Protein AF-A0A2E5I601-F1 (afdb_monomer_lite)

Structure (mmCIF, N/CA/C/O backbone):
data_AF-A0A2E5I601-F1
#
_entry.id   AF-A0A2E5I601-F1
#
loop_
_atom_site.group_PDB
_atom_site.id
_atom_site.type_symbol
_atom_site.label_atom_id
_atom_site.label_alt_id
_atom_site.label_comp_id
_atom_site.label_asym_id
_atom_site.label_entity_id
_atom_site.label_seq_id
_atom_site.pdbx_PDB_ins_code
_atom_site.Cartn_x
_atom_site.Cartn_y
_atom_site.Cartn_z
_atom_site.occupancy
_atom_site.B_iso_or_equiv
_atom_site.auth_seq_id
_atom_site.auth_comp_id
_atom_site.auth_asym_id
_atom_site.auth_atom_id
_atom_site.pdbx_PDB_model_num
ATOM 1 N N . MET A 1 1 ? -45.206 -26.045 103.275 1.00 36.75 1 MET A N 1
ATOM 2 C CA . MET A 1 1 ? -46.237 -26.823 103.993 1.00 36.75 1 MET A CA 1
ATOM 3 C C . MET A 1 1 ? -45.641 -27.369 105.280 1.00 36.75 1 MET A C 1
ATOM 5 O O . MET A 1 1 ? -44.793 -28.245 105.221 1.00 36.75 1 MET A O 1
ATOM 9 N N . ALA A 1 2 ? -46.082 -26.828 106.411 1.00 27.19 2 ALA A N 1
ATOM 10 C CA . ALA A 1 2 ? -46.079 -27.457 107.726 1.00 27.19 2 ALA A CA 1
ATOM 11 C C . ALA A 1 2 ? -47.386 -27.000 108.396 1.00 27.19 2 ALA A C 1
ATOM 13 O O . ALA A 1 2 ? -47.805 -25.855 108.231 1.00 27.19 2 ALA A O 1
ATOM 14 N N . ILE A 1 3 ? -48.078 -27.953 109.006 1.00 30.27 3 ILE A N 1
ATOM 15 C CA . ILE A 1 3 ? -49.499 -27.947 109.362 1.00 30.27 3 ILE A CA 1
ATOM 16 C C . ILE A 1 3 ? -49.798 -26.885 110.432 1.00 30.27 3 ILE A C 1
ATOM 18 O O . ILE A 1 3 ? -49.255 -26.948 111.531 1.00 30.27 3 ILE A O 1
ATOM 22 N N . ILE A 1 4 ? -50.697 -25.938 110.134 1.00 32.09 4 ILE A N 1
ATOM 23 C CA . ILE A 1 4 ? -51.330 -25.099 111.161 1.00 32.09 4 ILE A CA 1
ATOM 24 C C . ILE A 1 4 ? -52.420 -25.953 111.811 1.00 32.09 4 ILE A C 1
ATOM 26 O O . ILE A 1 4 ? -53.419 -26.296 111.179 1.00 32.09 4 ILE A O 1
ATOM 30 N N . SER A 1 5 ? -52.200 -26.332 113.068 1.00 30.42 5 SER A N 1
ATOM 31 C CA . SER A 1 5 ? -53.170 -27.050 113.887 1.00 30.42 5 SER A CA 1
ATOM 32 C C . SER A 1 5 ? -54.427 -26.200 114.090 1.00 30.42 5 SER A C 1
ATOM 34 O O . SER A 1 5 ? -54.379 -25.163 114.753 1.00 30.42 5 SER A O 1
ATOM 36 N N . THR A 1 6 ? -55.570 -26.655 113.588 1.00 36.75 6 THR A N 1
ATOM 37 C CA . THR A 1 6 ? -56.886 -26.147 113.989 1.00 36.75 6 THR A CA 1
ATOM 38 C C . THR A 1 6 ? -57.271 -26.742 115.345 1.00 36.75 6 THR A C 1
ATOM 40 O O . THR A 1 6 ? -58.102 -27.643 115.429 1.00 36.75 6 THR A O 1
ATOM 43 N N . LEU A 1 7 ? -56.655 -26.253 116.422 1.00 37.31 7 LEU A N 1
ATOM 44 C CA . LEU A 1 7 ? -57.306 -26.262 117.733 1.00 37.31 7 LEU A CA 1
ATOM 45 C C . LEU A 1 7 ? -58.347 -25.130 117.712 1.00 37.31 7 LEU A C 1
ATOM 47 O O . LEU A 1 7 ? -58.003 -24.027 117.278 1.00 37.31 7 LEU A O 1
ATOM 51 N N . PRO A 1 8 ? -59.609 -25.347 118.135 1.00 44.16 8 PRO A N 1
ATOM 52 C CA . PRO A 1 8 ? -60.536 -24.239 118.316 1.00 44.16 8 PRO A CA 1
ATOM 53 C C . PRO A 1 8 ? -59.886 -23.291 119.320 1.00 44.16 8 PRO A C 1
ATOM 55 O O . PRO A 1 8 ? -59.580 -23.705 120.438 1.00 44.16 8 PRO A O 1
ATOM 58 N N . ALA A 1 9 ? -59.602 -22.056 118.903 1.00 50.56 9 ALA A N 1
ATOM 59 C CA . ALA A 1 9 ? -59.000 -21.066 119.779 1.00 50.56 9 ALA A CA 1
ATOM 60 C C . ALA A 1 9 ? -59.872 -20.962 121.041 1.00 50.56 9 ALA A C 1
ATOM 62 O O . ALA A 1 9 ? -61.020 -20.526 120.969 1.00 50.56 9 ALA A O 1
ATOM 63 N N . GLN A 1 10 ? -59.368 -21.439 122.186 1.00 63.66 10 GLN A N 1
ATOM 64 C CA . GLN A 1 10 ? -60.099 -21.320 123.453 1.00 63.66 10 GLN A CA 1
ATOM 65 C C . GLN A 1 10 ? -60.198 -19.849 123.883 1.00 63.66 10 GLN A C 1
ATOM 67 O O . GLN A 1 10 ? -61.083 -19.497 124.665 1.00 63.66 10 GLN A O 1
ATOM 72 N N . THR A 1 11 ? -59.327 -18.994 123.332 1.00 73.12 11 THR A N 1
ATOM 73 C CA . THR A 1 11 ? -59.287 -17.549 123.543 1.00 73.12 11 THR A CA 1
ATOM 74 C C . THR A 1 11 ? -58.883 -16.801 122.261 1.00 73.12 11 THR A C 1
ATOM 76 O O . THR A 1 11 ? -58.092 -17.304 121.463 1.00 73.12 11 THR A O 1
ATOM 79 N N . TYR A 1 12 ? -59.413 -15.591 122.067 1.00 82.69 12 TYR A N 1
ATOM 80 C CA . TYR A 1 12 ? -59.031 -14.644 121.011 1.00 82.69 12 TYR A CA 1
ATOM 81 C C . TYR A 1 12 ? -58.337 -13.424 121.622 1.00 82.69 12 TYR A C 1
ATOM 83 O O . TYR A 1 12 ? -58.754 -12.960 122.686 1.00 82.69 12 TYR A O 1
ATOM 91 N N . LYS A 1 13 ? -57.314 -12.880 120.948 1.00 83.88 13 LYS A N 1
ATOM 92 C CA . LYS A 1 13 ? -56.609 -11.649 121.364 1.00 83.88 13 LYS A CA 1
ATOM 93 C C . LYS A 1 13 ? -56.992 -10.470 120.482 1.00 83.88 13 LYS A C 1
ATOM 95 O O . LYS A 1 13 ? -57.210 -10.638 119.287 1.00 83.88 13 LYS A O 1
ATOM 100 N N . ARG A 1 14 ? -57.026 -9.270 121.065 1.00 78.88 14 ARG A N 1
ATOM 101 C CA . ARG A 1 14 ? -57.424 -8.037 120.367 1.00 78.88 14 ARG A CA 1
ATOM 102 C C . ARG A 1 14 ? -56.578 -7.759 119.118 1.00 78.88 14 ARG A C 1
ATOM 104 O O . ARG A 1 14 ? -57.122 -7.365 118.099 1.00 78.88 14 ARG A O 1
ATOM 111 N N . ASP A 1 15 ? -55.271 -7.970 119.207 1.00 78.81 15 ASP A N 1
ATOM 112 C CA . ASP A 1 15 ? -54.264 -7.676 118.180 1.00 78.81 15 ASP A CA 1
ATOM 113 C C . ASP A 1 15 ? -53.870 -8.900 117.331 1.00 78.81 15 ASP A C 1
ATOM 115 O O . ASP A 1 15 ? -52.927 -8.850 116.541 1.00 78.81 15 ASP A O 1
ATOM 119 N N . GLN A 1 16 ? -54.609 -10.008 117.461 1.00 83.38 16 GLN A N 1
ATOM 120 C CA . GLN A 1 16 ? -54.285 -11.308 116.862 1.00 83.38 16 GLN A CA 1
ATOM 121 C C . GLN A 1 16 ? -54.057 -11.265 115.342 1.00 83.38 16 GLN A C 1
ATOM 123 O O . GLN A 1 16 ? -53.266 -12.050 114.816 1.00 83.38 16 GLN A O 1
ATOM 128 N N . PHE A 1 17 ? -54.738 -10.361 114.635 1.00 84.06 17 PHE A N 1
ATOM 129 C CA . PHE A 1 17 ? -54.652 -10.231 113.179 1.00 84.06 17 PHE A CA 1
ATOM 130 C C . PHE A 1 17 ? -53.903 -8.980 112.715 1.00 84.06 17 PHE A C 1
ATOM 132 O O . PHE A 1 17 ? -53.517 -8.927 111.549 1.00 84.06 17 PHE A O 1
ATOM 139 N N . THR A 1 18 ? -53.648 -8.012 113.602 1.00 81.00 18 THR A N 1
ATOM 140 C CA . THR A 1 18 ? -53.149 -6.671 113.254 1.00 81.00 18 THR A CA 1
ATOM 141 C C . THR A 1 18 ? -51.863 -6.736 112.429 1.00 81.00 18 THR A C 1
ATOM 143 O O . THR A 1 18 ? -51.835 -6.239 111.310 1.00 81.00 18 THR A O 1
ATOM 146 N N . HIS A 1 19 ? -50.843 -7.466 112.893 1.00 81.50 19 HIS A N 1
ATOM 147 C CA . HIS A 1 19 ? -49.565 -7.590 112.177 1.00 81.50 19 HIS A CA 1
ATOM 148 C C . HIS A 1 19 ? -49.701 -8.253 110.792 1.00 81.50 19 HIS A C 1
ATOM 150 O O . HIS A 1 19 ? -49.086 -7.824 109.817 1.00 81.50 19 HIS A O 1
ATOM 156 N N . ARG A 1 20 ? -50.512 -9.315 110.679 1.00 84.75 20 ARG A N 1
ATOM 157 C CA . ARG A 1 20 ? -50.719 -10.039 109.409 1.00 84.75 20 ARG A CA 1
ATOM 158 C C . ARG A 1 20 ? -51.531 -9.215 108.415 1.00 84.75 20 ARG A C 1
ATOM 160 O O . ARG A 1 20 ? -51.264 -9.278 107.219 1.00 84.75 20 ARG A O 1
ATOM 167 N N . ILE A 1 21 ? -52.489 -8.436 108.911 1.00 84.69 21 ILE A N 1
ATOM 168 C CA . ILE A 1 21 ? -53.259 -7.483 108.114 1.00 84.69 21 ILE A CA 1
ATOM 169 C C . ILE A 1 21 ? -52.361 -6.345 107.635 1.00 84.69 21 ILE A C 1
ATOM 171 O O . ILE A 1 21 ? -52.381 -6.050 106.447 1.00 84.69 21 ILE A O 1
ATOM 175 N N . ASP A 1 22 ? -51.542 -5.751 108.503 1.00 83.19 22 ASP A N 1
ATOM 176 C CA . ASP A 1 22 ? -50.624 -4.673 108.118 1.00 83.19 22 ASP A CA 1
ATOM 177 C C . ASP A 1 22 ? -49.618 -5.135 107.053 1.00 83.19 22 ASP A C 1
ATOM 179 O O . ASP A 1 22 ? -49.378 -4.425 106.070 1.00 83.19 22 ASP A O 1
ATOM 183 N N . MET A 1 23 ? -49.097 -6.360 107.184 1.00 84.50 23 MET A N 1
ATOM 184 C CA . MET A 1 23 ? -48.288 -7.002 106.144 1.00 84.50 23 MET A CA 1
ATOM 185 C C . MET A 1 23 ? -49.064 -7.184 104.834 1.00 84.50 23 MET A C 1
ATOM 187 O O . MET A 1 23 ? -48.590 -6.755 103.787 1.00 84.50 23 MET A O 1
ATOM 191 N N . ALA A 1 24 ? -50.264 -7.773 104.878 1.00 83.88 24 ALA A N 1
ATOM 192 C CA . ALA A 1 24 ? -51.076 -8.008 103.683 1.00 83.88 24 ALA A CA 1
ATOM 193 C C . ALA A 1 24 ? -51.468 -6.697 102.983 1.00 83.88 24 ALA A C 1
ATOM 195 O O . ALA A 1 24 ? -51.376 -6.599 101.765 1.00 83.88 24 ALA A O 1
ATOM 196 N N . VAL A 1 25 ? -51.848 -5.662 103.737 1.00 85.31 25 VAL A N 1
ATOM 197 C CA . VAL A 1 25 ? -52.155 -4.321 103.216 1.00 85.31 25 VAL A CA 1
ATOM 198 C C . VAL A 1 25 ? -50.924 -3.681 102.572 1.00 85.31 25 VAL A C 1
ATOM 200 O O . VAL A 1 25 ? -51.050 -3.022 101.539 1.00 85.31 25 VAL A O 1
ATOM 203 N N . SER A 1 26 ? -49.739 -3.876 103.152 1.00 85.81 26 SER A N 1
ATOM 204 C CA . SER A 1 26 ? -48.483 -3.382 102.578 1.00 85.81 26 SER A CA 1
ATOM 205 C C . SER A 1 26 ? -48.151 -4.093 101.263 1.00 85.81 26 SER A C 1
ATOM 207 O O . SER A 1 26 ? -47.885 -3.420 100.270 1.00 85.81 26 SER A O 1
ATOM 209 N N . SER A 1 27 ? -48.277 -5.423 101.209 1.00 86.38 27 SER A N 1
ATOM 210 C CA . SER A 1 27 ? -48.082 -6.205 99.980 1.00 86.38 27 SER A CA 1
ATOM 211 C C . SER A 1 27 ? -49.126 -5.895 98.901 1.00 86.38 27 SER A C 1
ATOM 213 O O . SER A 1 27 ? -48.776 -5.809 97.730 1.00 86.38 27 SER A O 1
ATOM 215 N N . ILE A 1 28 ? -50.388 -5.640 99.276 1.00 87.88 28 ILE A N 1
ATOM 216 C CA . ILE A 1 28 ? -51.425 -5.174 98.338 1.00 87.88 28 ILE A CA 1
ATOM 217 C C . ILE A 1 28 ? -51.004 -3.858 97.682 1.00 87.88 28 ILE A C 1
ATOM 219 O O . ILE A 1 28 ? -51.101 -3.730 96.465 1.00 87.88 28 ILE A O 1
ATOM 223 N N . LYS A 1 29 ? -50.525 -2.886 98.470 1.00 86.94 29 LYS A N 1
ATOM 224 C CA . LYS A 1 29 ? -50.060 -1.595 97.937 1.00 86.94 29 LYS A CA 1
ATOM 225 C C . LYS A 1 29 ? -48.849 -1.750 97.021 1.00 86.94 29 LYS A C 1
ATOM 227 O O . LYS A 1 29 ? -48.757 -1.036 96.027 1.00 86.94 29 LYS A O 1
ATOM 232 N N . GLU A 1 30 ? -47.931 -2.653 97.354 1.00 88.19 30 GLU A N 1
ATOM 233 C CA . GLU A 1 30 ? -46.759 -2.940 96.525 1.00 88.19 30 GLU A CA 1
ATOM 234 C C . GLU A 1 30 ? -47.162 -3.546 95.171 1.00 88.19 30 GLU A C 1
ATOM 236 O O . GLU A 1 30 ? -46.771 -3.016 94.131 1.00 88.19 30 GLU A O 1
ATOM 241 N N . THR A 1 31 ? -48.005 -4.584 95.170 1.00 88.06 31 THR A N 1
ATOM 242 C CA . THR A 1 31 ? -48.539 -5.209 93.946 1.00 88.06 31 THR A CA 1
ATOM 243 C C . THR A 1 31 ? -49.394 -4.237 93.130 1.00 88.06 31 THR A C 1
ATOM 245 O O . THR A 1 31 ? -49.277 -4.182 91.907 1.00 88.06 31 THR A O 1
ATOM 248 N N . GLU A 1 32 ? -50.204 -3.392 93.776 1.00 88.50 32 GLU A N 1
ATOM 249 C CA . GLU A 1 32 ? -50.944 -2.322 93.095 1.00 88.50 32 GLU A CA 1
ATOM 250 C C . GLU A 1 32 ? -49.997 -1.314 92.417 1.00 88.50 32 GLU A C 1
ATOM 252 O O . GLU A 1 32 ? -50.245 -0.896 91.282 1.00 88.50 32 GLU A O 1
ATOM 257 N N . GLY A 1 33 ? -48.912 -0.927 93.095 1.00 89.62 33 GLY A N 1
ATOM 258 C CA . GLY A 1 33 ? -47.875 -0.051 92.550 1.00 89.62 33 GLY A CA 1
ATOM 259 C C . GLY A 1 33 ? -47.199 -0.657 91.320 1.00 89.62 33 GLY A C 1
ATOM 260 O O . GLY A 1 33 ? -47.201 -0.040 90.255 1.00 89.62 33 GLY A O 1
ATOM 261 N N . LYS A 1 34 ? -46.723 -1.902 91.430 1.00 89.56 34 LYS A N 1
ATOM 262 C CA . LYS A 1 34 ? -46.091 -2.633 90.320 1.00 89.56 34 LYS A CA 1
ATOM 263 C C . LYS A 1 34 ? -47.036 -2.823 89.139 1.00 89.56 34 LYS A C 1
ATOM 265 O O . LYS A 1 34 ? -46.647 -2.584 88.000 1.00 89.56 34 LYS A O 1
ATOM 270 N N . TYR A 1 35 ? -48.295 -3.182 89.392 1.00 92.25 35 TYR A N 1
ATOM 271 C CA . TYR A 1 35 ? -49.297 -3.288 88.334 1.00 92.25 35 TYR A CA 1
ATOM 272 C C . TYR A 1 35 ? -49.532 -1.949 87.626 1.00 92.25 35 TYR A C 1
ATOM 274 O O . TYR A 1 35 ? -49.641 -1.928 86.403 1.00 92.25 35 TYR A O 1
ATOM 282 N N . LYS A 1 36 ? -49.583 -0.823 88.354 1.00 91.00 36 LYS A N 1
ATOM 283 C CA . LYS A 1 36 ? -49.700 0.515 87.743 1.00 91.00 36 LYS A CA 1
ATOM 284 C C . LYS A 1 36 ? -48.509 0.842 86.843 1.00 91.00 36 LYS A C 1
ATOM 286 O O . LYS A 1 36 ? -48.716 1.407 85.768 1.00 91.00 36 LYS A O 1
ATOM 291 N N . ASP A 1 37 ? -47.298 0.470 87.246 1.00 91.06 37 ASP A N 1
ATOM 292 C CA . ASP A 1 37 ? -46.092 0.661 86.436 1.00 91.06 37 ASP A CA 1
ATOM 293 C C . ASP A 1 37 ? -46.102 -0.231 85.183 1.00 91.06 37 ASP A C 1
ATOM 295 O O . ASP A 1 37 ? -45.889 0.270 84.075 1.00 91.06 37 ASP A O 1
ATOM 299 N N . ILE A 1 38 ? -46.465 -1.513 85.325 1.00 92.44 38 ILE A N 1
ATOM 300 C CA . ILE A 1 38 ? -46.649 -2.460 84.210 1.00 92.44 38 ILE A CA 1
ATOM 301 C C . ILE A 1 38 ? -47.737 -1.964 83.247 1.00 92.44 38 ILE A C 1
ATOM 303 O O . ILE A 1 38 ? -47.526 -1.928 82.039 1.00 92.44 38 ILE A O 1
ATOM 307 N N . ASP A 1 39 ? -48.894 -1.535 83.755 1.00 90.88 39 ASP A N 1
ATOM 308 C CA . ASP A 1 39 ? -50.005 -1.010 82.954 1.00 90.88 39 ASP A CA 1
ATOM 309 C C . ASP A 1 39 ? -49.604 0.254 82.182 1.00 90.88 39 ASP A C 1
ATOM 311 O O . ASP A 1 39 ? -49.945 0.413 81.005 1.00 90.88 39 ASP A O 1
ATOM 315 N N . LYS A 1 40 ? -48.851 1.151 82.826 1.00 91.75 40 LYS A N 1
ATOM 316 C CA . LYS A 1 40 ? -48.328 2.366 82.201 1.00 91.75 40 LYS A CA 1
ATOM 317 C C . LYS A 1 40 ? -47.337 2.035 81.085 1.00 91.75 40 LYS A C 1
ATOM 319 O O . LYS A 1 40 ? -47.468 2.595 79.995 1.00 91.75 40 LYS A O 1
ATOM 324 N N . GLU A 1 41 ? -46.388 1.134 81.326 1.00 89.69 41 GLU A N 1
ATOM 325 C CA . GLU A 1 41 ? -45.384 0.753 80.327 1.00 89.69 41 GLU A CA 1
ATOM 326 C C . GLU A 1 41 ? -46.006 -0.052 79.175 1.00 89.69 41 GLU A C 1
ATOM 328 O O . GLU A 1 41 ? -45.769 0.269 78.011 1.00 89.69 41 GLU A O 1
ATOM 333 N N . LEU A 1 42 ? -46.921 -0.986 79.464 1.00 91.06 42 LEU A N 1
ATOM 334 C CA . LEU A 1 42 ? -47.694 -1.716 78.453 1.00 91.06 42 LEU A CA 1
ATOM 335 C C . LEU A 1 42 ? -48.492 -0.755 77.560 1.00 91.06 42 LEU A C 1
ATOM 337 O O . LEU A 1 42 ? -48.491 -0.892 76.339 1.00 91.06 42 LEU A O 1
ATOM 341 N N . LYS A 1 43 ? -49.162 0.253 78.138 1.00 89.44 43 LYS A N 1
ATOM 342 C CA . LYS A 1 43 ? -49.897 1.279 77.373 1.00 89.44 43 LYS A CA 1
ATOM 343 C C . LYS A 1 43 ? -48.985 2.166 76.531 1.00 89.44 43 LYS A C 1
ATOM 345 O O . LYS A 1 43 ? -49.415 2.616 75.468 1.00 89.44 43 LYS A O 1
ATOM 350 N N . LYS A 1 44 ? -47.775 2.443 77.019 1.00 89.50 44 LYS A N 1
ATOM 351 C CA . LYS A 1 44 ? -46.766 3.258 76.339 1.00 89.50 44 LYS A CA 1
ATOM 352 C C . LYS A 1 44 ? -46.169 2.521 75.142 1.00 89.50 44 LYS A C 1
ATOM 354 O O . LYS A 1 44 ? -46.113 3.100 74.062 1.00 89.50 44 LYS A O 1
ATOM 359 N N . GLN A 1 45 ? -45.777 1.262 75.319 1.00 87.75 45 GLN A N 1
ATOM 360 C CA . GLN A 1 45 ? -45.218 0.441 74.243 1.00 87.75 45 GLN A CA 1
ATOM 361 C C . GLN A 1 45 ? -46.296 -0.021 73.249 1.00 87.75 45 GLN A C 1
ATOM 363 O O . GLN A 1 45 ? -46.059 -0.026 72.043 1.00 87.75 45 GLN A O 1
ATOM 368 N N . PHE A 1 46 ? -47.512 -0.313 73.731 1.00 91.31 46 PHE A N 1
ATOM 369 C CA . PHE A 1 46 ? -48.634 -0.802 72.922 1.00 91.31 46 PHE A CA 1
ATOM 370 C C . PHE A 1 46 ? -49.870 0.115 73.027 1.00 91.31 46 PHE A C 1
ATOM 372 O O . PHE A 1 46 ? -50.859 -0.189 73.720 1.00 91.31 46 PHE A O 1
ATOM 379 N N . PRO A 1 47 ? -49.870 1.255 72.304 1.00 87.69 47 PRO A N 1
ATOM 380 C CA . PRO A 1 47 ? -51.049 2.109 72.184 1.00 87.69 47 PRO A CA 1
ATOM 381 C C . PRO A 1 47 ? -52.208 1.349 71.524 1.00 87.69 47 PRO A C 1
ATOM 383 O O . PRO A 1 47 ? -52.003 0.334 70.868 1.00 87.69 47 PRO A O 1
ATOM 386 N N . LYS A 1 48 ? -53.450 1.847 71.642 1.00 83.62 48 LYS A N 1
ATOM 387 C CA . LYS A 1 48 ? -54.673 1.119 71.221 1.00 83.62 48 LYS A CA 1
ATOM 388 C C . LYS A 1 48 ? -54.592 0.448 69.839 1.00 83.62 48 LYS A C 1
ATOM 390 O O . LYS A 1 48 ? -55.115 -0.646 69.684 1.00 83.62 48 LYS A O 1
ATOM 395 N N . ARG A 1 49 ? -53.940 1.082 68.859 1.00 82.56 49 ARG A N 1
ATOM 396 C CA . ARG A 1 49 ? -53.784 0.555 67.489 1.00 82.56 49 ARG A CA 1
ATOM 397 C C . ARG A 1 49 ? -52.823 -0.641 67.397 1.00 82.56 49 ARG A C 1
ATOM 399 O O . ARG A 1 49 ? -53.016 -1.489 66.542 1.00 82.56 49 ARG A O 1
ATOM 406 N N . ALA A 1 50 ? -51.849 -0.731 68.299 1.00 85.12 50 ALA A N 1
ATOM 407 C CA . ALA A 1 50 ? -50.853 -1.800 68.373 1.00 85.12 50 ALA A CA 1
ATOM 408 C C . ALA A 1 50 ? -51.296 -2.987 69.250 1.00 85.12 50 ALA A C 1
ATOM 410 O O . ALA A 1 50 ? -50.588 -3.975 69.353 1.00 85.12 50 ALA A O 1
ATOM 411 N N . ARG A 1 51 ? -52.490 -2.944 69.859 1.00 86.88 51 ARG A N 1
ATOM 412 C CA . ARG A 1 51 ? -53.019 -4.025 70.722 1.00 86.88 51 ARG A CA 1
ATOM 413 C C . ARG A 1 51 ? -53.549 -5.249 69.970 1.00 86.88 51 ARG A C 1
ATOM 415 O O . ARG A 1 51 ? -54.245 -6.087 70.539 1.00 86.88 51 ARG A O 1
ATOM 422 N N . SER A 1 52 ? -53.263 -5.315 68.680 1.00 87.81 52 SER A N 1
ATOM 423 C CA . SER A 1 52 ? -53.439 -6.511 67.864 1.00 87.81 52 SER A CA 1
ATOM 424 C C . SER A 1 52 ? -52.098 -7.164 67.534 1.00 87.81 52 SER A C 1
ATOM 426 O O . SER A 1 52 ? -52.093 -8.168 66.831 1.00 87.81 52 SER A O 1
ATOM 428 N N . SER A 1 53 ? -50.983 -6.624 68.043 1.00 91.81 53 SER A N 1
ATOM 429 C CA . SER A 1 53 ? -49.653 -7.113 67.715 1.00 91.81 53 SER A CA 1
ATOM 430 C C . SER A 1 53 ? -49.346 -8.466 68.342 1.00 91.81 53 SER A C 1
ATOM 432 O O . SER A 1 53 ? -49.829 -8.747 69.445 1.00 91.81 53 SER A O 1
ATOM 434 N N . PRO A 1 54 ? -48.532 -9.297 67.667 1.00 91.94 54 PRO A N 1
ATOM 435 C CA . PRO A 1 54 ? -48.111 -10.592 68.188 1.00 91.94 54 PRO A CA 1
ATOM 436 C C . PRO A 1 54 ? -47.544 -10.513 69.609 1.00 91.94 54 PRO A C 1
ATOM 438 O O . PRO A 1 54 ? -47.946 -11.297 70.465 1.00 91.94 54 PRO A O 1
ATOM 441 N N . ILE A 1 55 ? -46.693 -9.517 69.889 1.00 92.81 55 ILE A N 1
ATOM 442 C CA . ILE A 1 55 ? -46.110 -9.327 71.226 1.00 92.81 55 ILE A CA 1
ATOM 443 C C . ILE A 1 55 ? -47.171 -8.880 72.236 1.00 92.81 55 ILE A C 1
ATOM 445 O O . ILE A 1 55 ? -47.199 -9.370 73.356 1.00 92.81 55 ILE A O 1
ATOM 449 N N . TYR A 1 56 ? -48.084 -7.971 71.881 1.00 92.00 56 TYR A N 1
ATOM 450 C CA . TYR A 1 56 ? -49.134 -7.579 72.826 1.00 92.00 56 TYR A CA 1
ATOM 451 C C . TYR A 1 56 ? -50.047 -8.761 73.177 1.00 92.00 56 TYR A C 1
ATOM 453 O O . TYR A 1 56 ? -50.433 -8.932 74.334 1.00 92.00 56 TYR A O 1
ATOM 461 N N . LEU A 1 57 ? -50.400 -9.580 72.183 1.00 91.25 57 LEU A N 1
ATOM 462 C CA . LEU A 1 57 ? -51.251 -10.748 72.387 1.00 91.25 57 LEU A CA 1
ATOM 463 C C . LEU A 1 57 ? -50.562 -11.831 73.219 1.00 91.25 57 LEU A C 1
ATOM 465 O O . LEU A 1 57 ? -51.238 -12.410 74.065 1.00 91.25 57 LEU A O 1
ATOM 469 N N . SER A 1 58 ? -49.243 -12.017 73.079 1.00 89.88 58 SER A N 1
ATOM 470 C CA . SER A 1 58 ? -48.472 -12.953 73.913 1.00 89.88 58 SER A CA 1
ATOM 471 C C . SER A 1 58 ? -48.403 -12.552 75.390 1.00 89.88 58 SER A C 1
ATOM 473 O O . SER A 1 58 ? -47.953 -13.339 76.207 1.00 89.88 58 SER A O 1
ATOM 475 N N . LEU A 1 59 ? -48.791 -11.317 75.729 1.00 92.38 59 LEU A N 1
ATOM 476 C CA . LEU A 1 59 ? -48.811 -10.793 77.103 1.00 92.38 59 LEU A CA 1
ATOM 477 C C . LEU A 1 59 ? -50.230 -10.598 77.641 1.00 92.38 59 LEU A C 1
ATOM 479 O O . LEU A 1 59 ? -50.431 -10.290 78.818 1.00 92.38 59 LEU A O 1
ATOM 483 N N . LYS A 1 60 ? -51.238 -10.694 76.769 1.00 91.06 60 LYS A N 1
ATOM 484 C CA . LYS A 1 60 ? -52.607 -10.270 77.067 1.00 91.06 60 LYS A CA 1
ATOM 485 C C . LYS A 1 60 ? -53.261 -11.149 78.126 1.00 91.06 60 LYS A C 1
ATOM 487 O O . LYS A 1 60 ? -54.018 -10.618 78.942 1.00 91.06 60 LYS A O 1
ATOM 492 N N . SER A 1 61 ? -53.023 -12.458 78.079 1.00 88.94 61 SER A N 1
ATOM 493 C CA . SER A 1 61 ? -53.633 -13.417 79.004 1.00 88.94 61 SER A CA 1
ATOM 494 C C . SER A 1 61 ? -53.157 -13.147 80.431 1.00 88.94 61 SER A C 1
ATOM 496 O O . SER A 1 61 ? -53.962 -12.836 81.309 1.00 88.94 61 SER A O 1
ATOM 498 N N . GLU A 1 62 ? -51.841 -13.102 80.611 1.00 91.81 62 GLU A N 1
ATOM 499 C CA . GLU A 1 62 ? -51.137 -12.894 81.874 1.00 91.81 62 GLU A CA 1
ATOM 500 C C . GLU A 1 62 ? -51.422 -11.502 82.447 1.00 91.81 62 GLU A C 1
ATOM 502 O O . GLU A 1 62 ? -51.678 -11.354 83.641 1.00 91.81 62 GLU A O 1
ATOM 507 N N . TYR A 1 63 ? -51.475 -10.468 81.599 1.00 92.75 63 TYR A N 1
ATOM 508 C CA . TYR A 1 63 ? -51.869 -9.122 82.022 1.00 92.75 63 TYR A CA 1
ATOM 509 C C . TYR A 1 63 ? -53.337 -9.052 82.476 1.00 92.75 63 TYR A C 1
ATOM 511 O O . TYR A 1 63 ? -53.655 -8.369 83.451 1.00 92.75 63 TYR A O 1
ATOM 519 N N . THR A 1 64 ? -54.247 -9.758 81.795 1.00 92.38 64 THR A N 1
ATOM 520 C CA . THR A 1 64 ? -55.669 -9.802 82.184 1.00 92.38 64 THR A CA 1
ATOM 521 C C . THR A 1 64 ? -55.855 -10.570 83.493 1.00 92.38 64 THR A C 1
ATOM 523 O O . THR A 1 64 ? -56.648 -10.154 84.341 1.00 92.38 64 THR A O 1
ATOM 526 N N . GLU A 1 65 ? -55.098 -11.651 83.681 1.00 91.62 65 GLU A N 1
ATOM 527 C CA . GLU A 1 65 ? -55.077 -12.428 84.918 1.00 91.62 65 GLU A CA 1
ATOM 528 C C . GLU A 1 65 ? -54.533 -11.605 86.092 1.00 91.62 65 GLU A C 1
ATOM 530 O O . GLU A 1 65 ? -55.202 -11.507 87.126 1.00 91.62 65 GLU A O 1
ATOM 535 N N . LEU A 1 66 ? -53.396 -10.922 85.907 1.00 91.94 66 LEU A N 1
ATOM 536 C CA . LEU A 1 66 ? -52.820 -10.033 86.916 1.00 91.94 66 LEU A CA 1
ATOM 537 C C . LEU A 1 66 ? -53.792 -8.908 87.285 1.00 91.94 66 LEU A C 1
ATOM 539 O O . LEU A 1 66 ? -54.010 -8.650 88.466 1.00 91.94 66 LEU A O 1
ATOM 543 N N . ARG A 1 67 ? -54.444 -8.281 86.299 1.00 92.25 67 ARG A N 1
ATOM 544 C CA . ARG A 1 67 ? -55.477 -7.265 86.551 1.00 92.25 67 ARG A CA 1
ATOM 545 C C . ARG A 1 67 ? -56.617 -7.812 87.410 1.00 92.25 67 ARG A C 1
ATOM 547 O O . ARG A 1 67 ? -57.025 -7.163 88.368 1.00 92.25 67 ARG A O 1
ATOM 554 N N . GLY A 1 68 ? -57.119 -9.004 87.084 1.00 91.75 68 GLY A N 1
ATOM 555 C CA . GLY A 1 68 ? -58.184 -9.649 87.851 1.00 91.75 68 GLY A CA 1
ATOM 556 C C . GLY A 1 68 ? -57.767 -9.973 89.288 1.00 91.75 68 GLY A C 1
ATOM 557 O O . GLY A 1 68 ? -58.585 -9.849 90.199 1.00 91.75 68 GLY A O 1
ATOM 558 N N . ILE A 1 69 ? -56.506 -10.362 89.503 1.00 90.69 69 ILE A N 1
ATOM 559 C CA . ILE A 1 69 ? -55.926 -10.547 90.840 1.00 90.69 69 ILE A CA 1
ATOM 560 C C . ILE A 1 69 ? -55.865 -9.208 91.590 1.00 90.69 69 ILE A C 1
ATOM 562 O O . ILE A 1 69 ? -56.362 -9.116 92.711 1.00 90.69 69 ILE A O 1
ATOM 566 N N . VAL A 1 70 ? -55.325 -8.163 90.958 1.00 90.06 70 VAL A N 1
ATOM 567 C CA . VAL A 1 70 ? -55.189 -6.815 91.534 1.00 90.06 70 VAL A CA 1
ATOM 568 C C . VAL A 1 70 ? -56.552 -6.244 91.949 1.00 90.06 70 VAL A C 1
ATOM 570 O O . VAL A 1 70 ? -56.706 -5.768 93.074 1.00 90.06 70 VAL A O 1
ATOM 573 N N . ASP A 1 71 ? -57.577 -6.373 91.104 1.00 89.56 71 ASP A N 1
ATOM 574 C CA . ASP A 1 71 ? -58.939 -5.919 91.414 1.00 89.56 71 ASP A CA 1
ATOM 575 C C . ASP A 1 71 ? -59.519 -6.645 92.654 1.00 89.56 71 ASP A C 1
ATOM 577 O O . ASP A 1 71 ? -60.147 -6.018 93.520 1.00 89.56 71 ASP A O 1
ATOM 581 N N . ARG A 1 72 ? -59.270 -7.959 92.798 1.00 88.00 72 ARG A N 1
ATOM 582 C CA . ARG A 1 72 ? -59.720 -8.750 93.962 1.00 88.00 72 ARG A CA 1
ATOM 583 C C . ARG A 1 72 ? -59.013 -8.343 95.251 1.00 88.00 72 ARG A C 1
ATOM 585 O O . ARG A 1 72 ? -59.681 -8.132 96.266 1.00 88.00 72 ARG A O 1
ATOM 592 N N . ILE A 1 73 ? -57.689 -8.190 95.224 1.00 87.25 73 ILE A N 1
ATOM 593 C CA . ILE A 1 73 ? -56.922 -7.840 96.428 1.00 87.25 73 ILE A CA 1
ATOM 594 C C . ILE A 1 73 ? -57.179 -6.390 96.879 1.00 87.25 73 ILE A C 1
ATOM 596 O O . ILE A 1 73 ? -57.260 -6.133 98.081 1.00 87.25 73 ILE A O 1
ATOM 600 N N . ILE A 1 74 ? -57.416 -5.455 95.946 1.00 84.81 74 ILE A N 1
ATOM 601 C CA . ILE A 1 74 ? -57.817 -4.072 96.265 1.00 84.81 74 ILE A CA 1
ATOM 602 C C . ILE A 1 74 ? -59.177 -4.066 96.969 1.00 84.81 74 ILE A C 1
ATOM 604 O O . ILE A 1 74 ? -59.360 -3.367 97.966 1.00 84.81 74 ILE A O 1
ATOM 608 N N . THR A 1 75 ? -60.117 -4.891 96.500 1.00 85.31 75 THR A N 1
ATOM 609 C CA . THR A 1 75 ? -61.448 -5.028 97.112 1.00 85.31 75 THR A CA 1
ATOM 610 C C . THR A 1 75 ? -61.376 -5.655 98.513 1.00 85.31 75 THR A C 1
ATOM 612 O O . THR A 1 75 ? -62.198 -5.343 99.378 1.00 85.31 75 THR A O 1
ATOM 615 N N . ALA A 1 76 ? -60.363 -6.484 98.784 1.00 81.75 76 ALA A N 1
ATOM 616 C CA . ALA A 1 76 ? -60.130 -7.088 100.095 1.00 81.75 76 ALA A CA 1
ATOM 617 C C . ALA A 1 76 ? -59.556 -6.110 101.142 1.00 81.75 76 ALA A C 1
ATOM 619 O O . ALA A 1 76 ? -59.834 -6.254 102.334 1.00 81.75 76 ALA A O 1
ATOM 620 N N . GLY A 1 77 ? -58.821 -5.071 100.730 1.00 77.00 77 GLY A N 1
ATOM 621 C CA . GLY A 1 77 ? -58.231 -4.072 101.636 1.00 77.00 77 GLY A CA 1
ATOM 622 C C . GLY A 1 77 ? -59.242 -3.389 102.583 1.00 77.00 77 GLY A C 1
ATOM 623 O O . GLY A 1 77 ? -59.045 -3.392 103.804 1.00 77.00 77 GLY A O 1
ATOM 624 N N . PRO A 1 78 ? -60.362 -2.836 102.076 1.00 80.06 78 PRO A N 1
ATOM 625 C CA . PRO A 1 78 ? -61.437 -2.294 102.907 1.00 80.06 78 PRO A CA 1
ATOM 626 C C . PRO A 1 78 ? -62.081 -3.331 103.835 1.00 80.06 78 PRO A C 1
ATOM 628 O O . PRO A 1 78 ? -62.492 -2.980 104.945 1.00 80.06 78 PRO A O 1
ATOM 631 N N . LEU A 1 79 ? -62.152 -4.600 103.408 1.00 80.56 79 LEU A N 1
ATOM 632 C CA . LEU A 1 79 ? -62.702 -5.696 104.210 1.00 80.56 79 LEU A CA 1
ATOM 633 C C . LEU A 1 79 ? -61.802 -6.024 105.402 1.00 80.56 79 LEU A C 1
ATOM 635 O O . LEU A 1 79 ? -62.328 -6.197 106.500 1.00 80.56 79 LEU A O 1
ATOM 639 N N . PHE A 1 80 ? -60.473 -5.992 105.243 1.00 81.56 80 PHE A N 1
ATOM 640 C CA . PHE A 1 80 ? -59.555 -6.100 106.381 1.00 81.56 80 PHE A CA 1
ATOM 641 C C . PHE A 1 80 ? -59.804 -5.006 107.411 1.00 81.56 80 PHE A C 1
ATOM 643 O O . PHE A 1 80 ? -59.991 -5.298 108.587 1.00 81.56 80 PHE A O 1
ATOM 650 N N . LYS A 1 81 ? -59.885 -3.744 106.977 1.00 76.88 81 LYS A N 1
ATOM 651 C CA . LYS A 1 81 ? -60.100 -2.614 107.890 1.00 76.88 81 LYS A CA 1
ATOM 652 C C . LYS A 1 81 ? -61.465 -2.687 108.580 1.00 76.88 81 LYS A C 1
ATOM 654 O O . LYS A 1 81 ? -61.563 -2.422 109.775 1.00 76.88 81 LYS A O 1
ATOM 659 N N . LYS A 1 82 ? -62.523 -3.052 107.851 1.00 82.75 82 LYS A N 1
ATOM 660 C CA . LYS A 1 82 ? -63.882 -3.184 108.395 1.00 82.75 82 LYS A CA 1
ATOM 661 C C . LYS A 1 82 ? -63.973 -4.330 109.403 1.00 82.75 82 LYS A C 1
ATOM 663 O O . LYS A 1 82 ? -64.448 -4.110 110.516 1.00 82.75 82 LYS A O 1
ATOM 668 N N . ASN A 1 83 ? -63.499 -5.514 109.025 1.00 83.88 83 ASN A N 1
ATOM 669 C CA . ASN A 1 83 ? -63.631 -6.720 109.836 1.00 83.88 83 ASN A CA 1
ATOM 670 C C . ASN A 1 83 ? -62.664 -6.703 111.026 1.00 83.88 83 ASN A C 1
ATOM 672 O O . ASN A 1 83 ? -63.065 -7.101 112.113 1.00 83.88 83 ASN A O 1
ATOM 676 N N . ASN A 1 84 ? -61.455 -6.146 110.879 1.00 83.00 84 ASN A N 1
ATOM 677 C CA . ASN A 1 84 ? -60.522 -5.965 111.996 1.00 83.00 84 ASN A CA 1
ATOM 678 C C . ASN A 1 84 ? -61.033 -4.932 113.004 1.00 83.00 84 ASN A C 1
ATOM 680 O O . ASN A 1 84 ? -61.023 -5.189 114.199 1.00 83.00 84 ASN A O 1
ATOM 684 N N . ASN A 1 85 ? -61.584 -3.802 112.543 1.00 82.19 85 ASN A N 1
ATOM 685 C CA . ASN A 1 85 ? -62.200 -2.825 113.447 1.00 82.19 85 ASN A CA 1
ATOM 686 C C . ASN A 1 85 ? -63.426 -3.397 114.171 1.00 82.19 85 ASN A C 1
ATOM 688 O O . ASN A 1 85 ? -63.669 -3.056 115.326 1.00 82.19 85 ASN A O 1
ATOM 692 N N . ALA A 1 86 ? -64.227 -4.228 113.496 1.00 82.06 86 ALA A N 1
ATOM 693 C CA . ALA A 1 86 ? -65.344 -4.927 114.124 1.00 82.06 86 ALA A CA 1
ATOM 694 C C . ALA A 1 86 ? -64.845 -5.945 115.163 1.00 82.06 86 ALA A C 1
ATOM 696 O O . ALA A 1 86 ? -65.378 -5.983 116.267 1.00 82.06 86 ALA A O 1
ATOM 697 N N . PHE A 1 87 ? -63.788 -6.694 114.838 1.00 84.56 87 PHE A N 1
ATOM 698 C CA . PHE A 1 87 ? -63.165 -7.679 115.719 1.00 84.56 87 PHE A CA 1
ATOM 699 C C . PHE A 1 87 ? -62.545 -7.021 116.960 1.00 84.56 87 PHE A C 1
ATOM 701 O O . PHE A 1 87 ? -62.859 -7.408 118.079 1.00 84.56 87 PHE A O 1
ATOM 708 N N . GLU A 1 88 ? -61.763 -5.951 116.795 1.00 81.75 88 GLU A N 1
ATOM 709 C CA . GLU A 1 88 ? -61.167 -5.195 117.904 1.00 81.75 88 GLU A CA 1
ATOM 710 C C . GLU A 1 88 ? -62.213 -4.530 118.815 1.00 81.75 88 GLU A C 1
ATOM 712 O O . GLU A 1 88 ? -61.979 -4.386 120.018 1.00 81.75 88 GLU A O 1
ATOM 717 N N . LYS A 1 89 ? -63.371 -4.123 118.270 1.00 82.75 89 LYS A N 1
ATOM 718 C CA . LYS A 1 89 ? -64.472 -3.516 119.042 1.00 82.75 89 LYS A CA 1
ATOM 719 C C . LYS A 1 89 ? -65.135 -4.491 120.013 1.00 82.75 89 LYS A C 1
ATOM 721 O O . LYS A 1 89 ? -65.611 -4.030 121.050 1.00 82.75 89 LYS A O 1
ATOM 726 N N . LEU A 1 90 ? -65.125 -5.797 119.727 1.00 81.62 90 LEU A N 1
ATOM 727 C CA . LEU A 1 90 ? -65.648 -6.824 120.642 1.00 81.62 90 LEU A CA 1
ATOM 728 C C . LEU A 1 90 ? -64.891 -6.855 121.980 1.00 81.62 90 LEU A C 1
ATOM 730 O O . LEU A 1 90 ? -65.437 -7.268 122.995 1.00 81.62 90 LEU A O 1
ATOM 734 N N . PHE A 1 91 ? -63.654 -6.353 122.010 1.00 82.62 91 PHE A N 1
ATOM 735 C CA . PHE A 1 91 ? -62.839 -6.247 123.222 1.00 82.62 91 PHE A CA 1
ATOM 736 C C . PHE A 1 91 ? -63.108 -4.960 124.025 1.00 82.62 91 PHE A C 1
ATOM 738 O O . PHE A 1 91 ? -62.438 -4.718 125.029 1.00 82.62 91 PHE A O 1
ATOM 745 N N . GLY A 1 92 ? -64.060 -4.118 123.605 1.00 69.81 92 GLY A N 1
ATOM 746 C CA . GLY A 1 92 ? -64.465 -2.900 124.311 1.00 69.81 92 GLY A CA 1
ATOM 747 C C . GLY A 1 92 ? -63.675 -1.624 123.963 1.00 69.81 92 GLY A C 1
ATOM 748 O O . GLY A 1 92 ? -62.626 -1.630 123.303 1.00 69.81 92 GLY A O 1
ATOM 749 N N . GLY A 1 93 ? -64.232 -0.485 124.394 1.00 60.88 93 GLY A N 1
ATOM 750 C CA . GLY A 1 93 ? -63.722 0.866 124.126 1.00 60.88 93 GLY A CA 1
ATOM 751 C C . GLY A 1 93 ? -62.472 1.244 124.941 1.00 60.88 93 GLY A C 1
ATOM 752 O O . GLY A 1 93 ? -62.006 0.469 125.771 1.00 60.88 93 GLY A O 1
ATOM 753 N N . PRO A 1 94 ? -61.906 2.453 124.752 1.00 54.88 94 PRO A N 1
ATOM 754 C CA . PRO A 1 94 ? -60.653 2.868 125.400 1.00 54.88 94 PRO A CA 1
ATOM 755 C C . PRO A 1 94 ? -60.663 2.800 126.938 1.00 54.88 94 PRO A C 1
ATOM 757 O O . PRO A 1 94 ? -59.606 2.621 127.529 1.00 54.88 94 PRO A O 1
ATOM 760 N N . LEU A 1 95 ? -61.841 2.914 127.566 1.00 53.88 95 LEU A N 1
ATOM 761 C CA . LEU A 1 95 ? -62.025 3.027 129.022 1.00 53.88 95 LEU A CA 1
ATOM 762 C C . LEU A 1 95 ? -62.425 1.708 129.721 1.00 53.88 95 LEU A C 1
ATOM 764 O O . LEU A 1 95 ? -62.373 1.633 130.944 1.00 53.88 95 LEU A O 1
ATOM 768 N N . LYS A 1 96 ? -62.805 0.662 128.969 1.00 59.72 96 LYS A N 1
ATOM 769 C CA . LYS A 1 96 ? -63.066 -0.704 129.469 1.00 59.72 96 LYS A CA 1
ATOM 770 C C . LYS A 1 96 ? -62.654 -1.705 128.389 1.00 59.72 96 LYS A C 1
ATOM 772 O O . LYS A 1 96 ? -63.410 -1.929 127.447 1.00 59.72 96 LYS A O 1
ATOM 777 N N . ARG A 1 97 ? -61.448 -2.268 128.516 1.00 61.94 97 ARG A N 1
ATOM 778 C CA . ARG A 1 97 ? -60.890 -3.242 127.566 1.00 61.94 97 ARG A CA 1
ATOM 779 C C . ARG A 1 97 ? -60.832 -4.636 128.186 1.00 61.94 97 ARG A C 1
ATOM 781 O O . ARG A 1 97 ? -60.232 -4.797 129.246 1.00 61.94 97 ARG A O 1
ATOM 788 N N . LYS A 1 98 ? -61.396 -5.635 127.504 1.00 71.19 98 LYS A N 1
ATOM 789 C CA . LYS A 1 98 ? -61.099 -7.051 127.762 1.00 71.19 98 LYS A CA 1
ATOM 790 C C . LYS A 1 98 ? -59.749 -7.393 127.105 1.00 71.19 98 LYS A C 1
ATOM 792 O O . LYS A 1 98 ? -59.546 -7.017 125.950 1.00 71.19 98 LYS A O 1
ATOM 797 N N . PRO A 1 99 ? -58.815 -8.063 127.806 1.00 69.50 99 PRO A N 1
ATOM 798 C CA . PRO A 1 99 ? -57.533 -8.459 127.218 1.00 69.50 99 PRO A CA 1
ATOM 799 C C . PRO A 1 99 ? -57.679 -9.634 126.237 1.00 69.50 99 PRO A C 1
ATOM 801 O O . PRO A 1 99 ? -56.992 -9.673 125.220 1.00 69.50 99 PRO A O 1
ATOM 804 N N . GLU A 1 100 ? -58.600 -10.560 126.513 1.00 80.12 100 GLU A N 1
ATOM 805 C CA . GLU A 1 100 ? -58.887 -11.752 125.709 1.00 80.12 100 GLU A CA 1
ATOM 806 C C . GLU A 1 100 ? -60.397 -12.039 125.740 1.00 80.12 100 GLU A C 1
ATOM 808 O O . GLU A 1 100 ? -61.041 -11.749 126.749 1.00 80.12 100 GLU A O 1
ATOM 813 N N . ILE A 1 101 ? -60.951 -12.615 124.670 1.00 78.94 101 ILE A N 1
ATOM 814 C CA . ILE A 1 101 ? -62.329 -13.142 124.626 1.00 78.94 101 ILE A CA 1
ATOM 815 C C . ILE A 1 101 ? -62.234 -14.667 124.684 1.00 78.94 101 ILE A C 1
ATOM 817 O O . ILE A 1 101 ? -61.589 -15.273 123.828 1.00 78.94 101 ILE A O 1
ATOM 821 N N . ARG A 1 102 ? -62.836 -15.293 125.695 1.00 79.00 102 ARG A N 1
ATOM 822 C CA . ARG A 1 102 ? -62.789 -16.740 125.967 1.00 79.00 102 ARG A CA 1
ATOM 823 C C . ARG A 1 102 ? -64.119 -17.401 125.620 1.00 79.00 102 ARG A C 1
ATOM 825 O O . ARG A 1 102 ? -65.129 -16.725 125.500 1.00 79.00 102 ARG A O 1
ATOM 832 N N . SER A 1 103 ? -64.151 -18.728 125.509 1.00 74.62 103 SER A N 1
ATOM 833 C CA . SER A 1 103 ? -65.353 -19.489 125.108 1.00 74.62 103 SER A CA 1
ATOM 834 C C . SER A 1 103 ? -66.622 -19.258 125.945 1.00 74.62 103 SER A C 1
ATOM 836 O O . SER A 1 103 ? -67.708 -19.596 125.483 1.00 74.62 103 SER A O 1
ATOM 838 N N . ALA A 1 104 ? -66.491 -18.705 127.154 1.00 70.44 104 ALA A N 1
ATOM 839 C CA . ALA A 1 104 ? -67.596 -18.370 128.053 1.00 70.44 104 ALA A CA 1
ATOM 840 C C . ALA A 1 104 ? -68.130 -16.928 127.894 1.00 70.44 104 ALA A C 1
ATOM 842 O O . ALA A 1 104 ? -69.131 -16.590 128.519 1.00 70.44 104 ALA A O 1
ATOM 843 N N . ASP A 1 105 ? -67.466 -16.076 127.107 1.00 73.06 105 ASP A N 1
ATOM 844 C CA . ASP A 1 105 ? -67.885 -14.692 126.865 1.00 73.06 105 ASP A CA 1
ATOM 845 C C . ASP A 1 105 ? -69.021 -14.627 125.827 1.00 73.06 105 ASP A C 1
ATOM 847 O O . ASP A 1 105 ? -68.979 -15.321 124.809 1.00 73.06 105 ASP A O 1
ATOM 851 N N . GLU A 1 106 ? -70.010 -13.750 126.037 1.00 76.19 106 GLU A N 1
ATOM 852 C CA . GLU A 1 106 ? -71.126 -13.547 125.091 1.00 76.19 106 GLU A CA 1
ATOM 853 C C . GLU A 1 106 ? -70.623 -13.144 123.694 1.00 76.19 106 GLU A C 1
ATOM 855 O O . GLU A 1 106 ? -71.145 -13.594 122.671 1.00 76.19 106 GLU A O 1
ATOM 860 N N . GLU A 1 107 ? -69.537 -12.367 123.643 1.00 82.25 107 GLU A N 1
ATOM 861 C CA . GLU A 1 107 ? -68.923 -11.889 122.404 1.00 82.25 107 GLU A CA 1
ATOM 862 C C . GLU A 1 107 ? -68.116 -12.973 121.653 1.00 82.25 107 GLU A C 1
ATOM 864 O O . GLU A 1 107 ? -67.658 -12.738 120.532 1.00 82.25 107 GLU A O 1
ATOM 869 N N . PHE A 1 108 ? -67.928 -14.172 122.227 1.00 80.62 108 PHE A N 1
ATOM 870 C CA . PHE A 1 108 ? -67.088 -15.234 121.651 1.00 80.62 108 PHE A CA 1
ATOM 871 C C . PHE A 1 108 ? -67.612 -15.768 120.314 1.00 80.62 108 PHE A C 1
ATOM 873 O O . PHE A 1 108 ? -66.826 -16.075 119.415 1.00 80.62 108 PHE A O 1
ATOM 880 N N . SER A 1 109 ? -68.935 -15.866 120.156 1.00 79.00 109 SER A N 1
ATOM 881 C CA . SER A 1 109 ? -69.555 -16.337 118.909 1.00 79.00 109 SER A CA 1
ATOM 882 C C . SER A 1 109 ? -69.281 -15.383 117.735 1.00 79.00 109 SER A C 1
ATOM 884 O O . SER A 1 109 ? -68.892 -15.829 116.651 1.00 79.00 109 SER A O 1
ATOM 886 N N . ASP A 1 110 ? -69.369 -14.074 117.979 1.00 80.00 110 ASP A N 1
ATOM 887 C CA . ASP A 1 110 ? -69.040 -13.028 117.011 1.00 80.00 110 ASP A CA 1
ATOM 888 C C . ASP A 1 110 ? -67.531 -12.906 116.762 1.00 80.00 110 ASP A C 1
ATOM 890 O O . ASP A 1 110 ? -67.119 -12.729 115.613 1.00 80.00 110 ASP A O 1
ATOM 894 N N . ALA A 1 111 ? -66.692 -13.071 117.794 1.00 80.88 111 ALA A N 1
ATOM 895 C CA . ALA A 1 111 ? -65.235 -13.097 117.645 1.00 80.88 111 ALA A CA 1
ATOM 896 C C . ALA A 1 111 ? -64.783 -14.276 116.770 1.00 80.88 111 ALA A C 1
ATOM 898 O O . ALA A 1 111 ? -63.969 -14.099 115.863 1.00 80.88 111 ALA A O 1
ATOM 899 N N . LYS A 1 112 ? -65.369 -15.464 116.969 1.00 82.38 112 LYS A N 1
ATOM 900 C CA . LYS A 1 112 ? -65.118 -16.651 116.141 1.00 82.38 112 LYS A CA 1
ATOM 901 C C . LYS A 1 112 ? -65.551 -16.445 114.690 1.00 82.38 112 LYS A C 1
ATOM 903 O O . LYS A 1 112 ? -64.806 -16.809 113.779 1.00 82.38 112 LYS A O 1
ATOM 908 N N . ARG A 1 113 ? -66.723 -15.840 114.467 1.00 84.88 113 ARG A N 1
ATOM 909 C CA . ARG A 1 113 ? -67.225 -15.513 113.125 1.00 84.88 113 ARG A CA 1
ATOM 910 C C . ARG A 1 113 ? -66.304 -14.520 112.408 1.00 84.88 113 ARG A C 1
ATOM 912 O O . ARG A 1 113 ? -65.829 -14.820 111.317 1.00 84.88 113 ARG A O 1
ATOM 919 N N . LEU A 1 114 ? -65.990 -13.385 113.036 1.00 83.12 114 LEU A N 1
ATOM 920 C CA . LEU A 1 114 ? -65.117 -12.351 112.462 1.00 83.12 114 LEU A CA 1
ATOM 921 C C . LEU A 1 114 ? -63.672 -12.832 112.270 1.00 83.12 114 LEU A C 1
ATOM 923 O O . LEU A 1 114 ? -63.045 -12.473 111.279 1.00 83.12 114 LEU A O 1
ATOM 927 N N . SER A 1 115 ? -63.148 -13.674 113.166 1.00 82.38 115 SER A N 1
ATOM 928 C CA . SER A 1 115 ? -61.845 -14.329 112.997 1.00 82.38 115 SER A CA 1
ATOM 929 C C . SER A 1 115 ? -61.833 -15.269 111.790 1.00 82.38 115 SER A C 1
ATOM 931 O O . SER A 1 115 ? -60.864 -15.255 111.036 1.00 82.38 115 SER A O 1
ATOM 933 N N . GLY A 1 116 ? -62.890 -16.062 111.589 1.00 82.62 116 GLY A N 1
ATOM 934 C CA . GLY A 1 116 ? -63.030 -16.920 110.410 1.00 82.62 116 GLY A CA 1
ATOM 935 C C . GLY A 1 116 ? -63.149 -16.114 109.116 1.00 82.62 116 GLY A C 1
ATOM 936 O O . GLY A 1 116 ? -62.515 -16.452 108.121 1.00 82.62 116 GLY A O 1
ATOM 937 N N . GLU A 1 117 ? -63.894 -15.006 109.143 1.00 83.69 117 GLU A N 1
ATOM 938 C CA . GLU A 1 117 ? -63.994 -14.064 108.023 1.00 83.69 117 GLU A CA 1
ATOM 939 C C . GLU A 1 117 ? -62.642 -13.395 107.719 1.00 83.69 117 GLU A C 1
ATOM 941 O O . GLU A 1 117 ? -62.244 -13.322 106.560 1.00 83.69 117 GLU A O 1
ATOM 946 N N . LEU A 1 118 ? -61.899 -12.946 108.737 1.00 85.06 118 LEU A N 1
ATOM 947 C CA . LEU A 1 118 ? -60.565 -12.357 108.572 1.00 85.06 118 LEU A CA 1
ATOM 948 C C . LEU A 1 118 ? -59.545 -13.366 108.040 1.00 85.06 118 LEU A C 1
ATOM 950 O O . LEU A 1 118 ? -58.788 -13.020 107.138 1.00 85.06 118 LEU A O 1
ATOM 954 N N . GLU A 1 119 ? -59.541 -14.604 108.537 1.00 84.25 119 GLU A N 1
ATOM 955 C CA . GLU A 1 119 ? -58.663 -15.664 108.025 1.00 84.25 119 GLU A CA 1
ATOM 956 C C . GLU A 1 119 ? -59.013 -16.078 106.598 1.00 84.25 119 GLU A C 1
ATOM 958 O O . GLU A 1 119 ? -58.113 -16.321 105.794 1.00 84.25 119 GLU A O 1
ATOM 963 N N . ALA A 1 120 ? -60.301 -16.115 106.251 1.00 83.62 120 ALA A N 1
ATOM 964 C CA . ALA A 1 120 ? -60.738 -16.387 104.887 1.00 83.62 120 ALA A CA 1
ATOM 965 C C . ALA A 1 120 ? -60.261 -15.290 103.922 1.00 83.62 120 ALA A C 1
ATOM 967 O O . ALA A 1 120 ? -59.703 -15.599 102.867 1.00 83.62 120 ALA A O 1
ATOM 968 N N . VAL A 1 121 ? -60.404 -14.011 104.300 1.00 84.00 121 VAL A N 1
ATOM 969 C CA . VAL A 1 121 ? -59.914 -12.883 103.489 1.00 84.00 121 VAL A CA 1
ATOM 970 C C . VAL A 1 121 ? -58.379 -12.873 103.438 1.00 84.00 121 VAL A C 1
ATOM 972 O O . VAL A 1 121 ? -57.820 -12.717 102.355 1.00 84.00 121 VAL A O 1
ATOM 975 N N . LEU A 1 122 ? -57.679 -13.109 104.558 1.00 83.88 122 LEU A N 1
ATOM 976 C CA . LEU A 1 122 ? -56.209 -13.178 104.608 1.00 83.88 122 LEU A CA 1
ATOM 977 C C . LEU A 1 122 ? -55.674 -14.320 103.740 1.00 83.88 122 LEU A C 1
ATOM 979 O O . LEU A 1 122 ? -54.736 -14.114 102.973 1.00 83.88 122 LEU A O 1
ATOM 983 N N . SER A 1 123 ? -56.282 -15.505 103.816 1.00 84.12 123 SER A N 1
ATOM 984 C CA . SER A 1 123 ? -55.892 -16.674 103.017 1.00 84.12 123 SER A CA 1
ATOM 985 C C . SER A 1 123 ? -56.150 -16.455 101.528 1.00 84.12 123 SER A C 1
ATOM 987 O O . SER A 1 123 ? -55.297 -16.781 100.704 1.00 84.12 123 SER A O 1
ATOM 989 N N . SER A 1 124 ? -57.290 -15.848 101.177 1.00 86.00 124 SER A N 1
ATOM 990 C CA . SER A 1 124 ? -57.624 -15.496 99.793 1.00 86.00 124 SER A CA 1
ATOM 991 C C . SER A 1 124 ? -56.635 -14.486 99.212 1.00 86.00 124 SER A C 1
ATOM 993 O O . SER A 1 124 ? -56.110 -14.710 98.126 1.00 86.00 124 SER A O 1
ATOM 995 N N . VAL A 1 125 ? -56.339 -13.406 99.943 1.00 86.56 125 VAL A N 1
ATOM 996 C CA . VAL A 1 125 ? -55.370 -12.381 99.521 1.00 86.56 125 VAL A CA 1
ATOM 997 C C . VAL A 1 125 ? -53.965 -12.957 99.425 1.00 86.56 125 VAL A C 1
ATOM 999 O O . VAL A 1 125 ? -53.270 -12.681 98.459 1.00 86.56 125 VAL A O 1
ATOM 1002 N N . THR A 1 126 ? -53.547 -13.786 100.383 1.00 85.75 126 THR A N 1
ATOM 1003 C CA . THR A 1 126 ? -52.220 -14.421 100.348 1.00 85.75 126 THR A CA 1
ATOM 1004 C C . THR A 1 126 ? -52.086 -15.319 99.117 1.00 85.75 126 THR A C 1
ATOM 1006 O O . THR A 1 126 ? -51.085 -15.237 98.415 1.00 85.75 126 THR A O 1
ATOM 1009 N N . ASN A 1 127 ? -53.109 -16.118 98.797 1.00 87.62 127 ASN A N 1
ATOM 1010 C CA . ASN A 1 127 ? -53.132 -16.951 97.593 1.00 87.62 127 ASN A CA 1
ATOM 1011 C C . ASN A 1 127 ? -53.069 -16.109 96.304 1.00 87.62 127 ASN A C 1
ATOM 1013 O O . ASN A 1 127 ? -52.272 -16.392 95.412 1.00 87.62 127 ASN A O 1
ATOM 1017 N N . ASP A 1 128 ? -53.864 -15.042 96.219 1.00 88.69 128 ASP A N 1
ATOM 1018 C CA . ASP A 1 128 ? -53.849 -14.118 95.081 1.00 88.69 128 ASP A CA 1
ATOM 1019 C C . ASP A 1 128 ? -52.487 -13.401 94.940 1.00 88.69 128 ASP A C 1
ATOM 1021 O O . ASP A 1 128 ? -51.931 -13.366 93.846 1.00 88.69 128 ASP A O 1
ATOM 1025 N N . LEU A 1 129 ? -51.877 -12.934 96.036 1.00 87.25 129 LEU A N 1
ATOM 1026 C CA . LEU A 1 129 ? -50.535 -12.330 96.037 1.00 87.25 129 LEU A CA 1
ATOM 1027 C C . LEU A 1 129 ? -49.447 -13.324 95.600 1.00 87.25 129 LEU A C 1
ATOM 1029 O O . LEU A 1 129 ? -48.569 -12.965 94.817 1.00 87.25 129 LEU A O 1
ATOM 1033 N N . THR A 1 130 ? -49.518 -14.589 96.036 1.00 87.38 130 THR A N 1
ATOM 1034 C CA . THR A 1 130 ? -48.567 -15.623 95.582 1.00 87.38 130 THR A CA 1
ATOM 1035 C C . THR A 1 130 ? -48.682 -15.923 94.088 1.00 87.38 130 THR A C 1
ATOM 1037 O O . THR A 1 130 ? -47.690 -16.304 93.472 1.00 87.38 130 THR A O 1
ATOM 1040 N N . LYS A 1 131 ? -49.865 -15.722 93.493 1.00 90.19 131 LYS A N 1
ATOM 1041 C CA . LYS A 1 131 ? -50.093 -15.858 92.047 1.00 90.19 131 LYS A CA 1
ATOM 1042 C C . LYS A 1 131 ? -49.722 -14.594 91.267 1.00 90.19 131 LYS A C 1
ATOM 1044 O O . LYS A 1 131 ? -49.311 -14.705 90.119 1.00 90.19 131 LYS A O 1
ATOM 1049 N N . ALA A 1 132 ? -49.832 -13.412 91.878 1.00 89.12 132 ALA A N 1
ATOM 1050 C CA . ALA A 1 132 ? -49.457 -12.144 91.254 1.00 89.12 132 ALA A CA 1
ATOM 1051 C C . ALA A 1 132 ? -47.947 -12.044 90.994 1.00 89.12 132 ALA A C 1
ATOM 1053 O O . ALA A 1 132 ? -47.551 -11.664 89.899 1.00 89.12 132 ALA A O 1
ATOM 1054 N N . ALA A 1 133 ? -47.110 -12.428 91.963 1.00 86.12 133 ALA A N 1
ATOM 1055 C CA . ALA A 1 133 ? -45.652 -12.287 91.876 1.00 86.12 133 ALA A CA 1
ATOM 1056 C C . ALA A 1 133 ? -45.008 -12.878 90.593 1.00 86.12 133 ALA A C 1
ATOM 1058 O O . ALA A 1 133 ? -44.267 -12.153 89.926 1.00 86.12 133 ALA A O 1
ATOM 1059 N N . PRO A 1 134 ? -45.282 -14.137 90.182 1.00 88.38 134 PRO A N 1
ATOM 1060 C CA . PRO A 1 134 ? -44.726 -14.675 88.935 1.00 88.38 134 PRO A CA 1
ATOM 1061 C C . PRO A 1 134 ? -45.263 -13.973 87.674 1.00 88.38 134 PRO A C 1
ATOM 1063 O O . PRO A 1 134 ? -44.526 -13.837 86.700 1.00 88.38 134 PRO A O 1
ATOM 1066 N N . LEU A 1 135 ? -46.512 -13.485 87.686 1.00 91.56 135 LEU A N 1
ATOM 1067 C CA . LEU A 1 135 ? -47.095 -12.729 86.568 1.00 91.56 135 LEU A CA 1
ATOM 1068 C C . LEU A 1 135 ? -46.482 -11.327 86.446 1.00 91.56 135 LEU A C 1
ATOM 1070 O O . LEU A 1 135 ? -46.198 -10.877 85.337 1.00 91.56 135 LEU A O 1
ATOM 1074 N N . GLU A 1 136 ? -46.252 -10.644 87.573 1.00 89.81 136 GLU A N 1
ATOM 1075 C CA . GLU A 1 136 ? -45.544 -9.359 87.624 1.00 89.81 136 GLU A CA 1
ATOM 1076 C C . GLU A 1 136 ? -44.145 -9.486 87.014 1.00 89.81 136 GLU A C 1
ATOM 1078 O O . GLU A 1 136 ? -43.770 -8.677 86.164 1.00 89.81 136 GLU A O 1
ATOM 1083 N N . GLN A 1 137 ? -43.399 -10.521 87.414 1.00 90.38 137 GLN A N 1
ATOM 1084 C CA . GLN A 1 137 ? -42.056 -10.782 86.905 1.00 90.38 137 GLN A CA 1
ATOM 1085 C C . GLN A 1 137 ? -42.070 -11.076 85.399 1.00 90.38 137 GLN A C 1
ATOM 1087 O O . GLN A 1 137 ? -41.351 -10.421 84.646 1.00 90.38 137 GLN A O 1
ATOM 1092 N N . PHE A 1 138 ? -42.932 -11.992 84.945 1.00 92.06 138 PHE A N 1
ATOM 1093 C CA . PHE A 1 138 ? -43.065 -12.327 83.525 1.00 92.06 138 PHE A CA 1
ATOM 1094 C C . PHE A 1 138 ? -43.395 -11.100 82.661 1.00 92.06 138 PHE A C 1
ATOM 1096 O O . PHE A 1 138 ? -42.782 -10.894 81.610 1.00 92.06 138 PHE A O 1
ATOM 1103 N N . LEU A 1 139 ? -44.351 -10.268 83.093 1.00 92.31 139 LEU A N 1
ATOM 1104 C CA . LEU A 1 139 ? -44.761 -9.076 82.348 1.00 92.31 139 LEU A CA 1
ATOM 1105 C C . LEU A 1 139 ? -43.671 -8.004 82.341 1.00 92.31 139 LEU A C 1
ATOM 1107 O O . LEU A 1 139 ? -43.461 -7.380 81.303 1.00 92.31 139 LEU A O 1
ATOM 1111 N N . ALA A 1 140 ? -42.965 -7.800 83.455 1.00 88.94 140 ALA A N 1
ATOM 1112 C CA . ALA A 1 140 ? -41.849 -6.860 83.519 1.00 88.94 140 ALA A CA 1
ATOM 1113 C C . ALA A 1 140 ? -40.705 -7.274 82.575 1.00 88.94 140 ALA A C 1
ATOM 1115 O O . ALA A 1 140 ? -40.276 -6.469 81.747 1.00 88.94 140 ALA A O 1
ATOM 1116 N N . GLU A 1 141 ? -40.275 -8.539 82.630 1.00 90.44 141 GLU A N 1
ATOM 1117 C CA . GLU A 1 141 ? -39.224 -9.087 81.758 1.00 90.44 141 GLU A CA 1
ATOM 1118 C C . GLU A 1 141 ? -39.637 -9.045 80.278 1.00 90.44 141 GLU A C 1
ATOM 1120 O O . GLU A 1 141 ? -38.855 -8.659 79.405 1.00 90.44 141 GLU A O 1
ATOM 1125 N N . SER A 1 142 ? -40.894 -9.375 79.979 1.00 91.38 142 SER A N 1
ATOM 1126 C CA . SER A 1 142 ? -41.402 -9.357 78.607 1.00 91.38 142 SER A CA 1
ATOM 1127 C C . SER A 1 142 ? -41.570 -7.945 78.042 1.00 91.38 142 SER A C 1
ATOM 1129 O O . SER A 1 142 ? -41.341 -7.735 76.851 1.00 91.38 142 SER A O 1
ATOM 1131 N N . LEU A 1 143 ? -41.940 -6.962 78.870 1.00 90.88 143 LEU A N 1
ATOM 1132 C CA . LEU A 1 143 ? -42.000 -5.549 78.476 1.00 90.88 143 LEU A CA 1
ATOM 1133 C C . LEU A 1 143 ? -40.606 -4.948 78.270 1.00 90.88 143 LEU A C 1
ATOM 1135 O O . LEU A 1 143 ? -40.416 -4.133 77.366 1.00 90.88 143 LEU A O 1
ATOM 1139 N N . GLU A 1 144 ? -39.611 -5.360 79.057 1.00 90.38 144 GLU A N 1
ATOM 1140 C CA . GLU A 1 144 ? -38.213 -5.007 78.791 1.00 90.38 144 GLU A CA 1
ATOM 1141 C C . GLU A 1 144 ? -37.761 -5.597 77.447 1.00 90.38 144 GLU A C 1
ATOM 1143 O O . GLU A 1 144 ? -37.168 -4.906 76.614 1.00 90.38 144 GLU A O 1
ATOM 1148 N N . ARG A 1 145 ? -38.104 -6.865 77.191 1.00 91.62 145 ARG A N 1
ATOM 1149 C CA . ARG A 1 145 ? -37.799 -7.538 75.926 1.00 91.62 145 ARG A CA 1
ATOM 1150 C C . ARG A 1 145 ? -38.501 -6.880 74.738 1.00 91.62 145 ARG A C 1
ATOM 1152 O O . ARG A 1 145 ? -37.863 -6.675 73.713 1.00 91.62 145 ARG A O 1
ATOM 1159 N N . ALA A 1 146 ? -39.761 -6.471 74.877 1.00 90.00 146 ALA A N 1
ATOM 1160 C CA . ALA A 1 146 ? -40.479 -5.689 73.869 1.00 90.00 146 ALA A CA 1
ATOM 1161 C C . ALA A 1 146 ? -39.797 -4.335 73.584 1.00 90.00 146 ALA A C 1
ATOM 1163 O O . ALA A 1 146 ? -39.705 -3.923 72.425 1.00 90.00 146 ALA A O 1
ATOM 1164 N N . GLY A 1 147 ? -39.230 -3.692 74.612 1.00 88.12 147 GLY A N 1
ATOM 1165 C CA . GLY A 1 147 ? -38.356 -2.526 74.456 1.00 88.12 147 GLY A CA 1
ATOM 1166 C C . GLY A 1 147 ? -37.137 -2.817 73.573 1.00 88.12 147 GLY A C 1
ATOM 1167 O O . GLY A 1 147 ? -36.862 -2.058 72.643 1.00 88.12 147 GLY A O 1
ATOM 1168 N N . LYS A 1 148 ? -36.473 -3.966 73.771 1.00 89.56 148 LYS A N 1
ATOM 1169 C CA . LYS A 1 148 ? -35.352 -4.413 72.916 1.00 89.56 148 LYS A CA 1
ATOM 1170 C C . LYS A 1 148 ? -35.782 -4.602 71.460 1.00 89.56 148 LYS A C 1
ATOM 1172 O O . LYS A 1 148 ? -35.085 -4.127 70.569 1.00 89.56 148 LYS A O 1
ATOM 1177 N N . VAL A 1 149 ? -36.951 -5.199 71.202 1.00 91.19 149 VAL A N 1
ATOM 1178 C CA . VAL A 1 149 ? -37.514 -5.316 69.838 1.00 91.19 149 VAL A CA 1
ATOM 1179 C C . VAL A 1 149 ? -37.681 -3.933 69.191 1.00 91.19 149 VAL A C 1
ATOM 1181 O O . VAL A 1 149 ? -37.366 -3.743 68.015 1.00 91.19 149 VAL A O 1
ATOM 1184 N N . GLN A 1 150 ? -38.139 -2.937 69.955 1.00 89.06 150 GLN A N 1
ATOM 1185 C CA . GLN A 1 150 ? -38.315 -1.570 69.463 1.00 89.06 150 GLN A CA 1
ATOM 1186 C C . GLN A 1 150 ? -36.983 -0.882 69.135 1.00 89.06 150 GLN A C 1
ATOM 1188 O O . GLN A 1 150 ? -36.890 -0.181 68.123 1.00 89.06 150 GLN A O 1
ATOM 1193 N N . ASP A 1 151 ? -35.954 -1.091 69.952 1.00 90.88 151 ASP A N 1
ATOM 1194 C CA . ASP A 1 151 ? -34.618 -0.545 69.707 1.00 90.88 151 ASP A CA 1
ATOM 1195 C C . ASP A 1 151 ? -33.939 -1.222 68.510 1.00 90.88 151 ASP A C 1
ATOM 1197 O O . ASP A 1 151 ? -33.426 -0.531 67.627 1.00 90.88 151 ASP A O 1
ATOM 1201 N N . VAL A 1 152 ? -34.045 -2.552 68.401 1.00 91.56 152 VAL A N 1
ATOM 1202 C CA . VAL A 1 152 ? -33.601 -3.327 67.230 1.00 91.56 152 VAL A CA 1
ATOM 1203 C C . VAL A 1 152 ? -34.300 -2.838 65.961 1.00 91.56 152 VAL A C 1
ATOM 1205 O O . VAL A 1 152 ? -33.636 -2.609 64.950 1.00 91.56 152 VAL A O 1
ATOM 1208 N N . SER A 1 153 ? -35.617 -2.604 66.010 1.00 90.00 153 SER A N 1
ATOM 1209 C CA . SER A 1 153 ? -36.382 -2.083 64.871 1.00 90.00 153 SER A CA 1
ATOM 1210 C C . SER A 1 153 ? -35.904 -0.697 64.427 1.00 90.00 153 SER A C 1
ATOM 1212 O O . SER A 1 153 ? -35.805 -0.450 63.226 1.00 90.00 153 SER A O 1
ATOM 1214 N N . LYS A 1 154 ? -35.611 0.215 65.364 1.00 90.31 154 LYS A N 1
ATOM 1215 C CA . LYS A 1 154 ? -35.081 1.550 65.031 1.00 90.31 154 LYS A CA 1
ATOM 1216 C C . LYS A 1 154 ? -33.683 1.465 64.432 1.00 90.31 154 LYS A C 1
ATOM 1218 O O . LYS A 1 154 ? -33.369 2.212 63.508 1.00 90.31 154 LYS A O 1
ATOM 1223 N N . GLU A 1 155 ? -32.845 0.577 64.958 1.00 90.50 155 GLU A N 1
ATOM 1224 C CA . GLU A 1 155 ? -31.492 0.391 64.444 1.00 90.50 155 GLU A CA 1
ATOM 1225 C C . GLU A 1 155 ? -31.511 -0.174 63.019 1.00 90.50 155 GLU A C 1
ATOM 1227 O O . GLU A 1 155 ? -30.822 0.344 62.144 1.00 90.50 155 GLU A O 1
ATOM 1232 N N . MET A 1 156 ? -32.402 -1.128 62.735 1.00 91.38 156 MET A N 1
ATOM 1233 C CA . MET A 1 156 ? -32.640 -1.607 61.370 1.00 91.38 156 MET A CA 1
ATOM 1234 C C . MET A 1 156 ? -33.074 -0.487 60.420 1.00 91.38 156 MET A C 1
ATOM 1236 O O . MET A 1 156 ? -32.570 -0.412 59.303 1.00 91.38 156 MET A O 1
ATOM 1240 N N . GLU A 1 157 ? -33.980 0.405 60.838 1.00 90.50 157 GLU A N 1
ATOM 1241 C CA . GLU A 1 157 ? -34.407 1.543 60.007 1.00 90.50 157 GLU A CA 1
ATOM 1242 C C . GLU A 1 157 ? -33.227 2.482 59.667 1.00 90.50 157 GLU A C 1
ATOM 1244 O O . GLU A 1 157 ? -33.128 2.968 58.531 1.00 90.50 157 GLU A O 1
ATOM 1249 N N . LYS A 1 158 ? -32.287 2.692 60.602 1.00 90.81 158 LYS A N 1
ATOM 1250 C CA . LYS A 1 158 ? -31.048 3.448 60.338 1.00 90.81 158 LYS A CA 1
ATOM 1251 C C . LYS A 1 158 ? -30.117 2.710 59.378 1.00 90.81 158 LYS A C 1
ATOM 1253 O O . LYS A 1 158 ? -29.684 3.311 58.394 1.00 90.81 158 LYS A O 1
ATOM 1258 N N . GLN A 1 159 ? -29.848 1.427 59.628 1.00 90.00 159 GLN A N 1
ATOM 1259 C CA . GLN A 1 159 ? -28.996 0.591 58.775 1.00 90.00 159 GLN A CA 1
ATOM 1260 C C . GLN A 1 159 ? -29.532 0.536 57.339 1.00 90.00 159 GLN A C 1
ATOM 1262 O O . GLN A 1 159 ? -28.799 0.816 56.394 1.00 90.00 159 GLN A O 1
ATOM 1267 N N . ILE A 1 160 ? -30.838 0.298 57.163 1.00 91.94 160 ILE A N 1
ATOM 1268 C CA . ILE A 1 160 ? -31.502 0.315 55.850 1.00 91.94 160 ILE A CA 1
ATOM 1269 C C . ILE A 1 160 ? -31.302 1.660 55.152 1.00 91.94 160 ILE A C 1
ATOM 1271 O O . ILE A 1 160 ? -31.030 1.689 53.950 1.00 91.94 160 ILE A O 1
ATOM 1275 N N . SER A 1 161 ? -31.440 2.772 55.876 1.00 89.69 161 SER A N 1
ATOM 1276 C CA . SER A 1 161 ? -31.264 4.113 55.306 1.00 89.69 161 SER A CA 1
ATOM 1277 C C . SER A 1 161 ? -29.825 4.359 54.845 1.00 89.69 161 SER A C 1
ATOM 1279 O O . SER A 1 161 ? -29.630 4.948 53.781 1.00 89.69 161 SER A O 1
ATOM 1281 N N . SER A 1 162 ? -28.835 3.885 55.610 1.00 88.69 162 SER A N 1
ATOM 1282 C CA . SER A 1 162 ? -27.417 3.951 55.234 1.00 88.69 162 SER A CA 1
ATOM 1283 C C . SER A 1 162 ? -27.147 3.107 53.988 1.00 88.69 162 SER A C 1
ATOM 1285 O O . SER A 1 162 ? -26.788 3.645 52.941 1.00 88.69 162 SER A O 1
ATOM 1287 N N . PHE A 1 163 ? -27.457 1.811 54.052 1.00 92.56 163 PHE A N 1
ATOM 1288 C CA . PHE A 1 163 ? -27.193 0.875 52.963 1.00 92.56 163 PHE A CA 1
ATOM 1289 C C . PHE A 1 163 ? -27.952 1.212 51.676 1.00 92.56 163 PHE A C 1
ATOM 1291 O O . PHE A 1 163 ? -27.435 0.975 50.592 1.00 92.56 163 PHE A O 1
ATOM 1298 N N . SER A 1 164 ? -29.143 1.823 51.750 1.00 90.50 164 SER A N 1
ATOM 1299 C CA . SER A 1 164 ? -29.875 2.251 50.542 1.00 90.50 164 SER A CA 1
ATOM 1300 C C . SER A 1 164 ? -29.056 3.221 49.684 1.00 90.50 164 SER A C 1
ATOM 1302 O O . SER A 1 164 ? -29.116 3.169 48.455 1.00 90.50 164 SER A O 1
ATOM 1304 N N . ARG A 1 165 ? -28.295 4.122 50.320 1.00 88.94 165 ARG A N 1
ATOM 1305 C CA . ARG A 1 165 ? -27.444 5.083 49.604 1.00 88.94 165 ARG A CA 1
ATOM 1306 C C . ARG A 1 165 ? -26.252 4.384 48.961 1.00 88.94 165 ARG A C 1
ATOM 1308 O O . ARG A 1 165 ? -25.938 4.682 47.809 1.00 88.94 165 ARG A O 1
ATOM 1315 N N . ASP A 1 166 ? -25.639 3.451 49.679 1.00 89.88 166 ASP A N 1
ATOM 1316 C CA . ASP A 1 166 ? -24.470 2.708 49.207 1.00 89.88 166 ASP A CA 1
ATOM 1317 C C . ASP A 1 166 ? -24.826 1.758 48.059 1.00 89.88 166 ASP A C 1
ATOM 1319 O O . ASP A 1 166 ? -24.139 1.752 47.037 1.00 89.88 166 ASP A O 1
ATOM 1323 N N . VAL A 1 167 ? -25.952 1.041 48.158 1.00 91.88 167 VAL A N 1
ATOM 1324 C CA . VAL A 1 167 ? -26.483 0.181 47.084 1.00 91.88 167 VAL A CA 1
ATOM 1325 C C . VAL A 1 167 ? -26.680 0.980 45.798 1.00 91.88 167 VAL A C 1
ATOM 1327 O O . VAL A 1 167 ? -26.218 0.553 44.741 1.00 91.88 167 VAL A O 1
ATOM 1330 N N . GLU A 1 168 ? -27.316 2.154 45.869 1.00 90.50 168 GLU A N 1
ATOM 1331 C CA . GLU A 1 168 ? -27.572 2.978 44.681 1.00 90.50 168 GLU A CA 1
ATOM 1332 C C . GLU A 1 168 ? -26.292 3.622 44.126 1.00 90.50 168 GLU A C 1
ATOM 1334 O O . GLU A 1 168 ? -26.127 3.739 42.906 1.00 90.50 168 GLU A O 1
ATOM 1339 N N . ARG A 1 169 ? -25.360 4.026 45.000 1.00 90.56 169 ARG A N 1
ATOM 1340 C CA . ARG A 1 169 ? -24.045 4.538 44.589 1.00 90.56 169 ARG A CA 1
ATOM 1341 C C . ARG A 1 169 ? -23.262 3.469 43.828 1.00 90.56 169 ARG A C 1
ATOM 1343 O O . ARG A 1 169 ? -22.781 3.755 42.728 1.00 90.56 169 ARG A O 1
ATOM 1350 N N . ASN A 1 170 ? -23.188 2.254 44.370 1.00 92.00 170 ASN A N 1
ATOM 1351 C CA . ASN A 1 170 ? -22.489 1.133 43.746 1.00 92.00 170 ASN A CA 1
ATOM 1352 C C . ASN A 1 170 ? -23.178 0.697 42.452 1.00 92.00 170 ASN A C 1
ATOM 1354 O O . ASN A 1 170 ? -22.498 0.530 41.444 1.00 92.00 170 ASN A O 1
ATOM 1358 N N . ARG A 1 171 ? -24.519 0.666 42.405 1.00 92.81 171 ARG A N 1
ATOM 1359 C CA . ARG A 1 171 ? -25.277 0.380 41.175 1.00 92.81 171 ARG A CA 1
ATOM 1360 C C . ARG A 1 171 ? -24.874 1.305 40.030 1.00 92.81 171 ARG A C 1
ATOM 1362 O O . ARG A 1 171 ? -24.587 0.839 38.931 1.00 92.81 171 ARG A O 1
ATOM 1369 N N . LYS A 1 172 ? -24.816 2.618 40.283 1.00 92.25 172 LYS A N 1
ATOM 1370 C CA . LYS A 1 172 ? -24.395 3.606 39.274 1.00 92.25 172 LYS A CA 1
ATOM 1371 C C . LYS A 1 172 ? -22.928 3.444 38.876 1.00 92.25 172 LYS A C 1
ATOM 1373 O O . LYS A 1 172 ? -22.606 3.632 37.705 1.00 92.25 172 LYS A O 1
ATOM 1378 N N . ALA A 1 173 ? -22.046 3.139 39.827 1.00 90.69 173 ALA A N 1
ATOM 1379 C CA . ALA A 1 173 ? -20.626 2.926 39.553 1.00 90.69 173 ALA A CA 1
ATOM 1380 C C . ALA A 1 173 ? -20.398 1.676 38.687 1.00 90.69 173 ALA A C 1
ATOM 1382 O O . ALA A 1 173 ? -19.721 1.767 37.665 1.00 90.69 173 ALA A O 1
ATOM 1383 N N . VAL A 1 174 ? -21.043 0.558 39.034 1.00 91.56 174 VAL A N 1
ATOM 1384 C CA . VAL A 1 174 ? -21.001 -0.701 38.279 1.00 91.56 174 VAL A CA 1
ATOM 1385 C C . VAL A 1 174 ? -21.564 -0.507 36.875 1.00 91.56 174 VAL A C 1
ATOM 1387 O O . VAL A 1 174 ? -20.869 -0.813 35.917 1.00 91.56 174 VAL A O 1
ATOM 1390 N N . GLN A 1 175 ? -22.740 0.113 36.717 1.00 90.06 175 GLN A N 1
ATOM 1391 C CA . GLN A 1 175 ? -23.313 0.376 35.387 1.00 90.06 175 GLN A CA 1
ATOM 1392 C C . GLN A 1 175 ? -22.388 1.208 34.484 1.00 90.06 175 GLN A C 1
ATOM 1394 O O . GLN A 1 175 ? -22.265 0.931 33.290 1.00 90.06 175 GLN A O 1
ATOM 1399 N N . ARG A 1 176 ? -21.715 2.226 35.039 1.00 89.44 176 ARG A N 1
ATOM 1400 C CA . ARG A 1 176 ? -20.723 3.007 34.281 1.00 89.44 176 ARG A CA 1
ATOM 1401 C C . ARG A 1 176 ? -19.532 2.141 33.879 1.00 89.44 176 ARG A C 1
ATOM 1403 O O . ARG A 1 176 ? -19.163 2.157 32.707 1.00 89.44 176 ARG A O 1
ATOM 1410 N N . ALA A 1 177 ? -18.974 1.372 34.810 1.00 88.25 177 ALA A N 1
ATOM 1411 C CA . ALA A 1 177 ? -17.836 0.503 34.532 1.00 88.25 177 ALA A CA 1
ATOM 1412 C C . ALA A 1 177 ? -18.178 -0.578 33.488 1.00 88.25 177 ALA A C 1
ATOM 1414 O O . ALA A 1 177 ? -17.413 -0.786 32.549 1.00 88.25 177 ALA A O 1
ATOM 1415 N N . GLU A 1 178 ? -19.363 -1.193 33.569 1.00 86.69 178 GLU A N 1
ATOM 1416 C CA . GLU A 1 178 ? -19.853 -2.158 32.575 1.00 86.69 178 GLU A CA 1
ATOM 1417 C C . GLU A 1 178 ? -19.928 -1.547 31.167 1.00 86.69 178 GLU A C 1
ATOM 1419 O O . GLU A 1 178 ? -19.526 -2.189 30.190 1.00 86.69 178 GLU A O 1
ATOM 1424 N N . SER A 1 179 ? -20.412 -0.303 31.056 1.00 86.88 179 SER A N 1
ATOM 1425 C CA . SER A 1 179 ? -20.492 0.399 29.769 1.00 86.88 179 SER A CA 1
ATOM 1426 C C . SER A 1 179 ? -19.109 0.698 29.180 1.00 86.88 179 SER A C 1
ATOM 1428 O O . SER A 1 179 ? -18.880 0.429 28.002 1.00 86.88 179 SER A O 1
ATOM 1430 N N . GLN A 1 180 ? -18.165 1.158 30.010 1.00 87.06 180 GLN A N 1
ATOM 1431 C CA . GLN A 1 180 ? -16.797 1.479 29.591 1.00 87.06 180 GLN A CA 1
ATOM 1432 C C . GLN A 1 180 ? -16.045 0.239 29.105 1.00 87.06 180 GLN A C 1
ATOM 1434 O O . GLN A 1 180 ? -15.404 0.270 28.057 1.00 87.06 180 GLN A O 1
ATOM 1439 N N . VAL A 1 181 ? -16.161 -0.877 29.827 1.00 88.19 181 VAL A N 1
ATOM 1440 C CA . VAL A 1 181 ? -15.519 -2.138 29.435 1.00 88.19 181 VAL A CA 1
ATOM 1441 C C . VAL A 1 181 ? -16.076 -2.636 28.118 1.00 88.19 181 VAL A C 1
ATOM 1443 O O . VAL A 1 181 ? -15.298 -2.967 27.229 1.00 88.19 181 VAL A O 1
ATOM 1446 N N . SER A 1 182 ? -17.404 -2.644 27.970 1.00 85.69 182 SER A N 1
ATOM 1447 C CA . SER A 1 182 ? -18.066 -3.113 26.747 1.00 85.69 182 SER A CA 1
ATOM 1448 C C . SER A 1 182 ? -17.594 -2.335 25.517 1.00 85.69 182 SER A C 1
ATOM 1450 O O . SER A 1 182 ? -17.331 -2.926 24.471 1.00 85.69 182 SER A O 1
ATOM 1452 N N . GLU A 1 183 ? -17.431 -1.017 25.649 1.00 86.19 183 GLU A N 1
ATOM 1453 C CA . GLU A 1 183 ? -16.905 -0.155 24.589 1.00 86.19 183 GLU A CA 1
ATOM 1454 C C . GLU A 1 183 ? -15.433 -0.466 24.266 1.00 86.19 183 GLU A C 1
ATOM 1456 O O . GLU A 1 183 ? -15.046 -0.589 23.099 1.00 86.19 183 GLU A O 1
ATOM 1461 N N . VAL A 1 184 ? -14.605 -0.640 25.298 1.00 86.06 184 VAL A N 1
ATOM 1462 C CA . VAL A 1 184 ? -13.156 -0.809 25.150 1.00 86.06 184 VAL A CA 1
ATOM 1463 C C . VAL A 1 184 ? -12.767 -2.209 24.666 1.00 86.06 184 VAL A C 1
ATOM 1465 O O . VAL A 1 184 ? -11.794 -2.331 23.923 1.00 86.06 184 VAL A O 1
ATOM 1468 N N . ILE A 1 185 ? -13.532 -3.258 24.986 1.00 88.94 185 ILE A N 1
ATOM 1469 C CA . ILE A 1 185 ? -13.264 -4.626 24.503 1.00 88.94 185 ILE A CA 1
ATOM 1470 C C . ILE A 1 185 ? -13.895 -4.931 23.139 1.00 88.94 185 ILE A C 1
ATOM 1472 O O . ILE A 1 185 ? -13.542 -5.939 22.528 1.00 88.94 185 ILE A O 1
ATOM 1476 N N . ALA A 1 186 ? -14.795 -4.082 22.627 1.00 87.25 186 ALA A N 1
ATOM 1477 C CA . ALA A 1 186 ? -15.537 -4.344 21.388 1.00 87.25 186 ALA A CA 1
ATOM 1478 C C . ALA A 1 186 ? -14.625 -4.613 20.177 1.00 87.25 186 ALA A C 1
ATOM 1480 O O . ALA A 1 186 ? -14.901 -5.497 19.362 1.00 87.25 186 ALA A O 1
ATOM 1481 N N . TRP A 1 187 ? -13.501 -3.896 20.078 1.00 89.50 187 TRP A N 1
ATOM 1482 C CA . TRP A 1 187 ? -12.523 -4.091 19.002 1.00 89.50 187 TRP A CA 1
ATOM 1483 C C . TRP A 1 187 ? -11.641 -5.339 19.192 1.00 89.50 187 TRP A C 1
ATOM 1485 O O . TRP A 1 187 ? -10.960 -5.762 18.264 1.00 89.50 187 TRP A O 1
ATOM 1495 N N . LEU A 1 188 ? -11.689 -5.969 20.369 1.00 90.94 188 LEU A N 1
ATOM 1496 C CA . LEU A 1 188 ? -10.970 -7.199 20.706 1.00 90.94 188 LEU A CA 1
ATOM 1497 C C . LEU A 1 188 ? -11.888 -8.425 20.811 1.00 90.94 188 LEU A C 1
ATOM 1499 O O . LEU A 1 188 ? -11.448 -9.459 21.299 1.00 90.94 188 LEU A O 1
ATOM 1503 N N . ARG A 1 189 ? -13.134 -8.354 20.321 1.00 87.12 189 ARG A N 1
ATOM 1504 C CA . ARG A 1 189 ? -14.179 -9.388 20.502 1.00 87.12 189 ARG A CA 1
ATOM 1505 C C . ARG A 1 189 ? -13.803 -10.828 20.117 1.00 87.12 189 ARG A C 1
ATOM 1507 O O . ARG A 1 189 ? -14.483 -11.762 20.522 1.00 87.12 189 ARG A O 1
ATOM 1514 N N . HIS A 1 190 ? -12.784 -11.009 19.278 1.00 87.94 190 HIS A N 1
ATOM 1515 C CA . HIS A 1 190 ? -12.313 -12.320 18.823 1.00 87.94 190 HIS A CA 1
ATOM 1516 C C . HIS A 1 190 ? -11.062 -12.812 19.566 1.00 87.94 190 HIS A C 1
ATOM 1518 O O . HIS A 1 190 ? -10.497 -13.837 19.194 1.00 87.94 190 HIS A O 1
ATOM 1524 N N . TYR A 1 191 ? -10.608 -12.086 20.588 1.00 89.19 191 TYR A N 1
ATOM 1525 C CA . TYR A 1 191 ? -9.403 -12.403 21.345 1.00 89.19 191 TYR A CA 1
ATOM 1526 C C . TYR A 1 191 ? -9.744 -12.860 22.767 1.00 89.19 191 TYR A C 1
ATOM 1528 O O . TYR A 1 191 ? -10.695 -12.347 23.357 1.00 89.19 191 TYR A O 1
ATOM 1536 N N . PRO A 1 192 ? -8.925 -13.742 23.376 1.00 84.81 192 PRO A N 1
ATOM 1537 C CA . PRO A 1 192 ? -9.138 -14.209 24.750 1.00 84.81 192 PRO A CA 1
ATOM 1538 C C . PRO A 1 192 ? -9.294 -13.077 25.774 1.00 84.81 192 PRO A C 1
ATOM 1540 O O . PRO A 1 192 ? -10.067 -13.191 26.719 1.00 84.81 192 PRO A O 1
ATOM 1543 N N . LEU A 1 193 ? -8.616 -11.950 25.546 1.00 83.06 193 LEU A N 1
ATOM 1544 C CA . LEU A 1 193 ? -8.678 -10.783 26.420 1.00 83.06 193 LEU A CA 1
ATOM 1545 C C . LEU A 1 193 ? -10.089 -10.184 26.559 1.00 83.06 193 LEU A C 1
ATOM 1547 O O . LEU A 1 193 ? -10.411 -9.629 27.606 1.00 83.06 193 LEU A O 1
ATOM 1551 N N . SER A 1 194 ? -10.950 -10.291 25.536 1.00 83.75 194 SER A N 1
ATOM 1552 C CA . SER A 1 194 ? -12.337 -9.827 25.676 1.00 83.75 194 SER A CA 1
ATOM 1553 C C . SER A 1 194 ? -13.148 -10.743 26.590 1.00 83.75 194 SER A C 1
ATOM 1555 O O . SER A 1 194 ? -14.064 -10.271 27.252 1.00 83.75 194 SER A O 1
ATOM 1557 N N . ILE A 1 195 ? -12.812 -12.037 26.649 1.00 82.38 195 ILE A N 1
ATOM 1558 C CA . ILE A 1 195 ? -13.462 -13.011 27.539 1.00 82.38 195 ILE A CA 1
ATOM 1559 C C . ILE A 1 195 ? -13.105 -12.704 28.996 1.00 82.38 195 ILE A C 1
ATOM 1561 O O . ILE A 1 195 ? -13.977 -12.758 29.860 1.00 82.38 195 ILE A O 1
ATOM 1565 N N . GLU A 1 196 ? -11.852 -12.333 29.266 1.00 81.00 196 GLU A N 1
ATOM 1566 C CA . GLU A 1 196 ? -11.403 -11.907 30.597 1.00 81.00 196 GLU A CA 1
ATOM 1567 C C . GLU A 1 196 ? -12.166 -10.660 31.071 1.00 81.00 196 GLU A C 1
ATOM 1569 O O . GLU A 1 196 ? -12.800 -10.694 32.126 1.00 81.00 196 GLU A O 1
ATOM 1574 N N . GLY A 1 197 ? -12.207 -9.600 30.252 1.00 82.19 197 GLY A N 1
ATOM 1575 C CA . GLY A 1 197 ? -12.963 -8.384 30.572 1.00 82.19 197 GLY A CA 1
ATOM 1576 C C . GLY A 1 197 ? -14.463 -8.639 30.766 1.00 82.19 197 GLY A C 1
ATOM 1577 O O . GLY A 1 197 ? -15.073 -8.102 31.690 1.00 82.19 197 GLY A O 1
ATOM 1578 N N . GLU A 1 198 ? -15.053 -9.514 29.947 1.00 84.75 198 GLU A N 1
ATOM 1579 C CA . GLU A 1 198 ? -16.460 -9.916 30.061 1.00 84.75 198 GLU A CA 1
ATOM 1580 C C . GLU A 1 198 ? -16.739 -10.753 31.322 1.00 84.75 198 GLU A C 1
ATOM 1582 O O . GLU A 1 198 ? -17.828 -10.672 31.891 1.00 84.75 198 GLU A O 1
ATOM 1587 N N . THR A 1 199 ? -15.760 -11.533 31.788 1.00 85.62 199 THR A N 1
ATOM 1588 C CA . THR A 1 199 ? -15.859 -12.295 33.042 1.00 85.62 199 THR A CA 1
ATOM 1589 C C . THR A 1 199 ? -15.869 -11.346 34.238 1.00 85.62 199 THR A C 1
ATOM 1591 O O . THR A 1 199 ? -16.809 -11.388 35.028 1.00 85.62 199 THR A O 1
ATOM 1594 N N . ILE A 1 200 ? -14.922 -10.400 34.299 1.00 82.25 200 ILE A N 1
ATOM 1595 C CA . ILE A 1 200 ? -14.872 -9.382 35.366 1.00 82.25 200 ILE A CA 1
ATOM 1596 C C . ILE A 1 200 ? -16.167 -8.552 35.384 1.00 82.25 200 ILE A C 1
ATOM 1598 O O . ILE A 1 200 ? -16.723 -8.269 36.447 1.00 82.25 200 ILE A O 1
ATOM 1602 N N . ARG A 1 201 ? -16.698 -8.205 34.200 1.00 85.75 201 ARG A N 1
ATOM 1603 C CA . ARG A 1 201 ? -17.983 -7.503 34.051 1.00 85.75 201 ARG A CA 1
ATOM 1604 C C . ARG A 1 201 ? -19.138 -8.282 34.687 1.00 85.75 201 ARG A C 1
ATOM 1606 O O . ARG A 1 201 ? -19.920 -7.709 35.443 1.00 85.75 201 ARG A O 1
ATOM 1613 N N . LYS A 1 202 ? -19.250 -9.581 34.387 1.00 87.50 202 LYS A N 1
ATOM 1614 C CA . LYS A 1 202 ? -20.304 -10.451 34.935 1.00 87.50 202 LYS A CA 1
ATOM 1615 C C . LYS A 1 202 ? -20.186 -10.613 36.448 1.00 87.50 202 LYS A C 1
ATOM 1617 O O . LYS A 1 202 ? -21.209 -10.539 37.127 1.00 87.50 202 LYS A O 1
ATOM 1622 N N . ASP A 1 203 ? -18.971 -10.771 36.963 1.00 86.56 203 ASP A N 1
ATOM 1623 C CA . ASP A 1 203 ? -18.723 -10.922 38.399 1.00 86.56 203 ASP A CA 1
ATOM 1624 C C . ASP A 1 203 ? -19.129 -9.658 39.175 1.00 86.56 203 ASP A C 1
ATOM 1626 O O . ASP A 1 203 ? -19.840 -9.751 40.178 1.00 86.56 203 ASP A O 1
ATOM 1630 N N . LEU A 1 204 ? -18.786 -8.466 38.670 1.00 89.25 204 LEU A N 1
ATOM 1631 C CA . LEU A 1 204 ? -19.229 -7.182 39.235 1.00 89.25 204 LEU A CA 1
ATOM 1632 C C . LEU A 1 204 ? -20.757 -7.046 39.255 1.00 89.25 204 LEU A C 1
ATOM 1634 O O . LEU A 1 204 ? -21.331 -6.625 40.263 1.00 89.25 204 LEU A O 1
ATOM 1638 N N . SER A 1 205 ? -21.418 -7.431 38.160 1.00 88.88 205 SER A N 1
ATOM 1639 C CA . SER A 1 205 ? -22.882 -7.427 38.059 1.00 88.88 205 SER A CA 1
ATOM 1640 C C . SER A 1 205 ? -23.519 -8.350 39.104 1.00 88.88 205 SER A C 1
ATOM 1642 O O . SER A 1 205 ? -24.449 -7.958 39.814 1.00 88.88 205 SER A O 1
ATOM 1644 N N . ALA A 1 206 ? -22.966 -9.558 39.268 1.00 90.25 206 ALA A N 1
ATOM 1645 C CA . ALA A 1 206 ? -23.427 -10.531 40.254 1.00 90.25 206 ALA A CA 1
ATOM 1646 C C . ALA A 1 206 ? -23.230 -10.039 41.699 1.00 90.25 206 ALA A C 1
ATOM 1648 O O . ALA A 1 206 ? -24.143 -10.172 42.517 1.00 90.25 206 ALA A O 1
ATOM 1649 N N . MET A 1 207 ? -22.087 -9.415 42.015 1.00 90.81 207 MET A N 1
ATOM 1650 C CA . MET A 1 207 ? -21.840 -8.825 43.340 1.00 90.81 207 MET A CA 1
ATOM 1651 C C . MET A 1 207 ? -22.825 -7.694 43.660 1.00 90.81 207 MET A C 1
ATOM 1653 O O . MET A 1 207 ? -23.369 -7.643 44.765 1.00 90.81 207 MET A O 1
ATOM 1657 N N . GLN A 1 208 ? -23.106 -6.811 42.695 1.00 92.75 208 GLN A N 1
ATOM 1658 C CA . GLN A 1 208 ? -24.078 -5.728 42.870 1.00 92.75 208 GLN A CA 1
ATOM 1659 C C . GLN A 1 208 ? -25.508 -6.252 43.054 1.00 92.75 208 GLN A C 1
ATOM 1661 O O . GLN A 1 208 ? -26.268 -5.712 43.868 1.00 92.75 208 GLN A O 1
ATOM 1666 N N . GLN A 1 209 ? -25.882 -7.303 42.319 1.00 91.81 209 GLN A N 1
ATOM 1667 C CA . GLN A 1 209 ? -27.185 -7.943 42.484 1.00 91.81 209 GLN A CA 1
ATOM 1668 C C . GLN A 1 209 ? -27.304 -8.569 43.877 1.00 91.81 209 GLN A C 1
ATOM 1670 O O . GLN A 1 209 ? -28.250 -8.260 44.599 1.00 91.81 209 GLN A O 1
ATOM 1675 N N . ALA A 1 210 ? -26.293 -9.329 44.312 1.00 90.88 210 ALA A N 1
ATOM 1676 C CA . ALA A 1 210 ? -26.256 -9.908 45.653 1.00 90.88 210 ALA A CA 1
ATOM 1677 C C . ALA A 1 210 ? -26.349 -8.835 46.755 1.00 90.88 210 ALA A C 1
ATOM 1679 O O . ALA A 1 210 ? -27.037 -9.034 47.756 1.00 90.88 210 ALA A O 1
ATOM 1680 N N . TYR A 1 211 ? -25.712 -7.672 46.570 1.00 92.94 211 TYR A N 1
ATOM 1681 C CA . TYR A 1 211 ? -25.820 -6.557 47.515 1.00 92.94 211 TYR A CA 1
ATOM 1682 C C . TYR A 1 211 ? -27.250 -5.995 47.601 1.00 92.94 211 TYR A C 1
ATOM 1684 O O . TYR A 1 211 ? -27.756 -5.723 48.693 1.00 92.94 211 TYR A O 1
ATOM 1692 N N . SER A 1 212 ? -27.928 -5.890 46.456 1.00 91.00 212 SER A N 1
ATOM 1693 C CA . SER A 1 212 ? -29.319 -5.421 46.356 1.00 91.00 212 SER A CA 1
ATOM 1694 C C . SER A 1 212 ? -30.315 -6.425 46.961 1.00 91.00 212 SER A C 1
ATOM 1696 O O . SER A 1 212 ? -31.265 -6.036 47.648 1.00 91.00 212 SER A O 1
ATOM 1698 N N . ASP A 1 213 ? -30.072 -7.724 46.774 1.00 91.88 213 ASP A N 1
ATOM 1699 C CA . ASP A 1 213 ? -30.895 -8.803 47.334 1.00 91.88 213 ASP A CA 1
ATOM 1700 C C . ASP A 1 213 ? -30.764 -8.874 48.865 1.00 91.88 213 ASP A C 1
ATOM 1702 O O . ASP A 1 213 ? -31.760 -9.024 49.586 1.00 91.88 213 ASP A O 1
ATOM 1706 N N . ARG A 1 214 ? -29.544 -8.686 49.389 1.00 92.06 214 ARG A N 1
ATOM 1707 C CA . ARG A 1 214 ? -29.284 -8.572 50.836 1.00 92.06 214 ARG A CA 1
ATOM 1708 C C . ARG A 1 214 ? -29.988 -7.358 51.439 1.00 92.06 214 ARG A C 1
ATOM 1710 O O . ARG A 1 214 ? -30.654 -7.490 52.464 1.00 92.06 214 ARG A O 1
ATOM 1717 N N . HIS A 1 215 ? -29.927 -6.202 50.775 1.00 93.31 215 HIS A N 1
ATOM 1718 C CA . HIS A 1 215 ? -30.651 -4.999 51.204 1.00 93.31 215 HIS A CA 1
ATOM 1719 C C . HIS A 1 215 ? -32.166 -5.224 51.270 1.00 93.31 215 HIS A C 1
ATOM 1721 O O . HIS A 1 215 ? -32.805 -4.882 52.267 1.00 93.31 215 HIS A O 1
ATOM 1727 N N . SER A 1 216 ? -32.731 -5.879 50.254 1.00 91.75 216 SER A N 1
ATOM 1728 C CA . SER A 1 216 ? -34.153 -6.244 50.216 1.00 91.75 216 SER A CA 1
ATOM 1729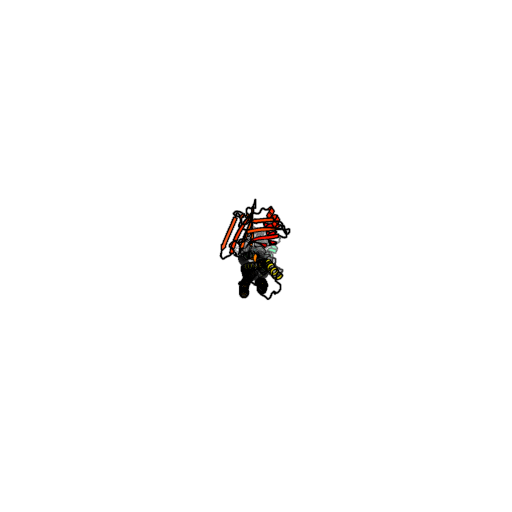 C C . SER A 1 216 ? -34.528 -7.215 51.342 1.00 91.75 216 SER A C 1
ATOM 1731 O O . SER A 1 216 ? -35.587 -7.083 51.962 1.00 91.75 216 SER A O 1
ATOM 1733 N N . SER A 1 217 ? -33.642 -8.163 51.660 1.00 92.38 217 SER A N 1
ATOM 1734 C CA . SER A 1 217 ? -33.817 -9.098 52.778 1.00 92.38 217 SER A CA 1
ATOM 1735 C C . SER A 1 217 ? -33.841 -8.367 54.124 1.00 92.38 217 SER A C 1
ATOM 1737 O O . SER A 1 217 ? -34.757 -8.587 54.918 1.00 92.38 217 SER A O 1
ATOM 1739 N N . LEU A 1 218 ? -32.927 -7.413 54.339 1.00 92.00 218 LEU A N 1
ATOM 1740 C CA . LEU A 1 218 ? -32.898 -6.576 55.543 1.00 92.00 218 LEU A CA 1
ATOM 1741 C C . LEU A 1 218 ? -34.177 -5.730 55.681 1.00 92.00 218 LEU A C 1
ATOM 1743 O O . LEU A 1 218 ? -34.748 -5.633 56.769 1.00 92.00 218 LEU A O 1
ATOM 1747 N N . GLN A 1 219 ? -34.680 -5.165 54.577 1.00 91.69 219 GLN A N 1
ATOM 1748 C CA . GLN A 1 219 ? -35.960 -4.446 54.560 1.00 91.69 219 GLN A CA 1
ATOM 1749 C C . GLN A 1 219 ? -37.142 -5.343 54.942 1.00 91.69 219 GLN A C 1
ATOM 1751 O O . GLN A 1 219 ? -38.044 -4.905 55.661 1.00 91.69 219 GLN A O 1
ATOM 1756 N N . ASN A 1 220 ? -37.156 -6.591 54.472 1.00 92.06 220 ASN A N 1
ATOM 1757 C CA . ASN A 1 220 ? -38.206 -7.549 54.809 1.00 92.06 220 ASN A CA 1
ATOM 1758 C C . ASN A 1 220 ? -38.150 -7.954 56.287 1.00 92.06 220 ASN A C 1
ATOM 1760 O O . ASN A 1 220 ? -39.190 -7.949 56.947 1.00 92.06 220 ASN A O 1
ATOM 1764 N N . MET A 1 221 ? -36.955 -8.199 56.830 1.00 92.31 221 MET A N 1
ATOM 1765 C CA . MET A 1 221 ? -36.761 -8.445 58.264 1.00 92.31 221 MET A CA 1
ATOM 1766 C C . MET A 1 221 ? -37.239 -7.248 59.106 1.00 92.31 221 MET A C 1
ATOM 1768 O O . MET A 1 221 ? -37.944 -7.430 60.095 1.00 92.31 221 MET A O 1
ATOM 1772 N N . ALA A 1 222 ? -36.954 -6.007 58.689 1.00 90.62 222 ALA A N 1
ATOM 1773 C CA . ALA A 1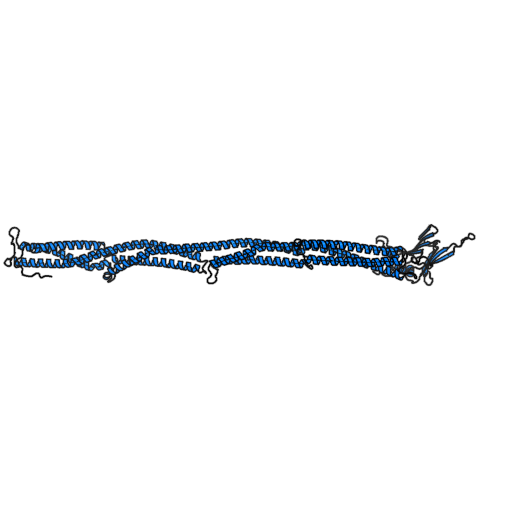 222 ? -37.414 -4.813 59.406 1.00 90.62 222 ALA A CA 1
ATOM 1774 C C . ALA A 1 222 ? -38.944 -4.666 59.385 1.00 90.62 222 ALA A C 1
ATOM 1776 O O . ALA A 1 222 ? -39.551 -4.277 60.386 1.00 90.62 222 ALA A O 1
ATOM 1777 N N . LYS A 1 223 ? -39.597 -5.018 58.268 1.00 91.19 223 LYS A N 1
ATOM 1778 C CA . LYS A 1 223 ? -41.068 -5.076 58.192 1.00 91.19 223 LYS A CA 1
ATOM 1779 C C . LYS A 1 223 ? -41.637 -6.114 59.160 1.00 91.19 223 LYS A C 1
ATOM 1781 O O . LYS A 1 223 ? -42.628 -5.818 59.824 1.00 91.19 223 LYS A O 1
ATOM 1786 N N . GLN A 1 224 ? -41.010 -7.287 59.271 1.00 90.31 224 GLN A N 1
ATOM 1787 C CA . GLN A 1 224 ? -41.408 -8.320 60.236 1.00 90.31 224 GLN A CA 1
ATOM 1788 C C . GLN A 1 224 ? -41.227 -7.841 61.686 1.00 90.31 224 GLN A C 1
ATOM 1790 O O . GLN A 1 224 ? -42.140 -7.980 62.497 1.00 90.31 224 GLN A O 1
ATOM 1795 N N . MET A 1 225 ? -40.116 -7.165 61.991 1.00 90.12 225 MET A N 1
ATOM 1796 C CA . MET A 1 225 ? -39.864 -6.573 63.310 1.00 90.12 225 MET A CA 1
ATOM 1797 C C . MET A 1 225 ? -40.940 -5.540 63.692 1.00 90.12 225 MET A C 1
ATOM 1799 O O . MET A 1 225 ? -41.483 -5.538 64.798 1.00 90.12 225 MET A O 1
ATOM 1803 N N . LYS A 1 226 ? -41.328 -4.693 62.733 1.00 90.00 226 LYS A N 1
ATOM 1804 C CA . LYS A 1 226 ? -42.399 -3.703 62.901 1.00 90.00 226 LYS A CA 1
ATOM 1805 C C . LYS A 1 226 ? -43.781 -4.346 63.052 1.00 90.00 226 LYS A C 1
ATOM 1807 O O . LYS A 1 226 ? -44.616 -3.834 63.805 1.00 90.00 226 LYS A O 1
ATOM 1812 N N . HIS A 1 227 ? -44.017 -5.466 62.366 1.00 91.12 227 HIS A N 1
ATOM 1813 C CA . HIS A 1 227 ? -45.230 -6.278 62.499 1.00 91.12 227 HIS A CA 1
ATOM 1814 C C . HIS A 1 227 ? -45.373 -6.843 63.915 1.00 91.12 227 HIS A C 1
ATOM 1816 O O . HIS A 1 227 ? -46.440 -6.693 64.506 1.00 91.12 227 HIS A O 1
ATOM 1822 N N . PHE A 1 228 ? -44.299 -7.360 64.519 1.00 91.62 228 PHE A N 1
ATOM 1823 C CA . PHE A 1 228 ? -44.336 -7.856 65.902 1.00 91.62 228 PHE A CA 1
ATOM 1824 C C . PHE A 1 228 ? -44.760 -6.799 66.926 1.00 91.62 228 PHE A C 1
ATOM 1826 O O . PHE A 1 228 ? -45.427 -7.127 67.906 1.00 91.62 228 PHE A O 1
ATOM 1833 N N . LEU A 1 229 ? -44.424 -5.530 66.680 1.00 88.62 229 LEU A N 1
ATOM 1834 C CA . LEU A 1 229 ? -44.746 -4.420 67.578 1.00 88.62 229 LEU A CA 1
ATOM 1835 C C . LEU A 1 229 ? -46.117 -3.793 67.311 1.00 88.62 229 LEU A C 1
ATOM 1837 O O . LEU A 1 229 ? -46.774 -3.344 68.248 1.00 88.62 229 LEU A O 1
ATOM 1841 N N . SER A 1 230 ? -46.553 -3.733 66.049 1.00 88.06 230 SER A N 1
ATOM 1842 C CA . SER A 1 230 ? -47.689 -2.888 65.641 1.00 88.06 230 SER A CA 1
ATOM 1843 C C . SER A 1 230 ? -48.633 -3.487 64.597 1.00 88.06 230 SER A C 1
ATOM 1845 O O . SER A 1 230 ? -49.684 -2.897 64.341 1.00 88.06 230 SER A O 1
ATOM 1847 N N . GLY A 1 231 ? -48.273 -4.623 63.995 1.00 87.06 231 GLY A N 1
ATOM 1848 C CA . GLY A 1 231 ? -49.095 -5.338 63.019 1.00 87.06 231 GLY A CA 1
ATOM 1849 C C . GLY A 1 231 ? -50.256 -6.084 63.670 1.00 87.06 231 GLY A C 1
ATOM 1850 O O . GLY A 1 231 ? -50.366 -6.123 64.889 1.00 87.06 231 GLY A O 1
ATOM 1851 N N . ALA A 1 232 ? -51.141 -6.662 62.862 1.00 87.38 232 ALA A N 1
ATOM 1852 C CA . ALA A 1 232 ? -52.204 -7.532 63.360 1.00 87.38 232 ALA A CA 1
ATOM 1853 C C . ALA A 1 232 ? -51.718 -8.984 63.329 1.00 87.38 232 ALA A C 1
ATOM 1855 O O . ALA A 1 232 ? -51.382 -9.484 62.258 1.00 87.38 232 ALA A O 1
ATOM 1856 N N . ALA A 1 233 ? -51.678 -9.650 64.481 1.00 86.19 233 ALA A N 1
ATOM 1857 C CA . ALA A 1 233 ? -51.173 -11.010 64.590 1.00 86.19 233 ALA A CA 1
ATOM 1858 C C . ALA A 1 233 ? -52.000 -12.009 63.775 1.00 86.19 233 ALA A C 1
ATOM 1860 O O . ALA A 1 233 ? -53.235 -11.962 63.751 1.00 86.19 233 ALA A O 1
ATOM 1861 N N . SER A 1 234 ? -51.303 -12.953 63.155 1.00 88.00 234 SER A N 1
ATOM 1862 C CA . SER A 1 234 ? -51.914 -14.156 62.598 1.00 88.00 234 SER A CA 1
ATOM 1863 C C . SER A 1 234 ? -52.257 -15.143 63.716 1.00 88.00 234 SER A C 1
ATOM 1865 O O . SER A 1 234 ? -51.689 -15.094 64.803 1.00 88.00 234 SER A O 1
ATOM 1867 N N . LYS A 1 235 ? -53.186 -16.067 63.457 1.00 83.62 235 LYS A N 1
ATOM 1868 C CA . LYS A 1 235 ? -53.612 -17.069 64.446 1.00 83.62 235 LYS A CA 1
ATOM 1869 C C . LYS A 1 235 ? -52.415 -17.907 64.937 1.00 83.62 235 LYS A C 1
ATOM 1871 O O . LYS A 1 235 ? -51.788 -18.575 64.117 1.00 83.62 235 LYS A O 1
ATOM 1876 N N . GLY A 1 236 ? -52.146 -17.903 66.248 1.00 82.81 236 GLY A N 1
ATOM 1877 C CA . GLY A 1 236 ? -51.057 -18.664 66.881 1.00 82.81 236 GLY A CA 1
ATOM 1878 C C . GLY A 1 236 ? -49.669 -18.025 66.736 1.00 82.81 236 GLY A C 1
ATOM 1879 O O . GLY A 1 236 ? -48.659 -18.632 67.088 1.00 82.81 236 GLY A O 1
ATOM 1880 N N . GLU A 1 237 ? -49.580 -16.807 66.196 1.00 87.69 237 GLU A N 1
ATOM 1881 C CA . GLU A 1 237 ? -48.310 -16.090 66.057 1.00 87.69 237 GLU A CA 1
ATOM 1882 C C . GLU A 1 237 ? -47.756 -15.639 67.419 1.00 87.69 237 GLU A C 1
ATOM 1884 O O . GLU A 1 237 ? -46.541 -15.620 67.617 1.00 87.69 237 GLU A O 1
ATOM 1889 N N . GLU A 1 238 ? -48.644 -15.362 68.373 1.00 87.38 238 GLU A N 1
ATOM 1890 C CA . GLU A 1 238 ? -48.347 -14.984 69.754 1.00 87.38 238 GLU A CA 1
ATOM 1891 C C . GLU A 1 238 ? -47.513 -16.030 70.515 1.00 87.38 238 GLU A C 1
ATOM 1893 O O . GLU A 1 238 ? -46.699 -15.662 71.357 1.00 87.38 238 GLU A O 1
ATOM 1898 N N . GLU A 1 239 ? -47.636 -17.318 70.177 1.00 86.69 239 GLU A N 1
ATOM 1899 C CA . GLU A 1 239 ? -46.904 -18.408 70.843 1.00 86.69 239 GLU A CA 1
ATOM 1900 C C . GLU A 1 239 ? -45.447 -18.525 70.362 1.00 86.69 239 GLU A C 1
ATOM 1902 O O . GLU A 1 239 ? -44.595 -19.081 71.051 1.00 86.69 239 GLU A O 1
ATOM 1907 N N . THR A 1 240 ? -45.138 -17.992 69.173 1.00 89.94 240 THR A N 1
ATOM 1908 C CA . THR A 1 240 ? -43.828 -18.161 68.509 1.00 89.94 240 THR A CA 1
ATOM 1909 C C . THR A 1 240 ? -43.063 -16.853 68.310 1.00 89.94 240 THR A C 1
ATOM 1911 O O . THR A 1 240 ? -41.913 -16.878 67.868 1.00 89.94 240 THR A O 1
ATOM 1914 N N . VAL A 1 241 ? -43.676 -15.711 68.640 1.00 90.31 241 VAL A N 1
ATOM 1915 C CA . VAL A 1 241 ? -43.147 -14.369 68.351 1.00 90.31 241 VAL A CA 1
ATOM 1916 C C . VAL A 1 241 ? -41.741 -14.142 68.908 1.00 90.31 241 VAL A C 1
ATOM 1918 O O . VAL A 1 241 ? -40.892 -13.590 68.216 1.00 90.31 241 VAL A O 1
ATOM 1921 N N . TRP A 1 242 ? -41.459 -14.623 70.119 1.00 89.69 242 TRP A N 1
ATOM 1922 C CA . TRP A 1 242 ? -40.163 -14.423 70.767 1.00 89.69 242 TRP A CA 1
ATOM 1923 C C . TRP A 1 242 ? -39.038 -15.234 70.121 1.00 89.69 242 TRP A C 1
ATOM 1925 O O . TRP A 1 242 ? -37.956 -14.698 69.905 1.00 89.69 242 TRP A O 1
ATOM 1935 N N . ALA A 1 243 ? -39.306 -16.487 69.745 1.00 90.19 243 ALA A N 1
ATOM 1936 C CA . ALA A 1 243 ? -38.335 -17.316 69.030 1.00 90.19 243 ALA A CA 1
ATOM 1937 C C . ALA A 1 243 ? -38.045 -16.757 67.628 1.00 90.19 243 ALA A C 1
ATOM 1939 O O . ALA A 1 243 ? -36.897 -16.719 67.192 1.00 90.19 243 ALA A O 1
ATOM 1940 N N . LYS A 1 244 ? -39.083 -16.263 66.938 1.00 90.94 244 LYS A N 1
ATOM 1941 C CA . LYS A 1 244 ? -38.923 -15.593 65.641 1.00 90.94 244 LYS A CA 1
ATOM 1942 C C . LYS A 1 244 ? -38.160 -14.276 65.760 1.00 90.94 244 LYS A C 1
ATOM 1944 O O . LYS A 1 244 ? -37.372 -13.966 64.877 1.00 90.94 244 LYS A O 1
ATOM 1949 N N . PHE A 1 245 ? -38.380 -13.510 66.828 1.00 92.19 245 PHE A N 1
ATOM 1950 C CA . PHE A 1 245 ? -37.605 -12.303 67.103 1.00 92.19 245 PHE A CA 1
ATOM 1951 C C . PHE A 1 245 ? -36.113 -12.620 67.247 1.00 92.19 245 PHE A C 1
ATOM 1953 O O . PHE A 1 245 ? -35.314 -12.012 66.540 1.00 92.19 245 PHE A O 1
ATOM 1960 N N . ASP A 1 246 ? -35.752 -13.591 68.093 1.00 90.06 246 ASP A N 1
ATOM 1961 C CA . ASP A 1 246 ? -34.345 -13.957 68.317 1.00 90.06 246 ASP A CA 1
ATOM 1962 C C . ASP A 1 246 ? -33.673 -14.429 67.022 1.00 90.06 246 ASP A C 1
ATOM 1964 O O . ASP A 1 246 ? -32.534 -14.060 66.734 1.00 90.06 246 ASP A O 1
ATOM 1968 N N . GLN A 1 247 ? -34.397 -15.205 66.209 1.00 92.31 247 GLN A N 1
ATOM 1969 C CA . GLN A 1 247 ? -33.917 -15.635 64.899 1.00 92.31 247 GLN A CA 1
ATOM 1970 C C . GLN A 1 247 ? -33.667 -14.439 63.970 1.00 92.31 247 GLN A C 1
ATOM 1972 O O . GLN A 1 247 ? -32.588 -14.328 63.396 1.00 92.31 247 GLN A O 1
ATOM 1977 N N . ILE A 1 248 ? -34.638 -13.527 63.841 1.00 91.50 248 ILE A N 1
ATOM 1978 C CA . ILE A 1 248 ? -34.506 -12.361 62.958 1.00 91.50 248 ILE A CA 1
ATOM 1979 C C . ILE A 1 248 ? -33.379 -11.435 63.429 1.00 91.50 248 ILE A C 1
ATOM 1981 O O . ILE A 1 248 ? -32.662 -10.894 62.591 1.00 91.50 248 ILE A O 1
ATOM 1985 N N . ASP A 1 249 ? -33.204 -11.238 64.737 1.00 90.38 249 ASP A N 1
ATOM 1986 C CA . ASP A 1 249 ? -32.120 -10.402 65.266 1.00 90.38 249 ASP A CA 1
ATOM 1987 C C . ASP A 1 249 ? -30.738 -11.032 65.006 1.00 90.38 249 ASP A C 1
ATOM 1989 O O . ASP A 1 249 ? -29.816 -10.346 64.556 1.00 90.38 249 ASP A O 1
ATOM 1993 N N . GLY A 1 250 ? -30.612 -12.354 65.174 1.00 90.31 250 GLY A N 1
ATOM 1994 C CA . GLY A 1 250 ? -29.402 -13.097 64.814 1.00 90.31 250 GLY A CA 1
ATOM 1995 C C . GLY A 1 250 ? -29.072 -13.016 63.319 1.00 90.31 250 GLY A C 1
ATOM 1996 O O . GLY A 1 250 ? -27.952 -12.647 62.948 1.00 90.31 250 GLY A O 1
ATOM 1997 N N . ASP A 1 251 ? -30.058 -13.288 62.460 1.00 90.75 251 ASP A N 1
ATOM 1998 C CA . ASP A 1 251 ? -29.910 -13.227 61.001 1.00 90.75 251 ASP A CA 1
ATOM 1999 C C . ASP A 1 251 ? -29.580 -11.798 60.534 1.00 90.75 251 ASP A C 1
ATOM 2001 O O . ASP A 1 251 ? -28.732 -11.603 59.659 1.00 90.75 251 ASP A O 1
ATOM 2005 N N . ARG A 1 252 ? -30.184 -10.776 61.162 1.00 91.62 252 ARG A N 1
ATOM 2006 C CA . ARG A 1 252 ? -29.887 -9.359 60.902 1.00 91.62 252 ARG A CA 1
ATOM 2007 C C . ARG A 1 252 ? -28.420 -9.044 61.151 1.00 91.62 252 ARG A C 1
ATOM 2009 O O . ARG A 1 252 ? -27.814 -8.369 60.324 1.00 91.62 252 ARG A O 1
ATOM 2016 N N . ILE A 1 253 ? -27.863 -9.464 62.288 1.00 89.62 253 ILE A N 1
ATOM 2017 C CA . ILE A 1 253 ? -26.470 -9.154 62.647 1.00 89.62 253 ILE A CA 1
ATOM 2018 C C . ILE A 1 253 ? -25.519 -9.725 61.593 1.00 89.62 253 ILE A C 1
ATOM 2020 O O . ILE A 1 253 ? -24.657 -9.002 61.098 1.00 89.62 253 ILE A O 1
ATOM 2024 N N . GLN A 1 254 ? -25.713 -10.985 61.194 1.00 89.81 254 GLN A N 1
ATOM 2025 C CA . GLN A 1 254 ? -24.893 -11.599 60.146 1.00 89.81 254 GLN A CA 1
ATOM 2026 C C . GLN A 1 254 ? -25.051 -10.884 58.799 1.00 89.81 254 GLN A C 1
ATOM 2028 O O . GLN A 1 254 ? -24.062 -10.614 58.117 1.00 89.81 254 GLN A O 1
ATOM 2033 N N . LEU A 1 255 ? -26.287 -10.541 58.428 1.00 91.62 255 LEU A N 1
ATOM 2034 C CA . LEU A 1 255 ? -26.578 -9.846 57.179 1.00 91.62 255 LEU A CA 1
ATOM 2035 C C . LEU A 1 255 ? -25.961 -8.440 57.147 1.00 91.62 255 LEU A C 1
ATOM 2037 O O . LEU A 1 255 ? -25.405 -8.048 56.125 1.00 91.62 255 LEU A O 1
ATOM 2041 N N . ALA A 1 256 ? -26.018 -7.699 58.257 1.00 88.06 256 ALA A N 1
ATOM 2042 C CA . ALA A 1 256 ? -25.439 -6.363 58.374 1.00 88.06 256 ALA A CA 1
ATOM 2043 C C . ALA A 1 256 ? -23.914 -6.386 58.193 1.00 88.06 256 ALA A C 1
ATOM 2045 O O . ALA A 1 256 ? -23.401 -5.598 57.403 1.00 88.06 256 ALA A O 1
ATOM 2046 N N . VAL A 1 257 ? -23.213 -7.342 58.818 1.00 89.62 257 VAL A N 1
ATOM 2047 C CA . VAL A 1 257 ? -21.758 -7.524 58.635 1.00 89.62 257 VAL A CA 1
ATOM 2048 C C . VAL A 1 257 ? -21.421 -7.780 57.163 1.00 89.62 257 VAL A C 1
ATOM 2050 O O . VAL A 1 257 ? -20.579 -7.100 56.583 1.00 89.62 257 VAL A O 1
ATOM 2053 N N . GLN A 1 258 ? -22.144 -8.693 56.505 1.00 88.19 258 GLN A N 1
ATOM 2054 C CA . GLN A 1 258 ? -21.938 -8.952 55.074 1.00 88.19 258 GLN A CA 1
ATOM 2055 C C . GLN A 1 258 ? -22.217 -7.714 54.207 1.00 88.19 258 GLN A C 1
ATOM 2057 O O . GLN A 1 258 ? -21.563 -7.507 53.182 1.00 88.19 258 GLN A O 1
ATOM 2062 N N . MET A 1 259 ? -23.207 -6.898 54.580 1.00 91.56 259 MET A N 1
ATOM 2063 C CA . MET A 1 259 ? -23.539 -5.662 53.874 1.00 91.56 259 MET A CA 1
ATOM 2064 C C . MET A 1 259 ? -22.496 -4.554 54.067 1.00 91.56 259 MET A C 1
ATOM 2066 O O . MET A 1 259 ? -22.334 -3.749 53.152 1.00 91.56 259 MET A O 1
ATOM 2070 N N . GLU A 1 260 ? -21.782 -4.524 55.192 1.00 89.12 260 GLU A N 1
ATOM 2071 C CA . GLU A 1 260 ? -20.689 -3.576 55.454 1.00 89.12 260 GLU A CA 1
ATOM 2072 C C . GLU A 1 260 ? -19.415 -3.921 54.666 1.00 89.12 260 GLU A C 1
ATOM 2074 O O . GLU A 1 260 ? -18.745 -3.021 54.167 1.00 89.12 260 GLU A O 1
ATOM 2079 N N . GLU A 1 261 ? -19.116 -5.208 54.463 1.00 88.38 261 GLU A N 1
ATOM 2080 C CA . GLU A 1 261 ? -17.927 -5.657 53.713 1.00 88.38 261 GLU A CA 1
ATOM 2081 C C . GLU A 1 261 ? -18.089 -5.566 52.182 1.00 88.38 261 GLU A C 1
ATOM 2083 O O . GLU A 1 261 ? -17.117 -5.434 51.434 1.00 88.38 261 GLU A O 1
ATOM 2088 N N . THR A 1 262 ? -19.325 -5.663 51.677 1.00 89.06 262 THR A N 1
ATOM 2089 C CA . THR A 1 262 ? -19.594 -5.748 50.228 1.00 89.06 262 THR A CA 1
ATOM 2090 C C . THR A 1 262 ? -19.132 -4.510 49.432 1.00 89.06 262 THR A C 1
ATOM 2092 O O . THR A 1 262 ? -18.540 -4.701 48.365 1.00 89.06 262 THR A O 1
ATOM 2095 N N . PRO A 1 263 ? -19.337 -3.257 49.896 1.00 88.38 263 PRO A N 1
ATOM 2096 C CA . PRO A 1 263 ? -18.860 -2.060 49.201 1.00 88.38 263 PRO A CA 1
ATOM 2097 C C . PRO A 1 263 ? -17.353 -2.052 48.930 1.00 88.38 263 PRO A C 1
ATOM 2099 O O . PRO A 1 263 ? -16.951 -1.747 47.809 1.00 88.38 263 PRO A O 1
ATOM 2102 N N . GLU A 1 264 ? -16.525 -2.442 49.906 1.00 88.81 264 GLU A N 1
ATOM 2103 C CA . GLU A 1 264 ? -15.067 -2.492 49.724 1.00 88.81 264 GLU A CA 1
ATOM 2104 C C . GLU A 1 264 ? -14.653 -3.524 48.667 1.00 88.81 264 GLU A C 1
ATOM 2106 O O . GLU A 1 264 ? -13.722 -3.297 47.891 1.00 88.81 264 GLU A O 1
ATOM 2111 N N . ASN A 1 265 ? -15.348 -4.663 48.607 1.00 87.69 265 ASN A N 1
ATOM 2112 C CA . ASN A 1 265 ? -15.082 -5.692 47.603 1.00 87.69 265 ASN A CA 1
ATOM 2113 C C . ASN A 1 265 ? -15.476 -5.229 46.192 1.00 87.69 265 ASN A C 1
ATOM 2115 O O . ASN A 1 265 ? -14.701 -5.421 45.254 1.00 87.69 265 ASN A O 1
ATOM 2119 N N . ILE A 1 266 ? -16.622 -4.551 46.050 1.00 89.81 266 ILE A N 1
ATOM 2120 C CA . ILE A 1 266 ? -17.032 -3.936 44.777 1.00 89.81 266 ILE A CA 1
ATOM 2121 C C . ILE A 1 266 ? -16.015 -2.868 44.349 1.00 89.81 266 ILE A C 1
ATOM 2123 O O . ILE A 1 266 ? -15.629 -2.829 43.183 1.00 89.81 266 ILE A O 1
ATOM 2127 N N . GLU A 1 267 ? -15.535 -2.025 45.269 1.00 89.44 267 GLU A N 1
ATOM 2128 C CA . GLU A 1 267 ? -14.542 -0.988 44.961 1.00 89.44 267 GLU A CA 1
ATOM 2129 C C . GLU A 1 267 ? -13.202 -1.576 44.485 1.00 89.44 267 GLU A C 1
ATOM 2131 O O . GLU A 1 267 ? -12.620 -1.082 43.515 1.00 89.44 267 GLU A O 1
ATOM 2136 N N . LYS A 1 268 ? -12.736 -2.674 45.097 1.00 88.62 268 LYS A N 1
ATOM 2137 C CA . LYS A 1 268 ? -11.532 -3.399 44.647 1.00 88.62 268 LYS A CA 1
ATOM 2138 C C . LYS A 1 268 ? -11.677 -3.920 43.215 1.00 88.62 268 LYS A C 1
ATOM 2140 O O . LYS A 1 268 ? -10.758 -3.738 42.416 1.00 88.62 268 LYS A O 1
ATOM 2145 N N . GLU A 1 269 ? -12.811 -4.534 42.878 1.00 87.06 269 GLU A N 1
ATOM 2146 C CA . GLU A 1 269 ? -13.061 -5.035 41.518 1.00 87.06 269 GLU A CA 1
ATOM 2147 C C . GLU A 1 269 ? -13.244 -3.898 40.502 1.00 87.06 269 GLU A C 1
ATOM 2149 O O . GLU A 1 269 ? -12.688 -3.959 39.405 1.00 87.06 269 GLU A O 1
ATOM 2154 N N . LEU A 1 270 ? -13.917 -2.804 40.880 1.00 89.31 270 LEU A N 1
ATOM 2155 C CA . LEU A 1 270 ? -14.009 -1.599 40.046 1.00 89.31 270 LEU A CA 1
ATOM 2156 C C . LEU A 1 270 ? -12.625 -1.028 39.716 1.00 89.31 270 LEU A C 1
ATOM 2158 O O . LEU A 1 270 ? -12.385 -0.622 38.579 1.00 89.31 270 LEU A O 1
ATOM 2162 N N . LYS A 1 271 ? -11.697 -1.019 40.681 1.00 88.69 271 LYS A N 1
ATOM 2163 C CA . LYS A 1 271 ? -10.327 -0.542 40.458 1.00 88.69 271 LYS A CA 1
ATOM 2164 C C . LYS A 1 271 ? -9.550 -1.445 39.495 1.00 88.69 271 LYS A C 1
ATOM 2166 O O . LYS A 1 271 ? -8.935 -0.931 38.564 1.00 88.69 271 LYS A O 1
ATOM 2171 N N . LYS A 1 272 ? -9.630 -2.772 39.659 1.00 86.06 272 LYS A N 1
ATOM 2172 C CA . LYS A 1 272 ? -9.027 -3.732 38.712 1.00 86.06 272 LYS A CA 1
ATOM 2173 C C . LYS A 1 272 ? -9.563 -3.538 37.296 1.00 86.06 272 LYS A C 1
ATOM 2175 O O . LYS A 1 272 ? -8.802 -3.555 36.331 1.00 86.06 272 LYS A O 1
ATOM 2180 N N . LEU A 1 273 ? -10.870 -3.317 37.175 1.00 87.19 273 LEU A N 1
ATOM 2181 C CA . LEU A 1 273 ? -11.525 -3.096 35.894 1.00 87.19 273 LEU A CA 1
ATOM 2182 C C . LEU A 1 273 ? -11.099 -1.775 35.240 1.00 87.19 273 LEU A C 1
ATOM 2184 O O . LEU A 1 273 ? -10.906 -1.726 34.024 1.00 87.19 273 LEU A O 1
ATOM 2188 N N . ALA A 1 274 ? -10.911 -0.717 36.031 1.00 87.81 274 ALA A N 1
ATOM 2189 C CA . ALA A 1 274 ? -10.385 0.556 35.547 1.00 87.81 274 ALA A CA 1
ATOM 2190 C C . ALA A 1 274 ? -8.951 0.407 35.008 1.00 87.81 274 ALA A C 1
ATOM 2192 O O . ALA A 1 274 ? -8.685 0.822 33.882 1.00 87.81 274 ALA A O 1
ATOM 2193 N N . GLU A 1 275 ? -8.064 -0.265 35.753 1.00 88.25 275 GLU A N 1
ATOM 2194 C CA . GLU A 1 275 ? -6.687 -0.556 35.316 1.00 88.25 275 GLU A CA 1
ATOM 2195 C C . GLU A 1 275 ? -6.656 -1.414 34.039 1.00 88.25 275 GLU A C 1
ATOM 2197 O O . GLU A 1 275 ? -5.845 -1.180 33.140 1.00 88.25 275 GLU A O 1
ATOM 2202 N N . PHE A 1 276 ? -7.551 -2.402 33.930 1.00 88.31 276 PHE A N 1
ATOM 2203 C CA . PHE A 1 276 ? -7.720 -3.193 32.710 1.00 88.31 276 PHE A CA 1
ATOM 2204 C C . PHE A 1 276 ? -8.154 -2.310 31.531 1.00 88.31 276 PHE A C 1
ATOM 2206 O O . PHE A 1 276 ? -7.538 -2.345 30.467 1.00 88.31 276 PHE A O 1
ATOM 2213 N N . THR A 1 277 ? -9.176 -1.476 31.728 1.00 88.81 277 THR A N 1
ATOM 2214 C CA . THR A 1 277 ? -9.727 -0.593 30.689 1.00 88.81 277 THR A CA 1
ATOM 2215 C C . THR A 1 277 ? -8.682 0.406 30.185 1.00 88.81 277 THR A C 1
ATOM 2217 O O . THR A 1 277 ? -8.565 0.615 28.977 1.00 88.81 277 THR A O 1
ATOM 2220 N N . GLU A 1 278 ? -7.877 0.975 31.086 1.00 90.69 278 GLU A N 1
ATOM 2221 C CA . GLU A 1 278 ? -6.776 1.882 30.746 1.00 90.69 278 GLU A CA 1
ATOM 2222 C C . GLU A 1 278 ? -5.719 1.188 29.877 1.00 90.69 278 GLU A C 1
ATOM 2224 O O . GLU A 1 278 ? -5.409 1.675 28.790 1.00 90.69 278 GLU A O 1
ATOM 2229 N N . LYS A 1 279 ? -5.255 -0.006 30.276 1.00 90.00 279 LYS A N 1
ATOM 2230 C CA . LYS A 1 279 ? -4.273 -0.789 29.501 1.00 90.00 279 LYS A CA 1
ATOM 2231 C C . LYS A 1 279 ? -4.753 -1.105 28.084 1.00 90.00 279 LYS A C 1
ATOM 2233 O O . LYS A 1 279 ? -3.965 -1.059 27.139 1.00 90.00 279 LYS A O 1
ATOM 2238 N N . ILE A 1 280 ? -6.039 -1.416 27.908 1.00 91.75 280 ILE A N 1
ATOM 2239 C CA . ILE A 1 280 ? -6.608 -1.665 26.574 1.00 91.75 280 ILE A CA 1
ATOM 2240 C C . ILE A 1 280 ? -6.757 -0.375 25.773 1.00 91.75 280 ILE A C 1
ATOM 2242 O O . ILE A 1 280 ? -6.516 -0.380 24.562 1.00 91.75 280 ILE A O 1
ATOM 2246 N N . GLY A 1 281 ? -7.106 0.731 26.430 1.00 90.75 281 GLY A N 1
ATOM 2247 C CA . GLY A 1 281 ? -7.105 2.057 25.820 1.00 90.75 281 GLY A CA 1
ATOM 2248 C C . GLY A 1 281 ? -5.720 2.449 25.298 1.00 90.75 281 GLY A C 1
ATOM 2249 O O . GLY A 1 281 ? -5.593 2.870 24.147 1.00 90.75 281 GLY A O 1
ATOM 2250 N N . ASP A 1 282 ? -4.677 2.246 26.102 1.00 92.44 282 ASP A N 1
ATOM 2251 C CA . ASP A 1 282 ? -3.279 2.480 25.723 1.00 92.44 282 ASP A CA 1
ATOM 2252 C C . ASP A 1 282 ? -2.855 1.612 24.549 1.00 92.44 282 ASP A C 1
ATOM 2254 O O . ASP A 1 282 ? -2.322 2.122 23.563 1.00 92.44 282 ASP A O 1
ATOM 2258 N N . PHE A 1 283 ? -3.177 0.319 24.601 1.00 93.94 283 PHE A N 1
ATOM 2259 C CA . PHE A 1 283 ? -2.876 -0.587 23.503 1.00 93.94 283 PHE A CA 1
ATOM 2260 C C . PHE A 1 283 ? -3.587 -0.170 22.206 1.00 93.94 283 PHE A C 1
ATOM 2262 O O . PHE A 1 283 ? -2.974 -0.141 21.140 1.00 93.94 283 PHE A O 1
ATOM 2269 N N . LYS A 1 284 ? -4.858 0.250 22.273 1.00 93.94 284 LYS A N 1
ATOM 2270 C CA . LYS A 1 284 ? -5.580 0.775 21.103 1.00 93.94 284 LYS A CA 1
ATOM 2271 C C . LYS A 1 284 ? -4.924 2.045 20.547 1.00 93.94 284 LYS A C 1
ATOM 2273 O O . LYS A 1 284 ? -4.867 2.209 19.324 1.00 93.94 284 LYS A O 1
ATOM 2278 N N . ARG A 1 285 ? -4.426 2.937 21.415 1.00 94.19 285 ARG A N 1
ATOM 2279 C CA . ARG A 1 285 ? -3.685 4.148 21.011 1.00 94.19 285 ARG A CA 1
ATOM 2280 C C . ARG A 1 285 ? -2.370 3.804 20.319 1.00 94.19 285 ARG A C 1
ATOM 2282 O O . ARG A 1 285 ? -2.102 4.374 19.267 1.00 94.19 285 ARG A O 1
ATOM 2289 N N . GLU A 1 286 ? -1.609 2.850 20.852 1.00 95.56 286 GLU A N 1
ATOM 2290 C CA . GLU A 1 286 ? -0.371 2.349 20.239 1.00 95.56 286 GLU A CA 1
ATOM 2291 C C . GLU A 1 286 ? -0.635 1.832 18.816 1.00 95.56 286 GLU A C 1
ATOM 2293 O O . GLU A 1 286 ? -0.037 2.318 17.856 1.00 95.56 286 GLU A O 1
ATOM 2298 N N . VAL A 1 287 ? -1.614 0.931 18.658 1.00 95.44 287 VAL A N 1
ATOM 2299 C CA . VAL A 1 287 ? -1.995 0.365 17.352 1.00 95.44 287 VAL A CA 1
ATOM 2300 C C . VAL A 1 287 ? -2.452 1.460 16.380 1.00 95.44 287 VAL A C 1
ATOM 2302 O O . VAL A 1 287 ? -2.090 1.440 15.202 1.00 95.44 287 VAL A O 1
ATOM 2305 N N . SER A 1 288 ? -3.232 2.432 16.865 1.00 95.00 288 SER A N 1
ATOM 2306 C CA . SER A 1 288 ? -3.711 3.560 16.053 1.00 95.00 288 SER A CA 1
ATOM 2307 C C . SER A 1 288 ? -2.567 4.475 15.610 1.00 95.00 288 SER A C 1
ATOM 2309 O O . SER A 1 288 ? -2.578 4.948 14.475 1.00 95.00 288 SER A O 1
ATOM 2311 N N . SER A 1 289 ? -1.570 4.699 16.471 1.00 95.88 289 SER A N 1
ATOM 2312 C CA . SER A 1 289 ? -0.373 5.473 16.129 1.00 95.88 289 SER A CA 1
ATOM 2313 C C . SER A 1 289 ? 0.402 4.800 15.003 1.00 95.88 289 SER A C 1
ATOM 2315 O O . SER A 1 289 ? 0.619 5.426 13.973 1.00 95.88 289 SER A O 1
ATOM 2317 N N . SER A 1 290 ? 0.717 3.505 15.127 1.00 95.75 290 SER A N 1
ATOM 2318 C CA . SER A 1 290 ? 1.447 2.781 14.075 1.00 95.75 290 SER A CA 1
ATOM 2319 C C . SER A 1 290 ? 0.700 2.743 12.745 1.00 95.75 290 SER A C 1
ATOM 2321 O O . SER A 1 290 ? 1.321 2.816 11.686 1.00 95.75 290 SER A O 1
ATOM 2323 N N . LYS A 1 291 ? -0.637 2.674 12.784 1.00 95.94 291 LYS A N 1
ATOM 2324 C CA . LYS A 1 291 ? -1.469 2.794 11.584 1.00 95.94 291 LYS A CA 1
ATOM 2325 C C . LYS A 1 291 ? -1.336 4.176 10.943 1.00 95.94 291 LYS A C 1
ATOM 2327 O O . LYS A 1 291 ? -1.182 4.267 9.729 1.00 95.94 291 LYS A O 1
ATOM 2332 N N . ASN A 1 292 ? -1.395 5.245 11.734 1.00 95.75 292 ASN A N 1
ATOM 2333 C CA . ASN A 1 292 ? -1.251 6.609 11.223 1.00 95.75 292 ASN A CA 1
ATOM 2334 C C . ASN A 1 292 ? 0.150 6.862 10.648 1.00 95.75 292 ASN A C 1
ATOM 2336 O O . ASN A 1 292 ? 0.265 7.507 9.605 1.00 95.75 292 ASN A O 1
ATOM 2340 N N . ASP A 1 293 ? 1.187 6.319 11.290 1.00 94.88 293 ASP A N 1
ATOM 2341 C CA . ASP A 1 293 ? 2.561 6.363 10.788 1.00 94.88 293 ASP A CA 1
ATOM 2342 C C . ASP A 1 293 ? 2.651 5.644 9.434 1.00 94.88 293 ASP A C 1
ATOM 2344 O O . ASP A 1 293 ? 3.144 6.214 8.461 1.00 94.88 293 ASP A O 1
ATOM 2348 N N . LEU A 1 294 ? 2.067 4.441 9.321 1.00 95.88 294 LEU A N 1
ATOM 2349 C CA . LEU A 1 294 ? 1.980 3.700 8.058 1.00 95.88 294 LEU A CA 1
ATOM 2350 C C . LEU A 1 294 ? 1.241 4.488 6.963 1.00 95.88 294 LEU A C 1
ATOM 2352 O O . LEU A 1 294 ? 1.707 4.525 5.828 1.00 95.88 294 LEU A O 1
ATOM 2356 N N . ASP A 1 295 ? 0.122 5.145 7.272 1.00 94.75 295 ASP A N 1
ATOM 2357 C CA . ASP A 1 295 ? -0.594 5.996 6.306 1.00 94.75 295 ASP A CA 1
ATOM 2358 C C . ASP A 1 295 ? 0.247 7.208 5.857 1.00 94.75 295 ASP A C 1
ATOM 2360 O O . ASP A 1 295 ? 0.090 7.717 4.740 1.00 94.75 295 ASP A O 1
ATOM 2364 N N . GLY A 1 296 ? 1.109 7.726 6.737 1.00 94.44 296 GLY A N 1
ATOM 2365 C CA . GLY A 1 296 ? 2.105 8.745 6.407 1.00 94.44 296 GLY A CA 1
ATOM 2366 C C . GLY A 1 296 ? 3.135 8.218 5.409 1.00 94.44 296 GLY A C 1
ATOM 2367 O O . GLY A 1 296 ? 3.322 8.817 4.346 1.00 94.44 296 GLY A O 1
ATOM 2368 N N . GLU A 1 297 ? 3.718 7.058 5.709 1.00 93.75 297 GLU A N 1
ATOM 2369 C CA . GLU A 1 297 ? 4.690 6.382 4.845 1.00 93.75 297 GLU A CA 1
ATOM 2370 C C . GLU A 1 297 ? 4.097 6.023 3.479 1.00 93.75 297 GLU A C 1
ATOM 2372 O O . GLU A 1 297 ? 4.686 6.340 2.449 1.00 93.75 297 GLU A O 1
ATOM 2377 N N . ILE A 1 298 ? 2.884 5.458 3.433 1.00 94.56 298 ILE A N 1
ATOM 2378 C CA . ILE A 1 298 ? 2.188 5.132 2.177 1.00 94.56 298 ILE A CA 1
ATOM 2379 C C . ILE A 1 298 ? 2.061 6.373 1.293 1.00 94.56 298 ILE A C 1
ATOM 2381 O O . ILE A 1 298 ? 2.331 6.303 0.093 1.00 94.56 298 ILE A O 1
ATOM 2385 N N . ARG A 1 299 ? 1.687 7.526 1.863 1.00 93.56 299 ARG A N 1
ATOM 2386 C CA . ARG A 1 299 ? 1.579 8.784 1.105 1.00 93.56 299 ARG A CA 1
ATOM 2387 C C . ARG A 1 299 ? 2.930 9.262 0.582 1.00 93.56 299 ARG A C 1
ATOM 2389 O O . ARG A 1 299 ? 2.988 9.759 -0.541 1.00 93.56 299 ARG A O 1
ATOM 2396 N N . SER A 1 300 ? 3.989 9.121 1.376 1.00 92.44 300 SER A N 1
ATOM 2397 C CA . SER A 1 300 ? 5.357 9.454 0.965 1.00 92.44 300 SER A CA 1
ATOM 2398 C C . SER A 1 300 ? 5.815 8.569 -0.199 1.00 92.44 300 SER A C 1
ATOM 2400 O O . SER A 1 300 ? 6.145 9.071 -1.274 1.00 92.44 300 SER A O 1
ATOM 2402 N N . VAL A 1 301 ? 5.711 7.249 -0.027 1.00 92.25 301 VAL A N 1
ATOM 2403 C CA . VAL A 1 301 ? 6.101 6.243 -1.023 1.00 92.25 301 VAL A CA 1
ATOM 2404 C C . VAL A 1 301 ? 5.300 6.402 -2.314 1.00 92.25 301 VAL A C 1
ATOM 2406 O O . VAL A 1 301 ? 5.886 6.377 -3.389 1.00 92.25 301 VAL A O 1
ATOM 2409 N N . THR A 1 302 ? 3.987 6.642 -2.235 1.00 93.00 302 THR A N 1
ATOM 2410 C CA . THR A 1 302 ? 3.138 6.853 -3.424 1.00 93.00 302 THR A CA 1
ATOM 2411 C C . THR A 1 302 ? 3.639 8.019 -4.278 1.00 93.00 302 THR A C 1
ATOM 2413 O O . THR A 1 302 ? 3.743 7.894 -5.496 1.00 93.00 302 THR A O 1
ATOM 2416 N N . ARG A 1 303 ? 4.028 9.138 -3.651 1.00 92.12 303 ARG A N 1
ATOM 2417 C CA . ARG A 1 303 ? 4.589 10.290 -4.377 1.00 92.12 303 ARG A CA 1
ATOM 2418 C C . ARG A 1 303 ? 5.925 9.959 -5.039 1.00 92.12 303 ARG A C 1
ATOM 2420 O O . ARG A 1 303 ? 6.150 10.364 -6.179 1.00 92.12 303 ARG A O 1
ATOM 2427 N N . GLU A 1 304 ? 6.811 9.244 -4.344 1.00 91.06 304 GLU A N 1
ATOM 2428 C CA . GLU A 1 304 ? 8.090 8.820 -4.927 1.00 91.06 304 GLU A CA 1
ATOM 2429 C C . GLU A 1 304 ? 7.888 7.825 -6.074 1.00 91.06 304 GLU A C 1
ATOM 2431 O O . GLU A 1 304 ? 8.571 7.926 -7.091 1.00 91.06 304 GLU A O 1
ATOM 2436 N N . VAL A 1 305 ? 6.917 6.919 -5.983 1.00 91.88 305 VAL A N 1
ATOM 2437 C CA . VAL A 1 305 ? 6.587 5.986 -7.069 1.00 91.88 305 VAL A CA 1
ATOM 2438 C C . VAL A 1 305 ? 6.069 6.729 -8.294 1.00 91.88 305 VAL A C 1
ATOM 2440 O O . VAL A 1 305 ? 6.579 6.512 -9.392 1.00 91.88 305 VAL A O 1
ATOM 2443 N N . GLU A 1 306 ? 5.127 7.661 -8.124 1.00 92.06 306 GLU A N 1
ATOM 2444 C CA . GLU A 1 306 ? 4.620 8.489 -9.226 1.00 92.06 306 GLU A CA 1
ATOM 2445 C C . GLU A 1 306 ? 5.737 9.301 -9.895 1.00 92.06 306 GLU A C 1
ATOM 2447 O O . GLU A 1 306 ? 5.799 9.410 -11.123 1.00 92.06 306 GLU A O 1
ATOM 2452 N N . LYS A 1 307 ? 6.643 9.871 -9.094 1.00 92.81 307 LYS A N 1
ATOM 2453 C CA . LYS A 1 307 ? 7.821 10.594 -9.585 1.00 92.81 307 LYS A CA 1
ATOM 2454 C C . LYS A 1 307 ? 8.750 9.670 -10.373 1.00 92.81 307 LYS A C 1
ATOM 2456 O O . LYS A 1 307 ? 9.158 10.029 -11.478 1.00 92.81 307 LYS A O 1
ATOM 2461 N N . ASN A 1 308 ? 9.059 8.486 -9.844 1.00 92.12 308 ASN A N 1
ATOM 2462 C CA . ASN A 1 308 ? 9.925 7.516 -10.512 1.00 92.12 308 ASN A CA 1
ATOM 2463 C C . ASN A 1 308 ? 9.309 6.995 -11.819 1.00 92.12 308 ASN A C 1
ATOM 2465 O O . ASN A 1 308 ? 10.024 6.920 -12.819 1.00 92.12 308 ASN A O 1
ATOM 2469 N N . SER A 1 309 ? 7.996 6.750 -11.834 1.00 91.31 309 SER A N 1
ATOM 2470 C CA . SER A 1 309 ? 7.228 6.353 -13.018 1.00 91.31 309 SER A CA 1
ATOM 2471 C C . SER A 1 309 ? 7.291 7.417 -14.116 1.00 91.31 309 SER A C 1
ATOM 2473 O O . SER A 1 309 ? 7.628 7.112 -15.261 1.00 91.31 309 SER A O 1
ATOM 2475 N N . LYS A 1 310 ? 7.087 8.699 -13.768 1.00 93.12 310 LYS A N 1
ATOM 2476 C CA . LYS A 1 310 ? 7.224 9.821 -14.716 1.00 93.12 310 LYS A CA 1
ATOM 2477 C C . LYS A 1 310 ? 8.629 9.903 -15.308 1.00 93.12 310 LYS A C 1
ATOM 2479 O O . LYS A 1 310 ? 8.769 9.997 -16.524 1.00 93.12 310 LYS A O 1
ATOM 2484 N N . LEU A 1 311 ? 9.663 9.842 -14.466 1.00 92.94 311 LEU A N 1
ATOM 2485 C CA . LEU A 1 311 ? 11.057 9.879 -14.922 1.00 92.94 311 LEU A CA 1
ATOM 2486 C C . LEU A 1 311 ? 11.398 8.673 -15.810 1.00 92.94 311 LEU A C 1
ATOM 2488 O O . LEU A 1 311 ? 12.011 8.843 -16.860 1.00 92.94 311 LEU A O 1
ATOM 2492 N N . GLY A 1 312 ? 10.960 7.469 -15.430 1.00 92.00 312 GLY A N 1
ATOM 2493 C CA . GLY A 1 312 ? 11.133 6.258 -16.238 1.00 92.00 312 GLY A CA 1
ATOM 2494 C C . GLY A 1 312 ? 10.424 6.355 -17.592 1.00 92.00 312 GLY A C 1
ATOM 2495 O O . GLY A 1 312 ? 11.001 5.989 -18.614 1.00 92.00 312 GLY A O 1
ATOM 2496 N N . GLY A 1 313 ? 9.217 6.926 -17.621 1.00 92.19 313 GLY A N 1
ATOM 2497 C CA . GLY A 1 313 ? 8.466 7.190 -18.850 1.00 92.19 313 GLY A CA 1
ATOM 2498 C C . GLY A 1 313 ? 9.166 8.174 -19.791 1.00 92.19 313 GLY A C 1
ATOM 2499 O O . GLY A 1 313 ? 9.179 7.952 -21.003 1.00 92.19 313 GLY A O 1
ATOM 2500 N N . VAL A 1 314 ? 9.802 9.224 -19.255 1.00 93.88 314 VAL A N 1
ATOM 2501 C CA . VAL A 1 314 ? 10.592 10.184 -20.050 1.00 93.88 314 VAL A CA 1
ATOM 2502 C C . VAL A 1 314 ? 11.771 9.489 -20.729 1.00 93.88 314 VAL A C 1
ATOM 2504 O O . VAL A 1 314 ? 11.873 9.559 -21.954 1.00 93.88 314 VAL A O 1
ATOM 2507 N N . VAL A 1 315 ? 12.602 8.771 -19.965 1.00 93.88 315 VAL A N 1
ATOM 2508 C CA . VAL A 1 315 ? 13.779 8.064 -20.508 1.00 93.88 315 VAL A CA 1
ATOM 2509 C C . VAL A 1 315 ? 13.346 6.986 -21.508 1.00 93.88 315 VAL A C 1
ATOM 2511 O O . VAL A 1 315 ? 13.912 6.868 -22.590 1.00 93.88 315 VAL A O 1
ATOM 2514 N N . SER A 1 316 ? 12.267 6.254 -21.213 1.00 92.81 316 SER A N 1
ATOM 2515 C CA . SER A 1 316 ? 11.686 5.279 -22.143 1.00 92.81 316 SER A CA 1
ATOM 2516 C C . SER A 1 316 ? 11.240 5.919 -23.465 1.00 92.81 316 SER A C 1
ATOM 2518 O O . SER A 1 316 ? 11.442 5.329 -24.522 1.00 92.81 316 SER A O 1
ATOM 2520 N N . THR A 1 317 ? 10.635 7.108 -23.420 1.00 93.88 317 THR A N 1
ATOM 2521 C CA . THR A 1 317 ? 10.181 7.827 -24.623 1.00 93.88 317 THR A CA 1
ATOM 2522 C C . THR A 1 317 ? 11.360 8.392 -25.416 1.00 93.88 317 THR A C 1
ATOM 2524 O O . THR A 1 317 ? 11.334 8.413 -26.645 1.00 93.88 317 THR A O 1
ATOM 2527 N N . GLN A 1 318 ? 12.405 8.864 -24.731 1.00 93.94 318 GLN A N 1
ATOM 2528 C CA . GLN A 1 318 ? 13.653 9.280 -25.377 1.00 93.94 318 GLN A CA 1
ATOM 2529 C C . GLN A 1 318 ? 14.311 8.102 -26.094 1.00 93.94 318 GLN A C 1
ATOM 2531 O O . GLN A 1 318 ? 14.709 8.246 -27.246 1.00 93.94 318 GLN A O 1
ATOM 2536 N N . PHE A 1 319 ? 14.332 6.927 -25.465 1.00 95.56 319 PHE A N 1
ATOM 2537 C CA . PHE A 1 319 ? 14.827 5.715 -26.101 1.00 95.56 319 PHE A CA 1
ATOM 2538 C C . PHE A 1 319 ? 14.032 5.342 -27.359 1.00 95.56 319 PHE A C 1
ATOM 2540 O O . PHE A 1 319 ? 14.647 5.067 -28.385 1.00 95.56 319 PHE A O 1
ATOM 2547 N N . ASP A 1 320 ? 12.694 5.406 -27.331 1.00 92.88 320 ASP A N 1
ATOM 2548 C CA . ASP A 1 320 ? 11.867 5.158 -28.527 1.00 92.88 320 ASP A CA 1
ATOM 2549 C C . ASP A 1 320 ? 12.230 6.095 -29.691 1.00 92.88 320 ASP A C 1
ATOM 2551 O O . ASP A 1 320 ? 12.292 5.666 -30.843 1.00 92.88 320 ASP A O 1
ATOM 2555 N N . LYS A 1 321 ? 12.534 7.366 -29.398 1.00 92.06 321 LYS A N 1
ATOM 2556 C CA . LYS A 1 321 ? 12.985 8.332 -30.412 1.00 92.06 321 LYS A CA 1
ATOM 2557 C C . LYS A 1 321 ? 14.370 7.987 -30.959 1.00 92.06 321 LYS A C 1
ATOM 2559 O O . LYS A 1 321 ? 14.553 8.009 -32.173 1.00 92.06 321 LYS A O 1
ATOM 2564 N N . SER A 1 322 ? 15.326 7.663 -30.089 1.00 89.75 322 SER A N 1
ATOM 2565 C CA . SER A 1 322 ? 16.700 7.337 -30.497 1.00 89.75 322 SER A CA 1
ATOM 2566 C C . SER A 1 322 ? 16.809 5.996 -31.225 1.00 89.75 322 SER A C 1
ATOM 2568 O O . SER A 1 322 ? 17.688 5.827 -32.064 1.00 89.75 322 SER A O 1
ATOM 2570 N N . LYS A 1 323 ? 15.907 5.050 -30.940 1.00 91.31 323 LYS A N 1
ATOM 2571 C CA . LYS A 1 323 ? 15.847 3.732 -31.584 1.00 91.31 323 LYS A CA 1
ATOM 2572 C C . LYS A 1 323 ? 15.399 3.788 -33.049 1.00 91.31 323 LYS A C 1
ATOM 2574 O O . LYS A 1 323 ? 15.771 2.900 -33.810 1.00 91.31 323 LYS A O 1
ATOM 2579 N N . SER A 1 324 ? 14.624 4.800 -33.441 1.00 88.94 324 SER A N 1
ATOM 2580 C CA . SER A 1 324 ? 14.032 4.889 -34.781 1.00 88.94 324 SER A CA 1
ATOM 2581 C C . SER A 1 324 ? 15.093 4.858 -35.890 1.00 88.94 324 SER A C 1
ATOM 2583 O O . SER A 1 324 ? 15.927 5.768 -35.996 1.00 88.94 324 SER A O 1
ATOM 2585 N N . GLY A 1 325 ? 15.011 3.842 -36.752 1.00 85.56 325 GLY A N 1
ATOM 2586 C CA . GLY A 1 325 ? 15.948 3.606 -37.857 1.00 85.56 325 GLY A CA 1
ATOM 2587 C C . GLY A 1 325 ? 17.216 2.841 -37.459 1.00 85.56 325 GLY A C 1
ATOM 2588 O O . GLY A 1 325 ? 18.083 2.637 -38.300 1.00 85.56 325 GLY A O 1
ATOM 2589 N N . MET A 1 326 ? 17.332 2.421 -36.196 1.00 89.94 326 MET A N 1
ATOM 2590 C CA . MET A 1 326 ? 18.475 1.683 -35.646 1.00 89.94 326 MET A CA 1
ATOM 2591 C C . MET A 1 326 ? 18.090 0.270 -35.172 1.00 89.94 326 MET A C 1
ATOM 2593 O O . MET A 1 326 ? 18.910 -0.446 -34.597 1.00 89.94 326 MET A O 1
ATOM 2597 N N . GLU A 1 327 ? 16.850 -0.163 -35.413 1.00 88.75 327 GLU A N 1
ATOM 2598 C CA . GLU A 1 327 ? 16.279 -1.425 -34.934 1.00 88.75 327 GLU A CA 1
ATOM 2599 C C . GLU A 1 327 ? 17.120 -2.688 -35.200 1.00 88.75 327 GLU A C 1
ATOM 2601 O O . GLU A 1 327 ? 17.152 -3.541 -34.309 1.00 88.75 327 GLU A O 1
ATOM 2606 N N . PRO A 1 328 ? 17.803 -2.861 -36.353 1.00 87.88 328 PRO A N 1
ATOM 2607 C CA . PRO A 1 328 ? 18.563 -4.083 -36.609 1.00 87.88 328 PRO A CA 1
ATOM 2608 C C . PRO A 1 328 ? 19.890 -4.167 -35.834 1.00 87.88 328 PRO A C 1
ATOM 2610 O O . PRO A 1 328 ? 20.512 -5.232 -35.826 1.00 87.88 328 PRO A O 1
ATOM 2613 N N . TYR A 1 329 ? 20.351 -3.090 -35.185 1.00 90.50 329 TYR A N 1
ATOM 2614 C CA . TYR A 1 329 ? 21.672 -3.076 -34.555 1.00 90.50 329 TYR A CA 1
ATOM 2615 C C . TYR A 1 329 ? 21.669 -3.687 -33.138 1.00 90.50 329 TYR A C 1
ATOM 2617 O O . TYR A 1 329 ? 20.769 -3.415 -32.337 1.00 90.50 329 TYR A O 1
ATOM 2625 N N . PRO A 1 330 ? 22.717 -4.448 -32.750 1.00 90.06 330 PRO A N 1
ATOM 2626 C CA . PRO A 1 330 ? 22.761 -5.150 -31.460 1.00 90.06 330 PRO A CA 1
ATOM 2627 C C . PRO A 1 330 ? 22.628 -4.253 -30.219 1.00 90.06 330 PRO A C 1
ATOM 2629 O O . PRO A 1 330 ? 22.108 -4.693 -29.192 1.00 90.06 330 PRO A O 1
ATOM 2632 N N . ILE A 1 331 ? 23.068 -2.993 -30.305 1.00 91.50 331 ILE A N 1
ATOM 2633 C CA . ILE A 1 331 ? 22.961 -2.027 -29.204 1.00 91.50 331 ILE A CA 1
ATOM 2634 C C . ILE A 1 331 ? 21.502 -1.747 -28.819 1.00 91.50 331 ILE A C 1
ATOM 2636 O O . ILE A 1 331 ? 21.202 -1.574 -27.640 1.00 91.50 331 ILE A O 1
ATOM 2640 N N . ILE A 1 332 ? 20.573 -1.792 -29.781 1.00 93.44 332 ILE A N 1
ATOM 2641 C CA . ILE A 1 332 ? 19.143 -1.610 -29.516 1.00 93.44 332 ILE A CA 1
ATOM 2642 C C . ILE A 1 332 ? 18.578 -2.787 -28.725 1.00 93.44 332 ILE A C 1
ATOM 2644 O O . ILE A 1 332 ? 17.869 -2.565 -27.750 1.00 93.44 332 ILE A O 1
ATOM 2648 N N . ILE A 1 333 ? 18.951 -4.024 -29.070 1.00 89.25 333 ILE A N 1
ATOM 2649 C CA . ILE A 1 333 ? 18.512 -5.232 -28.351 1.00 89.25 333 ILE A CA 1
ATOM 2650 C C . ILE A 1 333 ? 18.947 -5.171 -26.878 1.00 89.25 333 ILE A C 1
ATOM 2652 O O . ILE A 1 333 ? 18.174 -5.491 -25.970 1.00 89.25 333 ILE A O 1
ATOM 2656 N N . LYS A 1 334 ? 20.184 -4.723 -26.622 1.00 90.06 334 LYS A N 1
ATOM 2657 C CA . LYS A 1 334 ? 20.706 -4.538 -25.261 1.00 90.06 334 LYS A CA 1
ATOM 2658 C C . LYS A 1 334 ? 19.922 -3.465 -24.501 1.00 90.06 334 LYS A C 1
ATOM 2660 O O . LYS A 1 334 ? 19.511 -3.702 -23.364 1.00 90.06 334 LYS A O 1
ATOM 2665 N N . SER A 1 335 ? 19.674 -2.320 -25.128 1.00 93.19 335 SER A N 1
ATOM 2666 C CA . SER A 1 335 ? 18.919 -1.215 -24.529 1.00 93.19 335 SER A CA 1
ATOM 2667 C C . SER A 1 335 ? 17.446 -1.557 -24.283 1.00 93.19 335 SER A C 1
ATOM 2669 O O . SER A 1 335 ? 16.914 -1.208 -23.230 1.00 93.19 335 SER A O 1
ATOM 2671 N N . ASP A 1 336 ? 16.805 -2.323 -25.174 1.00 93.38 336 ASP A N 1
ATOM 2672 C CA . ASP A 1 336 ? 15.453 -2.865 -24.976 1.00 93.38 336 ASP A CA 1
ATOM 2673 C C . ASP A 1 336 ? 15.389 -3.755 -23.725 1.00 93.38 336 ASP A C 1
ATOM 2675 O O . ASP A 1 336 ? 14.444 -3.657 -22.943 1.00 93.38 336 ASP A O 1
ATOM 2679 N N . SER A 1 337 ? 16.413 -4.582 -23.485 1.00 93.25 337 SER A N 1
ATOM 2680 C CA . SER A 1 337 ? 16.507 -5.412 -22.274 1.00 93.25 337 SER A CA 1
ATOM 2681 C C . SER A 1 337 ? 16.627 -4.568 -20.997 1.00 93.25 337 SER A C 1
ATOM 2683 O O . SER A 1 337 ? 15.935 -4.827 -20.008 1.00 93.25 337 SER A O 1
ATOM 2685 N N . VAL A 1 338 ? 17.445 -3.507 -21.020 1.00 94.19 338 VAL A N 1
ATOM 2686 C CA . VAL A 1 338 ? 17.565 -2.561 -19.893 1.00 94.19 338 VAL A CA 1
ATOM 2687 C C . VAL A 1 338 ? 16.237 -1.839 -19.644 1.00 94.19 338 VAL A C 1
ATOM 2689 O O . VAL A 1 338 ? 15.780 -1.776 -18.501 1.00 94.19 338 VAL A O 1
ATOM 2692 N N . ARG A 1 339 ? 15.561 -1.369 -20.700 1.00 95.25 339 ARG A N 1
ATOM 2693 C CA . ARG A 1 339 ? 14.226 -0.760 -20.605 1.00 95.25 339 ARG A CA 1
ATOM 2694 C C . ARG A 1 339 ? 13.193 -1.732 -20.040 1.00 95.25 339 ARG A C 1
ATOM 2696 O O . ARG A 1 339 ? 12.440 -1.355 -19.147 1.00 95.25 339 ARG A O 1
ATOM 2703 N N . ALA A 1 340 ? 13.152 -2.969 -20.531 1.00 94.50 340 ALA A N 1
ATOM 2704 C CA . ALA A 1 340 ? 12.225 -3.985 -20.040 1.00 94.50 340 ALA A CA 1
ATOM 2705 C C . ALA A 1 340 ? 12.430 -4.242 -18.541 1.00 94.50 340 ALA A C 1
ATOM 2707 O O . ALA A 1 340 ? 11.461 -4.314 -17.786 1.00 94.50 340 ALA A O 1
ATOM 2708 N N . ARG A 1 341 ? 13.690 -4.293 -18.088 1.00 94.25 341 ARG A N 1
ATOM 2709 C CA . ARG A 1 341 ? 14.025 -4.416 -16.665 1.00 94.25 341 ARG A CA 1
ATOM 2710 C C . ARG A 1 341 ? 13.571 -3.204 -15.851 1.00 94.25 341 ARG A C 1
ATOM 2712 O O . ARG A 1 341 ? 13.007 -3.393 -14.779 1.00 94.25 341 ARG A O 1
ATOM 2719 N N . LEU A 1 342 ? 13.779 -1.986 -16.356 1.00 94.75 342 LEU A N 1
ATOM 2720 C CA . LEU A 1 342 ? 13.310 -0.753 -15.715 1.00 94.75 342 LEU A CA 1
ATOM 2721 C C . LEU A 1 342 ? 11.781 -0.755 -15.540 1.00 94.75 342 LEU A C 1
ATOM 2723 O O . LEU A 1 342 ? 11.290 -0.455 -14.454 1.00 94.75 342 LEU A O 1
ATOM 2727 N N . LEU A 1 343 ? 11.033 -1.132 -16.583 1.00 93.38 343 LEU A N 1
ATOM 2728 C CA . LEU A 1 343 ? 9.568 -1.215 -16.536 1.00 93.38 343 LEU A CA 1
ATOM 2729 C C . LEU A 1 343 ? 9.081 -2.306 -15.574 1.00 93.38 343 LEU A C 1
ATOM 2731 O O . LEU A 1 343 ? 8.138 -2.073 -14.820 1.00 93.38 343 LEU A O 1
ATOM 2735 N N . ALA A 1 344 ? 9.741 -3.467 -15.558 1.00 94.06 344 ALA A N 1
ATOM 2736 C CA . ALA A 1 344 ? 9.432 -4.534 -14.609 1.00 94.06 344 ALA A CA 1
ATOM 2737 C C . ALA A 1 344 ? 9.660 -4.082 -13.158 1.00 94.06 344 ALA A C 1
ATOM 2739 O O . ALA A 1 344 ? 8.778 -4.248 -12.322 1.00 94.06 344 ALA A O 1
ATOM 2740 N N . MET A 1 345 ? 10.790 -3.425 -12.872 1.00 93.25 345 MET A N 1
ATOM 2741 C CA . MET A 1 345 ? 11.078 -2.879 -11.541 1.00 93.25 345 MET A CA 1
ATOM 2742 C C . MET A 1 345 ? 10.071 -1.803 -11.119 1.00 93.25 345 MET A C 1
ATOM 2744 O O . MET A 1 345 ? 9.677 -1.763 -9.956 1.00 93.25 345 MET A O 1
ATOM 2748 N N . GLN A 1 346 ? 9.623 -0.951 -12.048 1.00 92.88 346 GLN A N 1
ATOM 2749 C CA . GLN A 1 346 ? 8.577 0.035 -11.768 1.00 92.88 346 GLN A CA 1
ATOM 2750 C C . GLN A 1 346 ? 7.245 -0.649 -11.424 1.00 92.88 346 GLN A C 1
ATOM 2752 O O . GLN A 1 346 ? 6.614 -0.281 -10.438 1.00 92.88 346 GLN A O 1
ATOM 2757 N N . SER A 1 347 ? 6.857 -1.678 -12.184 1.00 92.56 347 SER A N 1
ATOM 2758 C CA . SER A 1 347 ? 5.652 -2.466 -11.900 1.00 92.56 347 SER A CA 1
ATOM 2759 C C . SER A 1 347 ? 5.738 -3.180 -10.549 1.00 92.56 347 SER A C 1
ATOM 2761 O O . SER A 1 347 ? 4.755 -3.216 -9.811 1.00 92.56 347 SER A O 1
ATOM 2763 N N . ASP A 1 348 ? 6.898 -3.744 -10.205 1.00 90.88 348 ASP A N 1
ATOM 2764 C CA . ASP A 1 348 ? 7.115 -4.351 -8.892 1.00 90.88 348 ASP A CA 1
ATOM 2765 C C . ASP A 1 348 ? 6.960 -3.302 -7.787 1.00 90.88 348 ASP A C 1
ATOM 2767 O O . ASP A 1 348 ? 6.329 -3.577 -6.766 1.00 90.88 348 ASP A O 1
ATOM 2771 N N . TYR A 1 349 ? 7.474 -2.086 -8.001 1.00 91.81 349 TYR A N 1
ATOM 2772 C CA . TYR A 1 349 ? 7.366 -0.996 -7.037 1.00 91.81 349 TYR A CA 1
ATOM 2773 C C . TYR A 1 349 ? 5.905 -0.582 -6.782 1.00 91.81 349 TYR A C 1
ATOM 2775 O O . TYR A 1 349 ? 5.510 -0.411 -5.624 1.00 91.81 349 TYR A O 1
ATOM 2783 N N . ASP A 1 350 ? 5.078 -0.537 -7.831 1.00 89.75 350 ASP A N 1
ATOM 2784 C CA . ASP A 1 350 ? 3.632 -0.295 -7.727 1.00 89.75 350 ASP A CA 1
ATOM 2785 C C . ASP A 1 350 ? 2.940 -1.390 -6.884 1.00 89.75 350 ASP A C 1
ATOM 2787 O O . ASP A 1 350 ? 2.209 -1.102 -5.931 1.00 89.75 350 ASP A O 1
ATOM 2791 N N . VAL A 1 351 ? 3.257 -2.668 -7.136 1.00 91.06 351 VAL A N 1
ATOM 2792 C CA . VAL A 1 351 ? 2.741 -3.811 -6.350 1.00 91.06 351 VAL A CA 1
ATOM 2793 C C . VAL A 1 351 ? 3.197 -3.744 -4.883 1.00 91.06 351 VAL A C 1
ATOM 2795 O O . VAL A 1 351 ? 2.516 -4.226 -3.964 1.00 91.06 351 VAL A O 1
ATOM 2798 N N . MET A 1 352 ? 4.359 -3.144 -4.608 1.00 89.69 352 MET A N 1
ATOM 2799 C CA . MET A 1 352 ? 4.819 -2.940 -3.237 1.00 89.69 352 MET A CA 1
ATOM 2800 C C . MET A 1 352 ? 3.948 -1.963 -2.450 1.00 89.69 352 MET A C 1
ATOM 2802 O O . MET A 1 352 ? 3.647 -2.264 -1.287 1.00 89.69 352 MET A O 1
ATOM 2806 N N . ILE A 1 353 ? 3.470 -0.887 -3.079 1.00 91.50 353 ILE A N 1
ATOM 2807 C CA . ILE A 1 353 ? 2.496 0.037 -2.477 1.00 91.50 353 ILE A CA 1
ATOM 2808 C C . ILE A 1 353 ? 1.178 -0.673 -2.187 1.00 91.50 353 ILE A C 1
ATOM 2810 O O . ILE A 1 353 ? 0.650 -0.553 -1.081 1.00 91.50 353 ILE A O 1
ATOM 2814 N N . ASP A 1 354 ? 0.664 -1.460 -3.133 1.00 91.25 354 ASP A N 1
ATOM 2815 C CA . ASP A 1 354 ? -0.581 -2.210 -2.936 1.00 91.25 354 ASP A CA 1
ATOM 2816 C C . ASP A 1 354 ? -0.493 -3.164 -1.744 1.00 91.25 354 ASP A C 1
ATOM 2818 O O . ASP A 1 354 ? -1.442 -3.313 -0.966 1.00 91.25 354 ASP A O 1
ATOM 2822 N N . SER A 1 355 ? 0.681 -3.758 -1.530 1.00 92.75 355 SER A N 1
ATOM 2823 C CA . SER A 1 355 ? 0.942 -4.559 -0.339 1.00 92.75 355 SER A CA 1
ATOM 2824 C C . SER A 1 355 ? 0.929 -3.731 0.951 1.00 92.75 355 SER A C 1
ATOM 2826 O O . SER A 1 355 ? 0.407 -4.228 1.950 1.00 92.75 355 SER A O 1
ATOM 2828 N N . LEU A 1 356 ? 1.477 -2.507 0.973 1.00 94.19 356 LEU A N 1
ATOM 2829 C CA . LEU A 1 356 ? 1.382 -1.622 2.146 1.00 94.19 356 LEU A CA 1
ATOM 2830 C C . LEU A 1 356 ? -0.072 -1.218 2.416 1.00 94.19 356 LEU A C 1
ATOM 2832 O O . LEU A 1 356 ? -0.531 -1.324 3.553 1.00 94.19 356 LEU A O 1
ATOM 2836 N N . ASN A 1 357 ? -0.828 -0.867 1.372 1.00 93.88 357 ASN A N 1
ATOM 2837 C CA . ASN A 1 357 ? -2.269 -0.618 1.461 1.00 93.88 357 ASN A CA 1
ATOM 2838 C C . ASN A 1 357 ? -3.017 -1.839 2.019 1.00 93.88 357 ASN A C 1
ATOM 2840 O O . ASN A 1 357 ? -3.927 -1.713 2.841 1.00 93.88 357 ASN A O 1
ATOM 2844 N N . GLY A 1 358 ? -2.614 -3.047 1.617 1.00 94.88 358 GLY A N 1
ATOM 2845 C CA . GLY A 1 358 ? -3.123 -4.299 2.171 1.00 94.88 358 GLY A CA 1
ATOM 2846 C C . GLY A 1 358 ? -2.850 -4.454 3.672 1.00 94.88 358 GLY A C 1
ATOM 2847 O O . GLY A 1 358 ? -3.717 -4.952 4.394 1.00 94.88 358 GLY A O 1
ATOM 2848 N N . ILE A 1 359 ? -1.685 -4.013 4.158 1.00 94.88 359 ILE A N 1
ATOM 2849 C CA . ILE A 1 359 ? -1.338 -4.006 5.589 1.00 94.88 359 ILE A CA 1
ATOM 2850 C C . ILE A 1 359 ? -2.151 -2.941 6.337 1.00 94.88 359 ILE A C 1
ATOM 2852 O O . ILE A 1 359 ? -2.741 -3.264 7.368 1.00 94.88 359 ILE A O 1
ATOM 2856 N N . ALA A 1 360 ? -2.277 -1.724 5.799 1.00 95.94 360 ALA A N 1
ATOM 2857 C CA . ALA A 1 360 ? -3.095 -0.659 6.387 1.00 95.94 360 ALA A CA 1
ATOM 2858 C C . ALA A 1 360 ? -4.562 -1.096 6.560 1.00 95.94 360 ALA A C 1
ATOM 2860 O O . ALA A 1 360 ? -5.125 -1.000 7.649 1.00 95.94 360 ALA A O 1
ATOM 2861 N N . ARG A 1 361 ? -5.147 -1.749 5.544 1.00 95.31 361 ARG A N 1
ATOM 2862 C CA . ARG A 1 361 ? -6.494 -2.344 5.650 1.00 95.31 361 ARG A CA 1
ATOM 2863 C C . ARG A 1 361 ? -6.591 -3.426 6.730 1.00 95.31 361 ARG A C 1
ATOM 2865 O O . ARG A 1 361 ? -7.663 -3.630 7.300 1.00 95.31 361 ARG A O 1
ATOM 2872 N N . ARG A 1 362 ? -5.512 -4.171 7.005 1.00 94.31 362 ARG A N 1
ATOM 2873 C CA . ARG A 1 362 ? -5.493 -5.145 8.111 1.00 94.31 362 ARG A CA 1
ATOM 2874 C C . ARG A 1 362 ? -5.456 -4.444 9.468 1.00 94.31 362 ARG A C 1
ATOM 2876 O O . ARG A 1 362 ? -6.165 -4.906 10.358 1.00 94.31 362 ARG A O 1
ATOM 2883 N N . TYR A 1 363 ? -4.723 -3.335 9.606 1.00 95.56 363 TYR A N 1
ATOM 2884 C CA . TYR A 1 363 ? -4.815 -2.466 10.785 1.00 95.56 363 TYR A CA 1
ATOM 2885 C C . TYR A 1 363 ? -6.246 -1.952 10.991 1.00 95.56 363 TYR A C 1
ATOM 2887 O O . TYR A 1 363 ? -6.772 -2.081 12.093 1.00 95.56 363 TYR A O 1
ATOM 2895 N N . ASP A 1 364 ? -6.922 -1.478 9.938 1.00 94.12 364 ASP A N 1
ATOM 2896 C CA . ASP A 1 364 ? -8.321 -1.022 10.028 1.00 94.12 364 ASP A CA 1
ATOM 2897 C C . ASP A 1 364 ? -9.271 -2.141 10.483 1.00 94.12 364 ASP A C 1
ATOM 2899 O O . ASP A 1 364 ? -10.125 -1.952 11.354 1.00 94.12 364 ASP A O 1
ATOM 2903 N N . ARG A 1 365 ? -9.118 -3.350 9.925 1.00 93.12 365 ARG A N 1
ATOM 2904 C CA . ARG A 1 365 ? -9.899 -4.524 10.355 1.00 93.12 365 ARG A CA 1
ATOM 2905 C C . ARG A 1 365 ? -9.625 -4.886 11.810 1.00 93.12 365 ARG A C 1
ATOM 2907 O O . ARG A 1 365 ? -10.554 -5.274 12.514 1.00 93.12 365 ARG A O 1
ATOM 2914 N N . PHE A 1 366 ? -8.376 -4.770 12.250 1.00 93.94 366 PHE A N 1
ATOM 2915 C CA . PHE A 1 366 ? -7.989 -5.047 13.627 1.00 93.94 366 PHE A CA 1
ATOM 2916 C C . PHE A 1 366 ? -8.592 -4.017 14.590 1.00 93.94 366 PHE A C 1
ATOM 2918 O O . PHE A 1 366 ? -9.309 -4.403 15.506 1.00 93.94 366 PHE A O 1
ATOM 2925 N N . LEU A 1 367 ? -8.434 -2.718 14.317 1.00 93.00 367 LEU A N 1
ATOM 2926 C CA . LEU A 1 367 ? -8.985 -1.620 15.125 1.00 93.00 367 LEU A CA 1
ATOM 2927 C C . LEU A 1 367 ? -10.523 -1.567 15.147 1.00 93.00 367 LEU A C 1
ATOM 2929 O O . LEU A 1 367 ? -11.103 -1.042 16.097 1.00 93.00 367 LEU A O 1
ATOM 2933 N N . SER A 1 368 ? -11.188 -2.109 14.123 1.00 92.00 368 SER A N 1
ATOM 2934 C CA . SER A 1 368 ? -12.655 -2.220 14.063 1.00 92.00 368 SER A CA 1
ATOM 2935 C C . SER A 1 368 ? -13.217 -3.509 14.675 1.00 92.00 368 SER A C 1
ATOM 2937 O O . SER A 1 368 ? -14.433 -3.677 14.715 1.00 92.00 368 SER A O 1
ATOM 2939 N N . GLY A 1 369 ? -12.367 -4.439 15.128 1.00 89.75 369 GLY A N 1
ATOM 2940 C CA . GLY A 1 369 ? -12.796 -5.743 15.654 1.00 89.75 369 GLY A CA 1
ATOM 2941 C C . GLY A 1 369 ? -13.307 -6.730 14.603 1.00 89.75 369 GLY A C 1
ATOM 2942 O O . GLY A 1 369 ? -13.847 -7.780 14.946 1.00 89.75 369 GLY A O 1
ATOM 2943 N N . ASN A 1 370 ? -13.122 -6.434 13.316 1.00 89.56 370 ASN A N 1
ATOM 2944 C CA . ASN A 1 370 ? -13.493 -7.314 12.203 1.00 89.56 370 ASN A CA 1
ATOM 2945 C C . ASN A 1 370 ? -12.374 -8.282 11.796 1.00 89.56 370 ASN A C 1
ATOM 2947 O O . ASN A 1 370 ? -12.508 -9.023 10.822 1.00 89.56 370 ASN A O 1
ATOM 2951 N N . PHE A 1 371 ? -11.255 -8.266 12.514 1.00 88.19 371 PHE A N 1
ATOM 2952 C CA . PHE A 1 371 ? -10.161 -9.198 12.306 1.00 88.19 371 PHE A CA 1
ATOM 2953 C C . PHE A 1 371 ? -10.385 -10.473 13.120 1.00 88.19 371 PHE A C 1
ATOM 2955 O O . PHE A 1 371 ? -10.466 -10.420 14.345 1.00 88.19 371 PHE A O 1
ATOM 2962 N N . VAL A 1 372 ? -10.453 -11.613 12.433 1.00 86.75 372 VAL A N 1
ATOM 2963 C CA . VAL A 1 372 ? -10.565 -12.932 13.062 1.00 86.75 372 VAL A CA 1
ATOM 2964 C C . VAL A 1 372 ? -9.162 -13.544 13.152 1.00 86.75 372 VAL A C 1
ATOM 2966 O O . VAL A 1 372 ? -8.558 -13.797 12.105 1.00 86.75 372 VAL A O 1
ATOM 2969 N N . PRO A 1 373 ? -8.609 -13.737 14.361 1.00 84.94 373 PRO A N 1
ATOM 2970 C CA . PRO A 1 373 ? -7.305 -14.352 14.543 1.00 84.94 373 PRO A CA 1
ATOM 2971 C C . PRO A 1 373 ? -7.381 -15.878 14.407 1.00 84.94 373 PRO A C 1
ATOM 2973 O O . PRO A 1 373 ? -8.444 -16.484 14.531 1.00 84.94 373 PRO A O 1
ATOM 2976 N N . SER A 1 374 ? -6.228 -16.507 14.186 1.00 84.69 374 SER A N 1
ATOM 2977 C CA . SER A 1 374 ? -6.070 -17.951 14.372 1.00 84.69 374 SER A CA 1
ATOM 2978 C C . SER A 1 374 ? -6.289 -18.340 15.835 1.00 84.69 374 SER A C 1
ATOM 2980 O O . SER A 1 374 ? -6.012 -17.558 16.750 1.00 84.69 374 SER A O 1
ATOM 2982 N N . GLU A 1 375 ? -6.760 -19.564 16.059 1.00 81.12 375 GLU A N 1
ATOM 2983 C CA . GLU A 1 375 ? -7.022 -20.086 17.401 1.00 81.12 375 GLU A CA 1
ATOM 2984 C C . GLU A 1 375 ? -5.777 -19.964 18.303 1.00 81.12 375 GLU A C 1
ATOM 2986 O O . GLU A 1 375 ? -4.646 -20.166 17.859 1.00 81.12 375 GLU A O 1
ATOM 2991 N N . GLY A 1 376 ? -5.972 -19.533 19.553 1.00 78.50 376 GLY A N 1
ATOM 2992 C CA . GLY A 1 376 ? -4.890 -19.312 20.524 1.00 78.50 376 GLY A CA 1
ATOM 2993 C C . GLY A 1 376 ? -4.031 -18.054 20.312 1.00 78.50 376 GLY A C 1
ATOM 2994 O O . GLY A 1 376 ? -3.142 -17.782 21.116 1.00 78.50 376 GLY A O 1
ATOM 2995 N N . THR A 1 377 ? -4.281 -17.252 19.272 1.00 88.81 377 THR A N 1
ATOM 2996 C CA . THR A 1 377 ? -3.473 -16.052 18.995 1.00 88.81 377 THR A CA 1
ATOM 2997 C C . THR A 1 377 ? -3.925 -14.869 19.850 1.00 88.81 377 THR A C 1
ATOM 2999 O O . THR A 1 377 ? -5.114 -14.558 19.931 1.00 88.81 377 THR A O 1
ATOM 3002 N N . THR A 1 378 ? -2.978 -14.166 20.475 1.00 90.69 378 THR A N 1
ATOM 3003 C CA . THR A 1 378 ? -3.279 -12.966 21.268 1.00 90.69 378 THR A CA 1
ATOM 3004 C C . THR A 1 378 ? -3.348 -11.711 20.394 1.00 90.69 378 THR A C 1
ATOM 3006 O O . THR A 1 378 ? -2.794 -11.648 19.290 1.00 90.69 378 THR A O 1
ATOM 3009 N N . ALA A 1 379 ? -4.011 -10.669 20.905 1.00 91.19 379 ALA A N 1
ATOM 3010 C CA . ALA A 1 379 ? -4.091 -9.381 20.219 1.00 91.19 379 ALA A CA 1
ATOM 3011 C C . ALA A 1 379 ? -2.699 -8.753 20.030 1.00 91.19 379 ALA A C 1
ATOM 3013 O O . ALA A 1 379 ? -2.423 -8.174 18.980 1.00 91.19 379 ALA A O 1
ATOM 3014 N N . ARG A 1 380 ? -1.796 -8.943 21.007 1.00 92.94 380 ARG A N 1
ATOM 3015 C CA . ARG A 1 380 ? -0.408 -8.475 20.922 1.00 92.94 380 ARG A CA 1
ATOM 3016 C C . ARG A 1 380 ? 0.363 -9.176 19.805 1.00 92.94 380 ARG A C 1
ATOM 3018 O O . ARG A 1 380 ? 0.943 -8.490 18.978 1.00 92.94 380 ARG A O 1
ATOM 3025 N N . ILE A 1 381 ? 0.275 -10.506 19.710 1.00 93.12 381 ILE A N 1
ATOM 3026 C CA . ILE A 1 381 ? 0.925 -11.272 18.630 1.00 93.12 381 ILE A CA 1
ATOM 3027 C C . ILE A 1 381 ? 0.424 -10.817 17.253 1.00 93.12 381 ILE A C 1
ATOM 3029 O O . ILE A 1 381 ? 1.207 -10.682 16.314 1.00 93.12 381 ILE A O 1
ATOM 3033 N N . THR A 1 382 ? -0.879 -10.547 17.124 1.00 93.38 382 THR A N 1
ATOM 3034 C CA . THR A 1 382 ? -1.440 -10.053 15.858 1.00 93.38 382 THR A CA 1
ATOM 3035 C C . THR A 1 382 ? -0.875 -8.684 15.489 1.00 93.38 382 THR A C 1
ATOM 3037 O O . THR A 1 382 ? -0.473 -8.481 14.344 1.00 93.38 382 THR A O 1
ATOM 3040 N N . TYR A 1 383 ? -0.820 -7.761 16.451 1.00 95.25 383 TYR A N 1
ATOM 3041 C CA . TYR A 1 383 ? -0.238 -6.437 16.252 1.00 95.25 383 TYR A CA 1
ATOM 3042 C C . TYR A 1 383 ? 1.253 -6.502 15.902 1.00 95.25 383 TYR A C 1
ATOM 3044 O O . TYR A 1 383 ? 1.656 -5.919 14.897 1.00 95.25 383 TYR A O 1
ATOM 3052 N N . ASP A 1 384 ? 2.049 -7.257 16.661 1.00 94.75 384 ASP A N 1
ATOM 3053 C CA . ASP A 1 384 ? 3.488 -7.400 16.420 1.00 94.75 384 ASP A CA 1
ATOM 3054 C C . ASP A 1 384 ? 3.747 -7.986 15.018 1.00 94.75 384 ASP A C 1
ATOM 3056 O O . ASP A 1 384 ? 4.598 -7.491 14.279 1.00 94.75 384 ASP A O 1
ATOM 3060 N N . GLY A 1 385 ? 2.934 -8.958 14.586 1.00 94.44 385 GLY A N 1
ATOM 3061 C CA . GLY A 1 385 ? 3.001 -9.510 13.232 1.00 94.44 385 GLY A CA 1
ATOM 3062 C C . GLY A 1 385 ? 2.599 -8.525 12.124 1.00 94.44 385 GLY A C 1
ATOM 3063 O O . GLY A 1 385 ? 3.116 -8.613 11.007 1.00 94.44 385 GLY A O 1
ATOM 3064 N N . LEU A 1 386 ? 1.687 -7.579 12.385 1.00 95.00 386 LEU A N 1
ATOM 3065 C CA . LEU A 1 386 ? 1.390 -6.485 11.447 1.00 95.00 386 LEU A CA 1
ATOM 3066 C C . LEU A 1 386 ? 2.556 -5.496 11.370 1.00 95.00 386 LEU A C 1
ATOM 3068 O O . LEU A 1 386 ? 2.962 -5.131 10.265 1.00 95.00 386 LEU A O 1
ATOM 3072 N N . LEU A 1 387 ? 3.124 -5.136 12.521 1.00 94.81 387 LEU A N 1
ATOM 3073 C CA . LEU A 1 387 ? 4.244 -4.207 12.627 1.00 94.81 387 LEU A CA 1
ATOM 3074 C C . LEU A 1 387 ? 5.500 -4.759 11.938 1.00 94.81 387 LEU A C 1
ATOM 3076 O O . LEU A 1 387 ? 6.193 -4.038 11.221 1.00 94.81 387 LEU A O 1
ATOM 3080 N N . GLU A 1 388 ? 5.787 -6.049 12.104 1.00 95.00 388 GLU A N 1
ATOM 3081 C CA . GLU A 1 388 ? 6.918 -6.707 11.451 1.00 95.00 388 GLU A CA 1
ATOM 3082 C C . GLU A 1 388 ? 6.741 -6.768 9.928 1.00 95.00 388 GLU A C 1
ATOM 3084 O O . GLU A 1 388 ? 7.663 -6.437 9.180 1.00 95.00 388 GLU A O 1
ATOM 3089 N N . ARG A 1 389 ? 5.535 -7.100 9.442 1.00 93.56 389 ARG A N 1
ATOM 3090 C CA . ARG A 1 389 ? 5.223 -7.054 8.000 1.00 93.56 389 ARG A CA 1
ATOM 3091 C C . ARG A 1 389 ? 5.370 -5.647 7.429 1.00 93.56 389 ARG A C 1
ATOM 3093 O O . ARG A 1 389 ? 5.913 -5.508 6.335 1.00 93.56 389 ARG A O 1
ATOM 3100 N N . GLN A 1 390 ? 4.914 -4.629 8.160 1.00 94.00 390 GLN A N 1
ATOM 3101 C CA . GLN A 1 390 ? 5.107 -3.225 7.796 1.00 94.00 390 GLN A CA 1
ATOM 3102 C C . GLN A 1 390 ? 6.597 -2.900 7.665 1.00 94.00 390 GLN A C 1
ATOM 3104 O O . GLN A 1 390 ? 7.022 -2.458 6.600 1.00 94.00 390 GLN A O 1
ATOM 3109 N N . LYS A 1 391 ? 7.400 -3.164 8.705 1.00 93.31 391 LYS A N 1
ATOM 3110 C CA . LYS A 1 391 ? 8.844 -2.870 8.712 1.00 93.31 391 LYS A CA 1
ATOM 3111 C C . LYS A 1 391 ? 9.583 -3.579 7.581 1.00 93.31 391 LYS A C 1
ATOM 3113 O O . LYS A 1 391 ? 10.354 -2.953 6.859 1.00 93.31 391 LYS A O 1
ATOM 3118 N N . ASN A 1 392 ? 9.309 -4.869 7.386 1.00 92.69 392 ASN A N 1
ATOM 3119 C CA . ASN A 1 392 ? 9.929 -5.650 6.320 1.00 92.69 392 ASN A CA 1
ATOM 3120 C C . ASN A 1 392 ? 9.564 -5.107 4.934 1.00 92.69 392 ASN A C 1
ATOM 3122 O O . ASN A 1 392 ? 10.425 -5.048 4.059 1.00 92.69 392 ASN A O 1
ATOM 3126 N N . ARG A 1 393 ? 8.311 -4.678 4.726 1.00 92.31 393 ARG A N 1
ATOM 3127 C CA . ARG A 1 393 ? 7.885 -4.123 3.436 1.00 92.31 393 ARG A CA 1
ATOM 3128 C C . ARG A 1 393 ? 8.471 -2.736 3.181 1.00 92.31 393 ARG A C 1
ATOM 3130 O O . ARG A 1 393 ? 8.934 -2.504 2.068 1.00 92.31 393 ARG A O 1
ATOM 3137 N N . LEU A 1 394 ? 8.509 -1.864 4.191 1.00 91.88 394 LEU A N 1
ATOM 3138 C CA . LEU A 1 394 ? 9.123 -0.535 4.092 1.00 91.88 394 LEU A CA 1
ATOM 3139 C C . LEU A 1 394 ? 10.616 -0.627 3.763 1.00 91.88 394 LEU A C 1
ATOM 3141 O O . LEU A 1 394 ? 11.054 -0.002 2.805 1.00 91.88 394 LEU A O 1
ATOM 3145 N N . ARG A 1 395 ? 11.367 -1.510 4.433 1.00 89.88 395 ARG A N 1
ATOM 3146 C CA . ARG A 1 395 ? 12.804 -1.705 4.167 1.00 89.88 395 ARG A CA 1
ATOM 3147 C C . ARG A 1 395 ? 13.110 -2.076 2.710 1.00 89.88 395 ARG A C 1
ATOM 3149 O O . ARG A 1 395 ? 14.122 -1.653 2.162 1.00 89.88 395 ARG A O 1
ATOM 3156 N N . VAL A 1 396 ? 12.263 -2.898 2.084 1.00 87.94 396 VAL A N 1
ATOM 3157 C CA . VAL A 1 396 ? 12.428 -3.283 0.668 1.00 87.94 396 VAL A CA 1
ATOM 3158 C C . VAL A 1 396 ? 12.073 -2.120 -0.265 1.00 87.94 396 VAL A C 1
ATOM 3160 O O . VAL A 1 396 ? 12.725 -1.939 -1.293 1.00 87.94 396 VAL A O 1
ATOM 3163 N N . ILE A 1 397 ? 11.055 -1.336 0.100 1.00 90.19 397 ILE A N 1
ATOM 3164 C CA . ILE A 1 397 ? 10.567 -0.166 -0.641 1.00 90.19 397 ILE A CA 1
ATOM 3165 C C . ILE A 1 397 ? 11.576 0.984 -0.633 1.00 90.19 397 ILE A C 1
ATOM 3167 O O . ILE A 1 397 ? 11.762 1.620 -1.665 1.00 90.19 397 ILE A O 1
ATOM 3171 N N . GLU A 1 398 ? 12.246 1.225 0.494 1.00 87.12 398 GLU A N 1
ATOM 3172 C CA . GLU A 1 398 ? 13.231 2.304 0.663 1.00 87.12 398 GLU A CA 1
ATOM 3173 C C . GLU A 1 398 ? 14.411 2.194 -0.311 1.00 87.12 398 GLU A C 1
ATOM 3175 O O . GLU A 1 398 ? 14.990 3.206 -0.686 1.00 87.12 398 GLU A O 1
ATOM 3180 N N . GLN A 1 399 ? 14.744 0.982 -0.766 1.00 88.38 399 GLN A N 1
ATOM 3181 C CA . GLN A 1 399 ? 15.851 0.740 -1.699 1.00 88.38 399 GLN A CA 1
ATOM 3182 C C . GLN A 1 399 ? 15.447 0.880 -3.176 1.00 88.38 399 GLN A C 1
ATOM 3184 O O . GLN A 1 399 ? 16.312 0.984 -4.045 1.00 88.38 399 GLN A O 1
ATOM 3189 N N . GLN A 1 400 ? 14.146 0.858 -3.494 1.00 90.06 400 GLN A N 1
ATOM 3190 C CA . GLN A 1 400 ? 13.677 0.873 -4.885 1.00 90.06 400 GLN A CA 1
ATOM 3191 C C . GLN A 1 400 ? 13.998 2.172 -5.642 1.00 90.06 400 GLN A C 1
ATOM 3193 O O . GLN A 1 400 ? 14.401 2.063 -6.803 1.00 90.06 400 GLN A O 1
ATOM 3198 N N . PRO A 1 401 ? 13.874 3.382 -5.050 1.00 89.88 401 PRO A N 1
ATOM 3199 C CA . PRO A 1 401 ? 14.196 4.627 -5.747 1.00 89.88 401 PRO A CA 1
ATOM 3200 C C . PRO A 1 401 ? 15.620 4.658 -6.305 1.00 89.88 401 PRO A C 1
ATOM 3202 O O . PRO A 1 401 ? 15.807 5.020 -7.467 1.00 89.88 401 PRO A O 1
ATOM 3205 N N . ASP A 1 402 ? 16.602 4.218 -5.516 1.00 90.69 402 ASP A N 1
ATOM 3206 C CA . ASP A 1 402 ? 18.014 4.211 -5.911 1.00 90.69 402 ASP A CA 1
ATOM 3207 C C . ASP A 1 402 ? 18.283 3.181 -7.016 1.00 90.69 402 ASP A C 1
ATOM 3209 O O . ASP A 1 402 ? 18.970 3.469 -7.997 1.00 90.69 402 ASP A O 1
ATOM 3213 N N . LEU A 1 403 ? 17.682 1.990 -6.914 1.00 92.31 403 LEU A N 1
ATOM 3214 C CA . LEU A 1 403 ? 17.798 0.952 -7.943 1.00 92.31 403 LEU A CA 1
ATOM 3215 C C . LEU A 1 403 ? 17.158 1.383 -9.273 1.00 92.31 403 LEU A C 1
ATOM 3217 O O . LEU A 1 403 ? 17.717 1.125 -10.342 1.00 92.31 403 LEU A O 1
ATOM 3221 N N . LEU A 1 404 ? 16.001 2.051 -9.219 1.00 93.38 404 LEU A N 1
ATOM 3222 C CA . LEU A 1 404 ? 15.343 2.628 -10.394 1.00 93.38 404 LEU A CA 1
ATOM 3223 C C . LEU A 1 404 ? 16.158 3.782 -10.981 1.00 93.38 404 LEU A C 1
ATOM 3225 O O . LEU A 1 404 ? 16.265 3.880 -12.202 1.00 93.38 404 LEU A O 1
ATOM 3229 N N . ALA A 1 405 ? 16.761 4.633 -10.145 1.00 93.25 405 ALA A N 1
ATOM 3230 C CA . ALA A 1 405 ? 17.656 5.694 -10.598 1.00 93.25 405 ALA A CA 1
ATOM 3231 C C . ALA A 1 405 ? 18.862 5.125 -11.353 1.00 93.25 405 ALA A C 1
ATOM 3233 O O . ALA A 1 405 ? 19.098 5.537 -12.486 1.00 93.25 405 ALA A O 1
ATOM 3234 N N . LEU A 1 406 ? 19.525 4.107 -10.801 1.00 92.44 406 LEU A N 1
ATOM 3235 C CA . LEU A 1 406 ? 20.660 3.444 -11.445 1.00 92.44 406 LEU A CA 1
ATOM 3236 C C . LEU A 1 406 ? 20.283 2.826 -12.803 1.00 92.44 406 LEU A C 1
ATOM 3238 O O . LEU A 1 406 ? 21.025 2.952 -13.776 1.00 92.44 406 LEU A O 1
ATOM 3242 N N . GLN A 1 407 ? 19.122 2.167 -12.902 1.00 93.31 407 GLN A N 1
ATOM 3243 C CA . GLN A 1 407 ? 18.662 1.611 -14.183 1.00 93.31 407 GLN A CA 1
ATOM 3244 C C . GLN A 1 407 ? 18.284 2.694 -15.198 1.00 93.31 407 GLN A C 1
ATOM 3246 O O . GLN A 1 407 ? 18.543 2.521 -16.389 1.00 93.31 407 GLN A O 1
ATOM 3251 N N . ARG A 1 408 ? 17.702 3.815 -14.750 1.00 94.56 408 ARG A N 1
ATOM 3252 C CA . ARG A 1 408 ? 17.445 4.970 -15.622 1.00 94.56 408 ARG A CA 1
ATOM 3253 C C . ARG A 1 408 ? 18.738 5.571 -16.146 1.00 94.56 408 ARG A C 1
ATOM 3255 O O . ARG A 1 408 ? 18.823 5.794 -17.343 1.00 94.56 408 ARG A O 1
ATOM 3262 N N . GLU A 1 409 ? 19.724 5.793 -15.281 1.00 93.81 409 GLU A N 1
ATOM 3263 C CA . GLU A 1 409 ? 21.036 6.316 -15.677 1.00 93.81 409 GLU A CA 1
ATOM 3264 C C . GLU A 1 409 ? 21.720 5.394 -16.685 1.00 93.81 409 GLU A C 1
ATOM 3266 O O . GLU A 1 409 ? 22.256 5.871 -17.680 1.00 93.81 409 GLU A O 1
ATOM 3271 N N . LYS A 1 410 ? 21.627 4.072 -16.490 1.00 93.50 410 LYS A N 1
ATOM 3272 C CA . LYS A 1 410 ? 22.137 3.101 -17.463 1.00 93.50 410 LYS A CA 1
ATOM 3273 C C . LYS A 1 410 ? 21.438 3.214 -18.821 1.00 93.50 410 LYS A C 1
ATOM 3275 O O . LYS A 1 410 ? 22.099 3.167 -19.855 1.00 93.50 410 LYS A O 1
ATOM 3280 N N . LEU A 1 411 ? 20.108 3.335 -18.837 1.00 94.88 411 LEU A N 1
ATOM 3281 C CA . LEU A 1 411 ? 19.364 3.497 -20.087 1.00 94.88 411 LEU A CA 1
ATOM 3282 C C . LEU A 1 411 ? 19.687 4.839 -20.760 1.00 94.88 411 LEU A C 1
ATOM 3284 O O . LEU A 1 411 ? 19.865 4.870 -21.971 1.00 94.88 411 LEU A O 1
ATOM 3288 N N . ASP A 1 412 ? 19.816 5.917 -19.990 1.00 94.19 412 ASP A N 1
ATOM 3289 C CA . ASP A 1 412 ? 20.184 7.250 -20.480 1.00 94.19 412 ASP A CA 1
ATOM 3290 C C . ASP A 1 412 ? 21.598 7.273 -21.092 1.00 94.19 412 ASP A C 1
ATOM 3292 O O . ASP A 1 412 ? 21.806 7.814 -22.177 1.00 94.19 412 ASP A O 1
ATOM 3296 N N . ASP A 1 413 ? 22.560 6.589 -20.467 1.00 93.50 413 ASP A N 1
ATOM 3297 C CA . ASP A 1 413 ? 23.923 6.435 -20.995 1.00 93.50 413 ASP A CA 1
ATOM 3298 C C . ASP A 1 413 ? 23.946 5.653 -22.324 1.00 93.50 413 ASP A C 1
ATOM 3300 O O . ASP A 1 413 ? 24.652 6.015 -23.269 1.00 93.50 413 ASP A O 1
ATOM 3304 N N . LEU A 1 414 ? 23.114 4.611 -22.440 1.00 94.12 414 LEU A N 1
ATOM 3305 C CA . LEU A 1 414 ? 22.924 3.870 -23.690 1.00 94.12 414 LEU A CA 1
ATOM 3306 C C . LEU A 1 414 ? 22.218 4.705 -24.769 1.00 94.12 414 LEU A C 1
ATOM 3308 O O . LEU A 1 414 ? 22.570 4.590 -25.941 1.00 94.12 414 LEU A O 1
ATOM 3312 N N . ILE A 1 415 ? 21.254 5.557 -24.401 1.00 94.19 415 ILE A N 1
ATOM 3313 C CA . ILE A 1 415 ? 20.612 6.507 -25.326 1.00 94.19 415 ILE A CA 1
ATOM 3314 C C . ILE A 1 415 ? 21.657 7.468 -25.901 1.00 94.19 415 ILE A C 1
ATOM 3316 O O . ILE A 1 415 ? 21.664 7.692 -27.113 1.00 94.19 415 ILE A O 1
ATOM 3320 N N . GLY A 1 416 ? 22.554 7.991 -25.058 1.00 92.75 416 GLY A N 1
ATOM 3321 C CA . GLY A 1 416 ? 23.678 8.820 -25.496 1.00 92.75 416 GLY A CA 1
ATOM 3322 C C . GLY A 1 416 ? 24.577 8.088 -26.494 1.00 92.75 416 GLY A C 1
ATOM 3323 O O . GLY A 1 416 ? 24.872 8.620 -27.564 1.00 92.75 416 GLY A O 1
ATOM 3324 N N . LEU A 1 417 ? 24.938 6.834 -26.191 1.00 93.50 417 LEU A N 1
ATOM 3325 C CA . LEU A 1 417 ? 25.744 6.000 -27.086 1.00 93.50 417 LEU A CA 1
ATOM 3326 C C . LEU A 1 417 ? 25.059 5.759 -28.436 1.00 93.50 417 LEU A C 1
ATOM 3328 O O . LEU A 1 417 ? 25.714 5.844 -29.469 1.00 93.50 417 LEU A O 1
ATOM 3332 N N . ILE A 1 418 ? 23.753 5.468 -28.440 1.00 94.62 418 ILE A N 1
ATOM 3333 C CA . ILE A 1 418 ? 22.973 5.271 -29.671 1.00 94.62 418 ILE A CA 1
ATOM 3334 C C . ILE A 1 418 ? 22.972 6.547 -30.518 1.00 94.62 418 ILE A C 1
ATOM 3336 O O . ILE A 1 418 ? 23.121 6.452 -31.733 1.00 94.62 418 ILE A O 1
ATOM 3340 N N . GLY A 1 419 ? 22.834 7.718 -29.887 1.00 92.31 419 GLY A N 1
ATOM 3341 C CA . GLY A 1 419 ? 22.881 9.010 -30.572 1.00 92.31 419 GLY A CA 1
ATOM 3342 C C . GLY A 1 419 ? 24.204 9.227 -31.306 1.00 92.31 419 GLY A C 1
ATOM 3343 O O . GLY A 1 419 ? 24.201 9.427 -32.517 1.00 92.31 419 GLY A O 1
ATOM 3344 N N . GLU A 1 420 ? 25.332 9.096 -30.601 1.00 92.88 420 GLU A N 1
ATOM 3345 C CA . GLU A 1 420 ? 26.658 9.224 -31.227 1.00 92.88 420 GLU A CA 1
ATOM 3346 C C . GLU A 1 420 ? 26.911 8.146 -32.289 1.00 92.88 420 GLU A C 1
ATOM 3348 O O . GLU A 1 420 ? 27.487 8.415 -33.341 1.00 92.88 420 GLU A O 1
ATOM 3353 N N . PHE A 1 421 ? 26.492 6.909 -32.022 1.00 94.19 421 PHE A N 1
ATOM 3354 C CA . PHE A 1 421 ? 26.671 5.798 -32.948 1.00 94.19 421 PHE A CA 1
ATOM 3355 C C . PHE A 1 421 ? 25.899 6.003 -34.250 1.00 94.19 421 PHE A C 1
ATOM 3357 O O . PHE A 1 421 ? 26.431 5.682 -35.308 1.00 94.19 421 PHE A O 1
ATOM 3364 N N . LYS A 1 422 ? 24.681 6.552 -34.180 1.00 93.88 422 LYS A N 1
ATOM 3365 C CA . LYS A 1 422 ? 23.856 6.851 -35.352 1.00 93.88 422 LYS A CA 1
ATOM 3366 C C . LYS A 1 422 ? 24.536 7.853 -36.283 1.00 93.88 422 LYS A C 1
ATOM 3368 O O . LYS A 1 422 ? 24.640 7.579 -37.470 1.00 93.88 422 LYS A O 1
ATOM 3373 N N . GLU A 1 423 ? 25.053 8.957 -35.745 1.00 92.75 423 GLU A N 1
ATOM 3374 C CA . GLU A 1 423 ? 25.777 9.958 -36.544 1.00 92.75 423 GLU A CA 1
ATOM 3375 C C . GLU A 1 423 ? 27.017 9.349 -37.217 1.00 92.75 423 GLU A C 1
ATOM 3377 O O . GLU A 1 423 ? 27.233 9.522 -38.415 1.00 92.75 423 GLU A O 1
ATOM 3382 N N . VAL A 1 424 ? 27.802 8.565 -36.466 1.00 94.06 424 VAL A N 1
ATOM 3383 C CA . VAL A 1 424 ? 28.995 7.891 -37.002 1.00 94.06 424 VAL A CA 1
ATOM 3384 C C . VAL A 1 424 ? 28.635 6.873 -38.085 1.00 94.06 424 VAL A C 1
ATOM 3386 O O . VAL A 1 424 ? 29.320 6.808 -39.102 1.00 94.06 424 VAL A O 1
ATOM 3389 N N . LEU A 1 425 ? 27.573 6.090 -37.888 1.00 93.75 425 LEU A N 1
ATOM 3390 C CA . LEU A 1 425 ? 27.076 5.139 -38.884 1.00 93.75 425 LEU A CA 1
ATOM 3391 C C . LEU A 1 425 ? 26.657 5.838 -40.176 1.00 93.75 425 LEU A C 1
ATOM 3393 O O . LEU A 1 425 ? 27.097 5.430 -41.247 1.00 93.75 425 LEU A O 1
ATOM 3397 N N . GLU A 1 426 ? 25.852 6.898 -40.075 1.00 93.00 426 GLU A N 1
ATOM 3398 C CA . GLU A 1 426 ? 25.365 7.650 -41.236 1.00 93.00 426 GLU A CA 1
ATOM 3399 C C . GLU A 1 426 ? 26.524 8.233 -42.064 1.00 93.00 426 GLU A C 1
ATOM 3401 O O . GLU A 1 426 ? 26.485 8.201 -43.297 1.00 93.00 426 GLU A O 1
ATOM 3406 N N . ASP A 1 427 ? 27.579 8.723 -41.407 1.00 92.69 427 ASP A N 1
ATOM 3407 C CA . ASP A 1 427 ? 28.786 9.202 -42.085 1.00 92.69 427 ASP A CA 1
ATOM 3408 C C . ASP A 1 427 ? 29.570 8.058 -42.750 1.00 92.69 427 ASP A C 1
ATOM 3410 O O . ASP A 1 427 ? 29.961 8.171 -43.913 1.00 92.69 427 ASP A O 1
ATOM 3414 N N . MET A 1 428 ? 29.755 6.926 -42.061 1.00 95.44 428 MET A N 1
ATOM 3415 C CA . MET A 1 428 ? 30.457 5.762 -42.619 1.00 95.44 428 MET A CA 1
ATOM 3416 C C . MET A 1 428 ? 29.730 5.171 -43.831 1.00 95.44 428 MET A C 1
ATOM 3418 O O . MET A 1 428 ? 30.369 4.826 -44.827 1.00 95.44 428 MET A O 1
ATOM 3422 N N . GLU A 1 429 ? 28.404 5.043 -43.762 1.00 94.19 429 GLU A N 1
ATOM 3423 C CA . GLU A 1 429 ? 27.581 4.530 -44.860 1.00 94.19 429 GLU A CA 1
ATOM 3424 C C . GLU A 1 429 ? 27.624 5.469 -46.072 1.00 94.19 429 GLU A C 1
ATOM 3426 O O . GLU A 1 429 ? 27.759 4.996 -47.204 1.00 94.19 429 GLU A O 1
ATOM 3431 N N . ARG A 1 430 ? 27.596 6.791 -45.846 1.00 95.12 430 ARG A N 1
ATOM 3432 C CA . ARG A 1 430 ? 27.758 7.799 -46.904 1.00 95.12 430 ARG A CA 1
ATOM 3433 C C . ARG A 1 430 ? 29.124 7.695 -47.580 1.00 95.12 430 ARG A C 1
ATOM 3435 O O . ARG A 1 430 ? 29.185 7.682 -48.808 1.00 95.12 430 ARG A O 1
ATOM 3442 N N . ASP A 1 431 ? 30.197 7.580 -46.801 1.00 94.38 431 ASP A N 1
ATOM 3443 C CA . ASP A 1 431 ? 31.566 7.461 -47.314 1.00 94.38 431 ASP A CA 1
ATOM 3444 C C . ASP A 1 431 ? 31.759 6.168 -48.124 1.00 94.38 431 ASP A C 1
ATOM 3446 O O . ASP A 1 431 ? 32.303 6.194 -49.231 1.00 94.38 431 ASP A O 1
ATOM 3450 N N . ILE A 1 432 ? 31.251 5.035 -47.619 1.00 96.06 432 ILE A N 1
ATOM 3451 C CA . ILE A 1 432 ? 31.283 3.748 -48.333 1.00 96.06 432 ILE A CA 1
ATOM 3452 C C . ILE A 1 432 ? 30.494 3.836 -49.641 1.00 96.06 432 ILE A C 1
ATOM 3454 O O . ILE A 1 432 ? 30.979 3.359 -50.667 1.00 96.06 432 ILE A O 1
ATOM 3458 N N . ALA A 1 433 ? 29.293 4.422 -49.619 1.00 94.50 433 ALA A N 1
ATOM 3459 C CA . ALA A 1 433 ? 28.454 4.558 -50.807 1.00 94.50 433 ALA A CA 1
ATOM 3460 C C . ALA A 1 433 ? 29.089 5.482 -51.855 1.00 94.50 433 ALA A C 1
ATOM 3462 O O . ALA A 1 433 ? 29.065 5.158 -53.043 1.00 94.50 433 ALA A O 1
ATOM 3463 N N . SER A 1 434 ? 29.689 6.592 -51.420 1.00 93.19 434 SER A N 1
ATOM 3464 C CA . SER A 1 434 ? 30.417 7.525 -52.285 1.00 93.19 434 SER A CA 1
ATOM 3465 C C . SER A 1 434 ? 31.581 6.829 -52.995 1.00 93.19 434 SER A C 1
ATOM 3467 O O . SER A 1 434 ? 31.666 6.858 -54.223 1.00 93.19 434 SER A O 1
ATOM 3469 N N . LEU A 1 435 ? 32.424 6.107 -52.245 1.00 93.56 435 LEU A N 1
ATOM 3470 C CA . LEU A 1 435 ? 33.562 5.389 -52.820 1.00 93.56 435 LEU A CA 1
ATOM 3471 C C . LEU A 1 435 ? 33.127 4.224 -53.727 1.00 93.56 435 LEU A C 1
ATOM 3473 O O . LEU A 1 435 ? 33.719 4.031 -54.784 1.00 93.56 435 LEU A O 1
ATOM 3477 N N . ASP A 1 436 ? 32.103 3.453 -53.342 1.00 95.12 436 ASP A N 1
ATOM 3478 C CA . ASP A 1 436 ? 31.548 2.370 -54.175 1.00 95.12 436 ASP A CA 1
ATOM 3479 C C . ASP A 1 436 ? 30.979 2.914 -55.490 1.00 95.12 436 ASP A C 1
ATOM 3481 O O . ASP A 1 436 ? 31.209 2.321 -56.540 1.00 95.12 436 ASP A O 1
ATOM 3485 N N . THR A 1 437 ? 30.288 4.058 -55.447 1.00 94.31 437 THR A N 1
ATOM 3486 C CA . THR A 1 437 ? 29.739 4.715 -56.644 1.00 94.31 437 THR A CA 1
ATOM 3487 C C . THR A 1 437 ? 30.858 5.179 -57.568 1.00 94.31 437 THR A C 1
ATOM 3489 O O . THR A 1 437 ? 30.864 4.801 -58.734 1.00 94.31 437 THR A O 1
ATOM 3492 N N . ALA A 1 438 ? 31.851 5.900 -57.043 1.00 91.31 438 ALA A N 1
ATOM 3493 C CA . ALA A 1 438 ? 32.957 6.400 -57.854 1.00 91.31 438 ALA A CA 1
ATOM 3494 C C . ALA A 1 438 ? 33.798 5.266 -58.471 1.00 91.31 438 ALA A C 1
ATOM 3496 O O . ALA A 1 438 ? 34.180 5.335 -59.633 1.00 91.31 438 ALA A O 1
ATOM 3497 N N . ILE A 1 439 ? 34.046 4.177 -57.729 1.00 91.38 439 ILE A N 1
ATOM 3498 C CA . ILE A 1 439 ? 34.732 3.000 -58.287 1.00 91.38 439 ILE A CA 1
ATOM 3499 C C . ILE A 1 439 ? 33.917 2.385 -59.432 1.00 91.38 439 ILE A C 1
ATOM 3501 O O . ILE A 1 439 ? 34.504 1.995 -60.436 1.00 91.38 439 ILE A O 1
ATOM 3505 N N . ARG A 1 440 ? 32.586 2.294 -59.309 1.00 90.31 440 ARG A N 1
ATOM 3506 C CA . ARG A 1 440 ? 31.728 1.763 -60.382 1.00 90.31 440 ARG A CA 1
ATOM 3507 C C . ARG A 1 440 ? 31.711 2.663 -61.613 1.00 90.31 440 ARG A C 1
ATOM 3509 O O . ARG A 1 440 ? 31.805 2.141 -62.715 1.00 90.31 440 ARG A O 1
ATOM 3516 N N . GLU A 1 441 ? 31.640 3.979 -61.429 1.00 89.25 441 GLU A N 1
ATOM 3517 C CA . GLU A 1 441 ? 31.716 4.944 -62.534 1.00 89.25 441 GLU A CA 1
ATOM 3518 C C . GLU A 1 441 ? 33.030 4.791 -63.313 1.00 89.25 441 GLU A C 1
ATOM 3520 O O . GLU A 1 441 ? 33.017 4.752 -64.544 1.00 89.25 441 GLU A O 1
ATOM 3525 N N . GLU A 1 442 ? 34.154 4.602 -62.612 1.00 86.75 442 GLU A N 1
ATOM 3526 C CA . GLU A 1 442 ? 35.430 4.307 -63.270 1.00 86.75 442 GLU A CA 1
ATOM 3527 C C . GLU A 1 442 ? 35.443 2.935 -63.948 1.00 86.75 442 GLU A C 1
ATOM 3529 O O . GLU A 1 442 ? 35.947 2.794 -65.058 1.00 86.75 442 GLU A O 1
ATOM 3534 N N . GLU A 1 443 ? 34.873 1.902 -63.329 1.00 87.69 443 GLU A N 1
ATOM 3535 C CA . GLU A 1 443 ? 34.761 0.575 -63.949 1.00 87.69 443 GLU A CA 1
ATOM 3536 C C . GLU A 1 443 ? 33.947 0.591 -65.246 1.00 87.69 443 GLU A C 1
ATOM 3538 O O . GLU A 1 443 ? 34.334 -0.074 -66.212 1.00 87.69 443 GLU A O 1
ATOM 3543 N N . ASP A 1 444 ? 32.867 1.369 -65.281 1.00 83.81 444 ASP A N 1
ATOM 3544 C CA . ASP A 1 444 ? 32.049 1.567 -66.473 1.00 83.81 444 ASP A CA 1
ATOM 3545 C C . ASP A 1 444 ? 32.838 2.337 -67.550 1.00 83.81 444 ASP A C 1
ATOM 3547 O O . ASP A 1 444 ? 32.843 1.937 -68.718 1.00 83.81 444 ASP A O 1
ATOM 3551 N N . SER A 1 445 ? 33.591 3.377 -67.162 1.00 80.88 445 SER A N 1
ATOM 3552 C CA . SER A 1 445 ? 34.454 4.148 -68.077 1.00 80.88 445 SER A CA 1
ATOM 3553 C C . SER A 1 445 ? 35.576 3.292 -68.692 1.00 80.88 445 SER A C 1
ATOM 3555 O O . SER A 1 445 ? 35.941 3.446 -69.866 1.00 80.88 445 SER A O 1
ATOM 3557 N N . LEU A 1 446 ? 36.075 2.316 -67.929 1.00 86.81 446 LEU A N 1
ATOM 3558 C CA . LEU A 1 446 ? 37.131 1.395 -68.341 1.00 86.81 446 LEU A CA 1
ATOM 3559 C C . LEU A 1 446 ? 36.708 0.392 -69.419 1.00 86.81 446 LEU A C 1
ATOM 3561 O O . LEU A 1 446 ? 37.584 -0.218 -70.043 1.00 86.81 446 LEU A O 1
ATOM 3565 N N . VAL A 1 447 ? 35.408 0.210 -69.678 1.00 85.62 447 VAL A N 1
ATOM 3566 C CA . VAL A 1 447 ? 34.927 -0.652 -70.772 1.00 85.62 447 VAL A CA 1
ATOM 3567 C C . VAL A 1 447 ? 35.420 -0.123 -72.118 1.00 85.62 447 VAL A C 1
ATOM 3569 O O . VAL A 1 447 ? 36.019 -0.873 -72.895 1.00 85.62 447 VAL A O 1
ATOM 3572 N N . ASP A 1 448 ? 35.258 1.176 -72.362 1.00 82.38 448 ASP A N 1
ATOM 3573 C CA . ASP A 1 448 ? 35.714 1.805 -73.600 1.00 82.38 448 ASP A CA 1
ATOM 3574 C C . ASP A 1 448 ? 37.243 1.791 -73.705 1.00 82.38 448 ASP A C 1
ATOM 3576 O O . ASP A 1 448 ? 37.801 1.505 -74.766 1.00 82.38 448 ASP A O 1
ATOM 3580 N N . ASP A 1 449 ? 37.945 2.043 -72.599 1.00 87.38 449 ASP A N 1
ATOM 3581 C CA . ASP A 1 449 ? 39.411 2.011 -72.569 1.00 87.38 449 ASP A CA 1
ATOM 3582 C C . ASP A 1 449 ? 39.973 0.597 -72.779 1.00 87.38 449 ASP A C 1
ATOM 3584 O O . ASP A 1 449 ? 41.001 0.427 -73.439 1.00 87.38 449 ASP A O 1
ATOM 3588 N N . SER A 1 450 ? 39.264 -0.434 -72.313 1.00 87.50 450 SER A N 1
ATOM 3589 C CA . SER A 1 450 ? 39.561 -1.837 -72.618 1.00 87.50 450 SER A CA 1
ATOM 3590 C C . SER A 1 450 ? 39.429 -2.135 -74.111 1.00 87.50 450 SER A C 1
ATOM 3592 O O . SER A 1 450 ? 40.330 -2.734 -74.703 1.00 87.50 450 SER A O 1
ATOM 3594 N N . LEU A 1 451 ? 38.351 -1.669 -74.751 1.00 84.31 451 LEU A N 1
ATOM 3595 C CA . LEU A 1 451 ? 38.155 -1.828 -76.196 1.00 84.31 451 LEU A CA 1
ATOM 3596 C C . LEU A 1 451 ? 39.246 -1.104 -76.995 1.00 84.31 451 LEU A C 1
ATOM 3598 O O . LEU A 1 451 ? 39.787 -1.673 -77.947 1.00 84.31 451 LEU A O 1
ATOM 3602 N N . ARG A 1 452 ? 39.627 0.112 -76.574 1.00 84.94 452 ARG A N 1
ATOM 3603 C CA . ARG A 1 452 ? 40.748 0.865 -77.166 1.00 84.94 452 ARG A CA 1
ATOM 3604 C C . ARG A 1 452 ? 42.062 0.092 -77.038 1.00 84.94 452 ARG A C 1
ATOM 3606 O O . ARG A 1 452 ? 42.782 -0.053 -78.026 1.00 84.94 452 ARG A O 1
ATOM 3613 N N . TYR A 1 453 ? 42.357 -0.445 -75.852 1.00 89.69 453 TYR A N 1
ATOM 3614 C CA . TYR A 1 453 ? 43.547 -1.263 -75.614 1.00 89.69 453 TYR A CA 1
ATOM 3615 C C . TYR A 1 453 ? 43.586 -2.492 -76.534 1.00 89.69 453 TYR A C 1
ATOM 3617 O O . TYR A 1 453 ? 44.566 -2.682 -77.258 1.00 89.69 453 TYR A O 1
ATOM 3625 N N . VAL A 1 454 ? 42.512 -3.293 -76.552 1.00 83.94 454 VAL A N 1
ATOM 3626 C CA . VAL A 1 454 ? 42.421 -4.513 -77.372 1.00 83.94 454 VAL A CA 1
ATOM 3627 C C . VAL A 1 454 ? 42.603 -4.178 -78.850 1.00 83.94 454 VAL A C 1
ATOM 3629 O O . VAL A 1 454 ? 43.490 -4.746 -79.487 1.00 83.94 454 VAL A O 1
ATOM 3632 N N . SER A 1 455 ? 41.864 -3.193 -79.369 1.00 79.25 455 SER A N 1
ATOM 3633 C CA . SER A 1 455 ? 41.940 -2.777 -80.775 1.00 79.25 455 SER A CA 1
ATOM 3634 C C . SER A 1 455 ? 43.356 -2.364 -81.198 1.00 79.25 455 SER A C 1
ATOM 3636 O O . SER A 1 455 ? 43.855 -2.804 -82.238 1.00 79.25 455 SER A O 1
ATOM 3638 N N . LEU A 1 456 ? 44.053 -1.574 -80.371 1.00 81.00 456 LEU A N 1
ATOM 3639 C CA . LEU A 1 456 ? 45.438 -1.177 -80.645 1.00 81.00 456 LEU A CA 1
ATOM 3640 C C . LEU A 1 456 ? 46.395 -2.376 -80.617 1.00 81.00 456 LEU A C 1
ATOM 3642 O O . LEU A 1 456 ? 47.296 -2.455 -81.451 1.00 81.00 456 LEU A O 1
ATOM 3646 N N . THR A 1 457 ? 46.205 -3.325 -79.696 1.00 81.06 457 THR A N 1
ATOM 3647 C CA . THR A 1 457 ? 47.050 -4.529 -79.624 1.00 81.06 457 THR A CA 1
ATOM 3648 C C . THR A 1 457 ? 46.797 -5.529 -80.754 1.00 81.06 457 THR A C 1
ATOM 3650 O O . THR A 1 457 ? 47.753 -6.124 -81.245 1.00 81.06 457 THR A O 1
ATOM 3653 N N . GLU A 1 458 ? 45.554 -5.689 -81.216 1.00 76.94 458 GLU A N 1
ATOM 3654 C CA . GLU A 1 458 ? 45.206 -6.572 -82.340 1.00 76.94 458 GLU A CA 1
ATOM 3655 C C . GLU A 1 458 ? 45.729 -6.037 -83.678 1.00 76.94 458 GLU A C 1
ATOM 3657 O O . GLU A 1 458 ? 46.120 -6.808 -84.552 1.00 76.94 458 GLU A O 1
ATOM 3662 N N . ARG A 1 459 ? 45.792 -4.708 -83.832 1.00 69.81 459 ARG A N 1
ATOM 3663 C CA . ARG A 1 459 ? 46.324 -4.030 -85.027 1.00 69.81 459 ARG A CA 1
ATOM 3664 C C . ARG A 1 459 ? 47.841 -3.811 -84.978 1.00 69.81 459 ARG A C 1
ATOM 3666 O O . ARG A 1 459 ? 48.372 -2.998 -85.740 1.00 69.81 459 ARG A O 1
ATOM 3673 N N . MET A 1 460 ? 48.548 -4.516 -84.094 1.00 71.31 460 MET A N 1
ATOM 3674 C CA . MET A 1 460 ? 49.997 -4.403 -83.946 1.00 71.31 460 MET A CA 1
ATOM 3675 C C . MET A 1 460 ? 50.721 -4.826 -85.243 1.00 71.31 460 MET A C 1
ATOM 3677 O O . MET A 1 460 ? 50.518 -5.943 -85.714 1.00 71.31 460 MET A O 1
ATOM 3681 N N . PRO A 1 461 ? 51.586 -3.976 -85.832 1.00 65.00 461 PRO A N 1
ATOM 3682 C CA . PRO A 1 461 ? 52.283 -4.308 -87.072 1.00 65.00 461 PRO A CA 1
ATOM 3683 C C . PRO A 1 461 ? 53.267 -5.473 -86.936 1.00 65.00 461 PRO A C 1
ATOM 3685 O O . PRO A 1 461 ? 53.993 -5.577 -85.945 1.00 65.00 461 PRO A O 1
ATOM 3688 N N . ASP A 1 462 ? 53.420 -6.248 -88.012 1.00 59.09 462 ASP A N 1
ATOM 3689 C CA . ASP A 1 462 ? 54.401 -7.332 -88.084 1.00 59.09 462 ASP A CA 1
ATOM 3690 C C . ASP A 1 462 ? 55.833 -6.851 -87.767 1.00 59.09 462 ASP A C 1
ATOM 3692 O O . ASP A 1 462 ? 56.353 -5.862 -88.322 1.00 59.09 462 ASP A O 1
ATOM 3696 N N . GLY A 1 463 ? 56.478 -7.582 -86.852 1.00 62.69 463 GLY A N 1
ATOM 3697 C CA . GLY A 1 463 ? 57.814 -7.296 -86.323 1.00 62.69 463 GLY A CA 1
ATOM 3698 C C . GLY A 1 463 ? 57.846 -6.436 -85.053 1.00 62.69 463 GLY A C 1
ATOM 3699 O O . GLY A 1 463 ? 58.939 -6.108 -84.596 1.00 62.69 463 GLY A O 1
ATOM 3700 N N . PHE A 1 464 ? 56.691 -6.068 -84.486 1.00 61.34 464 PHE A N 1
ATOM 3701 C CA . PHE A 1 464 ? 56.582 -5.489 -83.142 1.00 61.34 464 PHE A CA 1
ATOM 3702 C C . PHE A 1 464 ? 56.200 -6.550 -82.105 1.00 61.34 464 PHE A C 1
ATOM 3704 O O . PHE A 1 464 ? 55.624 -7.586 -82.425 1.00 61.34 464 PHE A O 1
ATOM 3711 N N . THR A 1 465 ? 56.533 -6.277 -80.846 1.00 75.44 465 THR A N 1
ATOM 3712 C CA . THR A 1 465 ? 56.128 -7.073 -79.685 1.00 75.44 465 THR A CA 1
ATOM 3713 C C . THR A 1 465 ? 55.624 -6.143 -78.586 1.00 75.44 465 THR A C 1
ATOM 3715 O O . THR A 1 465 ? 55.995 -4.968 -78.532 1.00 75.44 465 THR A O 1
ATOM 3718 N N . ALA A 1 466 ? 54.854 -6.685 -77.638 1.00 76.62 466 ALA A N 1
ATOM 3719 C CA . ALA A 1 466 ? 54.380 -5.951 -76.459 1.00 76.62 466 ALA A CA 1
ATOM 3720 C C . ALA A 1 466 ? 55.510 -5.408 -75.553 1.00 76.62 466 ALA A C 1
ATOM 3722 O O . ALA A 1 466 ? 55.243 -4.657 -74.624 1.00 76.62 466 ALA A O 1
ATOM 3723 N N . SER A 1 467 ? 56.772 -5.780 -75.798 1.00 78.38 467 SER A N 1
ATOM 3724 C CA . SER A 1 467 ? 57.950 -5.302 -75.063 1.00 78.38 467 SER A CA 1
ATOM 3725 C C . SER A 1 467 ? 58.654 -4.104 -75.715 1.00 78.38 467 SER A C 1
ATOM 3727 O O . SER A 1 467 ? 59.619 -3.588 -75.149 1.00 78.38 467 SER A O 1
ATOM 3729 N N . ILE A 1 468 ? 58.178 -3.629 -76.872 1.00 75.19 468 ILE A N 1
ATOM 3730 C CA . ILE A 1 468 ? 58.799 -2.543 -77.645 1.00 75.19 468 ILE A CA 1
ATOM 3731 C C . ILE A 1 468 ? 57.906 -1.292 -77.632 1.00 75.19 468 ILE A C 1
ATOM 3733 O O . ILE A 1 468 ? 56.680 -1.383 -77.671 1.00 75.19 468 ILE A O 1
ATOM 3737 N N . PHE A 1 469 ? 58.519 -0.104 -77.576 1.00 71.81 469 PHE A N 1
ATOM 3738 C CA . PHE A 1 469 ? 57.815 1.179 -77.704 1.00 71.81 469 PHE A CA 1
ATOM 3739 C C . PHE A 1 469 ? 57.073 1.280 -79.058 1.00 71.81 469 PHE A C 1
ATOM 3741 O O . PHE A 1 469 ? 57.678 0.950 -80.081 1.00 71.81 469 PHE A O 1
ATOM 3748 N N . PRO A 1 470 ? 55.814 1.767 -79.115 1.00 70.69 470 PRO A N 1
ATOM 3749 C CA . PRO A 1 470 ? 55.002 2.317 -78.016 1.00 70.69 470 PRO A CA 1
ATOM 3750 C C . PRO A 1 470 ? 54.108 1.298 -77.277 1.00 70.69 470 PRO A C 1
ATOM 3752 O O . PRO A 1 470 ? 53.500 1.645 -76.268 1.00 70.69 470 PRO A O 1
ATOM 3755 N N . TYR A 1 471 ? 54.046 0.038 -77.723 1.00 82.19 471 TYR A N 1
ATOM 3756 C CA . TYR A 1 471 ? 53.182 -1.006 -77.142 1.00 82.19 471 TYR A CA 1
ATOM 3757 C C . TYR A 1 471 ? 53.585 -1.437 -75.729 1.00 82.19 471 TYR A C 1
ATOM 3759 O O . TYR A 1 471 ? 52.720 -1.797 -74.934 1.00 82.19 471 TYR A O 1
ATOM 3767 N N . ARG A 1 472 ? 54.877 -1.351 -75.390 1.00 84.69 472 ARG A N 1
ATOM 3768 C CA . ARG A 1 472 ? 55.359 -1.537 -74.014 1.00 84.69 472 ARG A CA 1
ATOM 3769 C C . ARG A 1 472 ? 54.718 -0.547 -73.053 1.00 84.69 472 ARG A C 1
ATOM 3771 O O . ARG A 1 472 ? 54.287 -0.942 -71.977 1.00 84.69 472 ARG A O 1
ATOM 3778 N N . ASP A 1 473 ? 54.671 0.720 -73.448 1.00 86.50 473 ASP A N 1
ATOM 3779 C CA . ASP A 1 473 ? 54.161 1.788 -72.598 1.00 86.50 473 ASP A CA 1
ATOM 3780 C C . ASP A 1 473 ? 52.624 1.710 -72.531 1.00 86.50 473 ASP A C 1
ATOM 3782 O O . ASP A 1 473 ? 52.074 1.848 -71.447 1.00 86.50 473 ASP A O 1
ATOM 3786 N N . LEU A 1 474 ? 51.947 1.355 -73.637 1.00 87.50 474 LEU A N 1
ATOM 3787 C CA . LEU A 1 474 ? 50.500 1.075 -73.677 1.00 87.50 474 LEU A CA 1
ATOM 3788 C C . LEU A 1 474 ? 50.092 -0.086 -72.750 1.00 87.50 474 LEU A C 1
ATOM 3790 O O . LEU A 1 474 ? 49.154 0.037 -71.968 1.00 87.50 474 LEU A O 1
ATOM 3794 N N . ASN A 1 475 ? 50.794 -1.222 -72.830 1.00 90.25 475 ASN A N 1
ATOM 3795 C CA . ASN A 1 475 ? 50.539 -2.373 -71.961 1.00 90.25 475 ASN A CA 1
ATOM 3796 C C . ASN A 1 475 ? 50.910 -2.072 -70.502 1.00 90.25 475 ASN A C 1
ATOM 3798 O O . ASN A 1 475 ? 50.214 -2.510 -69.588 1.00 90.25 475 ASN A O 1
ATOM 3802 N N . GLY A 1 476 ? 51.984 -1.309 -70.281 1.00 90.75 476 GLY A N 1
ATOM 3803 C CA . GLY A 1 476 ? 52.413 -0.872 -68.956 1.00 90.75 476 GLY A CA 1
ATOM 3804 C C . GLY A 1 476 ? 51.354 -0.024 -68.253 1.00 90.75 476 GLY A C 1
ATOM 3805 O O . GLY A 1 476 ? 50.957 -0.368 -67.143 1.00 90.75 476 GLY A O 1
ATOM 3806 N N . THR A 1 477 ? 50.852 1.028 -68.907 1.00 92.62 477 THR A N 1
ATOM 3807 C CA . THR A 1 477 ? 49.839 1.920 -68.317 1.00 92.62 477 THR A CA 1
ATOM 3808 C C . THR A 1 477 ? 48.482 1.238 -68.167 1.00 92.62 477 THR A C 1
ATOM 3810 O O . THR A 1 477 ? 47.860 1.359 -67.116 1.00 92.62 477 THR A O 1
ATOM 3813 N N . TYR A 1 478 ? 48.053 0.420 -69.135 1.00 92.62 478 TYR A N 1
ATOM 3814 C CA . TYR A 1 478 ? 46.804 -0.340 -69.004 1.00 92.62 478 TYR A CA 1
ATOM 3815 C C . TYR A 1 478 ? 46.871 -1.428 -67.914 1.00 92.62 478 TYR A C 1
ATOM 3817 O O . TYR A 1 478 ? 45.892 -1.693 -67.213 1.00 92.62 478 TYR A O 1
ATOM 3825 N N . SER A 1 479 ? 48.033 -2.063 -67.727 1.00 92.25 479 SER A N 1
ATOM 3826 C CA . SER A 1 479 ? 48.245 -2.997 -66.613 1.00 92.25 479 SER A CA 1
ATOM 3827 C C . SER A 1 479 ? 48.261 -2.281 -65.261 1.00 92.25 479 SER A C 1
ATOM 3829 O O . SER A 1 479 ? 47.744 -2.833 -64.289 1.00 92.25 479 SER A O 1
ATOM 3831 N N . ASP A 1 480 ? 48.806 -1.061 -65.192 1.00 93.19 480 ASP A N 1
ATOM 3832 C CA . ASP A 1 480 ? 48.811 -0.249 -63.970 1.00 93.19 480 ASP A CA 1
ATOM 3833 C C . ASP A 1 480 ? 47.385 0.118 -63.533 1.00 93.19 480 ASP A C 1
ATOM 3835 O O . ASP A 1 480 ? 47.041 -0.107 -62.374 1.00 93.19 480 ASP A O 1
ATOM 3839 N N . ILE A 1 481 ? 46.502 0.508 -64.466 1.00 93.31 481 ILE A N 1
ATOM 3840 C CA . ILE A 1 481 ? 45.061 0.706 -64.198 1.00 93.31 481 ILE A CA 1
ATOM 3841 C C . ILE A 1 481 ? 44.461 -0.501 -63.468 1.00 93.31 481 ILE A C 1
ATOM 3843 O O . ILE A 1 481 ? 43.800 -0.342 -62.444 1.00 93.31 481 ILE A O 1
ATOM 3847 N N . LYS A 1 482 ? 44.712 -1.731 -63.941 1.00 91.50 482 LYS A N 1
ATOM 3848 C CA . LYS A 1 482 ? 44.174 -2.948 -63.300 1.00 91.50 482 LYS A CA 1
ATOM 3849 C C . LYS A 1 482 ? 44.702 -3.139 -61.878 1.00 91.50 482 LYS A C 1
ATOM 3851 O O . LYS A 1 482 ? 43.958 -3.578 -60.998 1.00 91.50 482 LYS A O 1
ATOM 3856 N N . VAL A 1 483 ? 45.977 -2.827 -61.641 1.00 94.75 483 VAL A N 1
ATOM 3857 C CA . VAL A 1 483 ? 46.585 -2.881 -60.303 1.00 94.75 483 VAL A CA 1
ATOM 3858 C C . VAL A 1 483 ? 45.940 -1.843 -59.383 1.00 94.75 483 VAL A C 1
ATOM 3860 O O . VAL A 1 483 ? 45.564 -2.183 -58.258 1.00 94.75 483 VAL A O 1
ATOM 3863 N N . LYS A 1 484 ? 45.755 -0.608 -59.863 1.00 95.00 484 LYS A N 1
ATOM 3864 C CA . LYS A 1 484 ? 45.117 0.479 -59.108 1.00 95.00 484 LYS A CA 1
ATOM 3865 C C . LYS A 1 484 ? 43.642 0.207 -58.828 1.00 95.00 484 LYS A C 1
ATOM 3867 O O . LYS A 1 484 ? 43.218 0.372 -57.688 1.00 95.00 484 LYS A O 1
ATOM 3872 N N . LEU A 1 485 ? 42.896 -0.329 -59.792 1.00 93.06 485 LEU A N 1
ATOM 3873 C CA . LEU A 1 485 ? 41.492 -0.704 -59.619 1.00 93.06 485 LEU A CA 1
ATOM 3874 C C . LEU A 1 485 ? 41.321 -1.772 -58.532 1.00 93.06 485 LEU A C 1
ATOM 3876 O O . LEU A 1 485 ? 40.487 -1.634 -57.638 1.00 93.06 485 LEU A O 1
ATOM 3880 N N . ASN A 1 486 ? 42.155 -2.817 -58.553 1.00 93.12 486 ASN A N 1
ATOM 3881 C CA . ASN A 1 486 ? 42.145 -3.834 -57.500 1.00 93.12 486 ASN A CA 1
ATOM 3882 C C . ASN A 1 486 ? 42.511 -3.245 -56.128 1.00 93.12 486 ASN A C 1
ATOM 3884 O O . ASN A 1 486 ? 41.923 -3.642 -55.121 1.00 93.12 486 ASN A O 1
ATOM 3888 N N . ALA A 1 487 ? 43.437 -2.282 -56.071 1.00 92.88 487 ALA A N 1
ATOM 3889 C CA . ALA A 1 487 ? 43.772 -1.584 -54.831 1.00 92.88 487 ALA A CA 1
ATOM 3890 C C . ALA A 1 487 ? 42.601 -0.732 -54.303 1.00 92.88 487 ALA A C 1
ATOM 3892 O O . ALA A 1 487 ? 42.352 -0.742 -53.096 1.00 92.88 487 ALA A O 1
ATOM 3893 N N . SER A 1 488 ? 41.853 -0.053 -55.179 1.00 93.56 488 SER A N 1
ATOM 3894 C CA . SER A 1 488 ? 40.643 0.702 -54.818 1.00 93.56 488 SER A CA 1
ATOM 3895 C C . SER A 1 488 ? 39.522 -0.217 -54.323 1.00 93.56 488 SER A C 1
ATOM 3897 O O . SER A 1 488 ? 38.949 0.029 -53.262 1.00 93.56 488 SER A O 1
ATOM 3899 N N . ARG A 1 489 ? 39.278 -1.347 -55.006 1.00 93.62 489 ARG A N 1
ATOM 3900 C CA . ARG A 1 489 ? 38.328 -2.386 -54.556 1.00 93.62 489 ARG A CA 1
ATOM 3901 C C . ARG A 1 489 ? 38.702 -2.964 -53.190 1.00 93.62 489 ARG A C 1
ATOM 3903 O O . ARG A 1 489 ? 37.834 -3.153 -52.337 1.00 93.62 489 ARG A O 1
ATOM 3910 N N . GLN A 1 490 ? 39.991 -3.222 -52.959 1.00 94.06 490 GLN A N 1
ATOM 3911 C CA . GLN A 1 490 ? 40.472 -3.695 -51.661 1.00 94.06 490 GLN A CA 1
ATOM 3912 C C . GLN A 1 490 ? 40.253 -2.643 -50.567 1.00 94.06 490 GLN A C 1
ATOM 3914 O O . GLN A 1 490 ? 39.775 -2.991 -49.490 1.00 94.06 490 GLN A O 1
ATOM 3919 N N . ALA A 1 491 ? 40.527 -1.364 -50.850 1.00 93.06 491 ALA A N 1
ATOM 3920 C CA . ALA A 1 491 ? 40.280 -0.276 -49.905 1.00 93.06 491 ALA A CA 1
ATOM 3921 C C . ALA A 1 491 ? 38.791 -0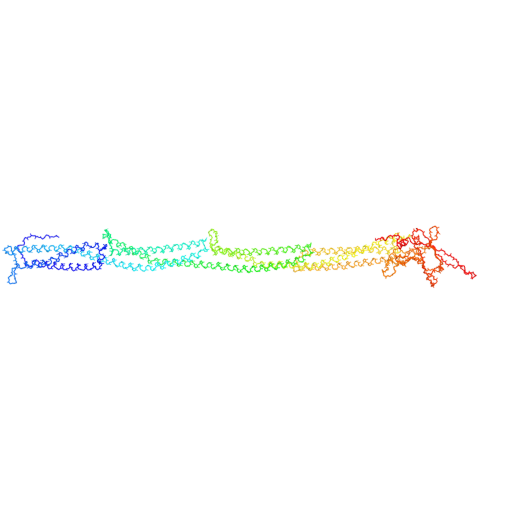.165 -49.528 1.00 93.06 491 ALA A C 1
ATOM 3923 O O . ALA A 1 491 ? 38.469 -0.036 -48.347 1.00 93.06 491 ALA A O 1
ATOM 3924 N N . LEU A 1 492 ? 37.878 -0.310 -50.496 1.00 94.56 492 LEU A N 1
ATOM 3925 C CA . LEU A 1 492 ? 36.437 -0.371 -50.236 1.00 94.56 492 LEU A CA 1
ATOM 3926 C C . LEU A 1 492 ? 36.052 -1.581 -49.364 1.00 94.56 492 LEU A C 1
ATOM 3928 O O . LEU A 1 492 ? 35.256 -1.451 -48.432 1.00 94.56 492 LEU A O 1
ATOM 3932 N N . SER A 1 493 ? 36.631 -2.760 -49.624 1.00 93.56 493 SER A N 1
ATOM 3933 C CA . SER A 1 493 ? 36.414 -3.936 -48.771 1.00 93.56 493 SER A CA 1
ATOM 3934 C C . SER A 1 493 ? 36.907 -3.710 -47.340 1.00 93.56 493 SER A C 1
ATOM 3936 O O . SER A 1 493 ? 36.261 -4.184 -46.404 1.00 93.56 493 SER A O 1
ATOM 3938 N N . ASP A 1 494 ? 38.029 -3.015 -47.157 1.00 91.31 494 ASP A N 1
ATOM 3939 C CA . ASP A 1 494 ? 38.583 -2.717 -45.836 1.00 91.31 494 ASP A CA 1
ATOM 3940 C C . ASP A 1 494 ? 37.704 -1.714 -45.068 1.00 91.31 494 ASP A C 1
ATOM 3942 O O . ASP A 1 494 ? 37.511 -1.880 -43.862 1.00 91.31 494 ASP A O 1
ATOM 3946 N N . LEU A 1 495 ? 37.090 -0.740 -45.757 1.00 94.62 495 LEU A N 1
ATOM 3947 C CA . LEU A 1 495 ? 36.090 0.157 -45.160 1.00 94.62 495 LEU A CA 1
ATOM 3948 C C . LEU A 1 495 ? 34.847 -0.595 -44.684 1.00 94.62 495 LEU A C 1
ATOM 3950 O O . LEU A 1 495 ? 34.410 -0.392 -43.551 1.00 94.62 495 LEU A O 1
ATOM 3954 N N . ARG A 1 496 ? 34.314 -1.511 -45.503 1.00 94.31 496 ARG A N 1
ATOM 3955 C CA . ARG A 1 496 ? 33.166 -2.353 -45.116 1.00 94.31 496 ARG A CA 1
ATOM 3956 C C . ARG A 1 496 ? 33.479 -3.203 -43.879 1.00 94.31 496 ARG A C 1
ATOM 3958 O O . ARG A 1 496 ? 32.664 -3.271 -42.963 1.00 94.31 496 ARG A O 1
ATOM 3965 N N . LYS A 1 497 ? 34.688 -3.770 -43.789 1.00 93.00 497 LYS A N 1
ATOM 3966 C CA . LYS A 1 497 ? 35.140 -4.498 -42.588 1.00 93.00 497 LYS A CA 1
ATOM 3967 C C . LYS A 1 497 ? 35.264 -3.586 -41.367 1.00 93.00 497 LYS A C 1
ATOM 3969 O O . LYS A 1 497 ? 34.831 -3.962 -40.283 1.00 93.00 497 LYS A O 1
ATOM 3974 N N . ALA A 1 498 ? 35.838 -2.391 -41.516 1.00 92.50 498 ALA A N 1
ATOM 3975 C CA . ALA A 1 498 ? 35.946 -1.430 -40.417 1.00 92.50 498 ALA A CA 1
ATOM 3976 C C . ALA A 1 498 ? 34.561 -1.003 -39.892 1.00 92.50 498 ALA A C 1
ATOM 3978 O O . ALA A 1 498 ? 34.364 -0.916 -38.680 1.00 92.50 498 ALA A O 1
ATOM 3979 N N . HIS A 1 499 ? 33.593 -0.830 -40.794 1.00 94.62 499 HIS A N 1
ATOM 3980 C CA . HIS A 1 499 ? 32.185 -0.595 -40.474 1.00 94.62 499 HIS A CA 1
ATOM 3981 C C . HIS A 1 499 ? 31.558 -1.745 -39.666 1.00 94.62 499 HIS A C 1
ATOM 3983 O O . HIS A 1 499 ? 31.033 -1.519 -38.575 1.00 94.62 499 HIS A O 1
ATOM 3989 N N . GLU A 1 500 ? 31.704 -2.995 -40.115 1.00 93.25 500 GLU A N 1
ATOM 3990 C CA . GLU A 1 500 ? 31.229 -4.174 -39.371 1.00 93.25 500 GLU A CA 1
ATOM 3991 C C . GLU A 1 500 ? 31.886 -4.308 -37.985 1.00 93.25 500 GLU A C 1
ATOM 3993 O O . GLU A 1 500 ? 31.223 -4.625 -36.992 1.00 93.25 500 GLU A O 1
ATOM 3998 N N . HIS A 1 501 ? 33.190 -4.034 -37.894 1.00 92.00 501 HIS A N 1
ATOM 3999 C CA . HIS A 1 501 ? 33.932 -4.061 -36.634 1.00 92.00 501 HIS A CA 1
ATOM 4000 C C . HIS A 1 501 ? 33.412 -3.016 -35.643 1.00 92.00 501 HIS A C 1
ATOM 4002 O O . HIS A 1 501 ? 33.278 -3.319 -34.454 1.00 92.00 501 HIS A O 1
ATOM 4008 N N . LEU A 1 502 ? 33.103 -1.806 -36.117 1.00 94.50 502 LEU A N 1
ATOM 4009 C CA . LEU A 1 502 ? 32.547 -0.741 -35.290 1.00 94.50 502 LEU A CA 1
ATOM 4010 C C . LEU A 1 502 ? 31.140 -1.110 -34.788 1.00 94.50 502 LEU A C 1
ATOM 4012 O O . LEU A 1 502 ? 30.898 -1.017 -33.583 1.00 94.50 502 LEU A O 1
ATOM 4016 N N . ILE A 1 503 ? 30.266 -1.648 -35.649 1.00 93.88 503 ILE A N 1
ATOM 4017 C CA . ILE A 1 503 ? 28.943 -2.165 -35.243 1.00 93.88 503 ILE A CA 1
ATOM 4018 C C . ILE A 1 503 ? 29.084 -3.248 -34.165 1.00 93.88 503 ILE A C 1
ATOM 4020 O O . ILE A 1 503 ? 28.409 -3.203 -33.131 1.00 93.88 503 ILE A O 1
ATOM 4024 N N . SER A 1 504 ? 29.978 -4.222 -34.374 1.00 92.81 504 SER A N 1
ATOM 4025 C CA . SER A 1 504 ? 30.188 -5.304 -33.407 1.00 92.81 504 SER A CA 1
ATOM 4026 C C . SER A 1 504 ? 30.740 -4.801 -32.072 1.00 92.81 504 SER A C 1
ATOM 4028 O O . SER A 1 504 ? 30.419 -5.394 -31.038 1.00 92.81 504 SER A O 1
ATOM 4030 N N . HIS A 1 505 ? 31.589 -3.771 -32.087 1.00 94.12 505 HIS A N 1
ATOM 4031 C CA . HIS A 1 505 ? 32.150 -3.163 -30.883 1.00 94.12 505 HIS A CA 1
ATOM 4032 C C . HIS A 1 505 ? 31.068 -2.438 -30.085 1.00 94.12 505 HIS A C 1
ATOM 4034 O O . HIS A 1 505 ? 30.857 -2.764 -28.917 1.00 94.12 505 HIS A O 1
ATOM 4040 N N . VAL A 1 506 ? 30.316 -1.542 -30.734 1.00 92.69 506 VAL A N 1
ATOM 4041 C CA . VAL A 1 506 ? 29.227 -0.786 -30.094 1.00 92.69 506 VAL A CA 1
ATOM 4042 C C . VAL A 1 506 ? 28.168 -1.725 -29.519 1.00 92.69 506 VAL A C 1
ATOM 4044 O O . VAL A 1 506 ? 27.718 -1.522 -28.396 1.00 92.69 506 VAL A O 1
ATOM 4047 N N . GLY A 1 507 ? 27.851 -2.828 -30.204 1.00 89.75 507 GLY A N 1
ATOM 4048 C CA . GLY A 1 507 ? 26.933 -3.851 -29.694 1.00 89.75 507 GLY A CA 1
ATOM 4049 C C . GLY A 1 507 ? 27.333 -4.493 -28.355 1.00 89.75 507 GLY A C 1
ATOM 4050 O O . GLY A 1 507 ? 26.477 -5.048 -27.666 1.00 89.75 507 GLY A O 1
ATOM 4051 N N . LYS A 1 508 ? 28.612 -4.426 -27.965 1.00 90.44 508 LYS A N 1
ATOM 4052 C CA . LYS A 1 508 ? 29.119 -4.968 -26.691 1.00 90.44 508 LYS A CA 1
ATOM 4053 C C . LYS A 1 508 ? 29.187 -3.919 -25.581 1.00 90.44 508 LYS A C 1
ATOM 4055 O O . LYS A 1 508 ? 29.203 -4.301 -24.413 1.00 90.44 508 LYS A O 1
ATOM 4060 N N . MET A 1 509 ? 29.183 -2.632 -25.917 1.00 91.75 509 MET A N 1
ATOM 4061 C CA . MET A 1 509 ? 29.332 -1.531 -24.961 1.00 91.75 509 MET A CA 1
ATOM 4062 C C . MET A 1 509 ? 28.141 -1.424 -24.001 1.00 91.75 509 MET A C 1
ATOM 4064 O O . MET A 1 509 ? 27.011 -1.768 -24.348 1.00 91.75 509 MET A O 1
ATOM 4068 N N . ASP A 1 510 ? 28.389 -0.984 -22.766 1.00 86.44 510 ASP A N 1
ATOM 4069 C CA . ASP A 1 510 ? 27.360 -0.777 -21.728 1.00 86.44 510 ASP A CA 1
ATOM 4070 C C . ASP A 1 510 ? 26.883 0.676 -21.596 1.00 86.44 510 ASP A C 1
ATOM 4072 O O . ASP A 1 510 ? 25.948 0.923 -20.839 1.00 86.44 510 ASP A O 1
ATOM 4076 N N . GLY A 1 511 ? 27.479 1.597 -22.355 1.00 87.69 511 GLY A N 1
ATOM 4077 C CA . GLY A 1 511 ? 27.180 3.028 -22.357 1.00 87.69 511 GLY A CA 1
ATOM 4078 C C . GLY A 1 511 ? 28.452 3.854 -22.582 1.00 87.69 511 GLY A C 1
ATOM 4079 O O . GLY A 1 511 ? 29.531 3.278 -22.749 1.00 87.69 511 GLY A O 1
ATOM 4080 N N . ILE A 1 512 ? 28.331 5.183 -22.628 1.00 87.44 512 ILE A N 1
ATOM 4081 C CA . ILE A 1 512 ? 29.471 6.101 -22.790 1.00 87.44 512 ILE A CA 1
ATOM 4082 C C . ILE A 1 512 ? 30.240 6.232 -21.472 1.00 87.44 512 ILE A C 1
ATOM 4084 O O . ILE A 1 512 ? 31.459 6.098 -21.454 1.00 87.44 512 ILE A O 1
ATOM 4088 N N . LYS A 1 513 ? 29.527 6.473 -20.371 1.00 86.00 513 LYS A N 1
ATOM 4089 C CA . LYS A 1 513 ? 30.087 6.726 -19.032 1.00 86.00 513 LYS A CA 1
ATOM 4090 C C . LYS A 1 513 ? 30.432 5.444 -18.283 1.00 86.00 513 LYS A C 1
ATOM 4092 O O . LYS A 1 513 ? 31.201 5.467 -17.328 1.00 86.00 513 LYS A O 1
ATOM 4097 N N . THR A 1 514 ? 29.810 4.332 -18.666 1.00 78.44 514 THR A N 1
ATOM 4098 C CA . THR A 1 514 ? 29.914 3.071 -17.923 1.00 78.44 514 THR A CA 1
ATOM 4099 C C . THR A 1 514 ? 31.254 2.354 -18.158 1.00 78.44 514 THR A C 1
ATOM 4101 O O . THR A 1 514 ? 31.700 1.600 -17.294 1.00 78.44 514 THR A O 1
ATOM 4104 N N . ASP A 1 515 ? 31.911 2.582 -19.303 1.00 77.62 515 ASP A N 1
ATOM 4105 C CA . ASP A 1 515 ? 33.211 1.983 -19.635 1.00 77.62 515 ASP A CA 1
ATOM 4106 C C . ASP A 1 515 ? 34.045 2.899 -20.554 1.00 77.62 515 ASP A C 1
ATOM 4108 O O . ASP A 1 515 ? 34.012 2.799 -21.787 1.00 77.62 515 ASP A O 1
ATOM 4112 N N . ASP A 1 516 ? 34.842 3.773 -19.931 1.00 86.00 516 ASP A N 1
ATOM 4113 C CA . ASP A 1 516 ? 35.737 4.719 -20.613 1.00 86.00 516 ASP A CA 1
ATOM 4114 C C . ASP A 1 516 ? 36.716 4.033 -21.581 1.00 86.00 516 ASP A C 1
ATOM 4116 O O . ASP A 1 516 ? 37.095 4.605 -22.609 1.00 86.00 516 ASP A O 1
ATOM 4120 N N . THR A 1 517 ? 37.133 2.794 -21.290 1.00 88.94 517 THR A N 1
ATOM 4121 C CA . THR A 1 517 ? 38.087 2.062 -22.140 1.00 88.94 517 THR A CA 1
ATOM 4122 C C . THR A 1 517 ? 37.414 1.635 -23.439 1.00 88.94 517 THR A C 1
ATOM 4124 O O . THR A 1 517 ? 37.976 1.804 -24.527 1.00 88.94 517 THR A O 1
ATOM 4127 N N . GLN A 1 518 ? 36.183 1.127 -23.347 1.00 90.38 518 GLN A N 1
ATOM 4128 C CA . GLN A 1 518 ? 35.386 0.761 -24.517 1.00 90.38 518 GLN A CA 1
ATOM 4129 C C . GLN A 1 518 ? 34.977 1.989 -25.333 1.00 90.38 518 GLN A C 1
ATOM 4131 O O . GLN A 1 518 ? 35.014 1.929 -26.566 1.00 90.38 518 GLN A O 1
ATOM 4136 N N . TYR A 1 519 ? 34.655 3.110 -24.681 1.00 92.12 519 TYR A N 1
ATOM 4137 C CA . TYR A 1 519 ? 34.351 4.365 -25.373 1.00 92.12 519 TYR A CA 1
ATOM 4138 C C . TYR A 1 519 ? 35.582 4.948 -26.084 1.00 92.12 519 TYR A C 1
ATOM 4140 O O . TYR A 1 519 ? 35.512 5.325 -27.255 1.00 92.12 519 TYR A O 1
ATOM 4148 N N . THR A 1 520 ? 36.754 4.908 -25.445 1.00 90.88 520 THR A N 1
ATOM 4149 C CA . THR A 1 520 ? 38.027 5.280 -26.088 1.00 90.88 520 THR A CA 1
ATOM 4150 C C . THR A 1 520 ? 38.298 4.403 -27.312 1.00 90.88 520 THR A C 1
ATOM 4152 O O . THR A 1 520 ? 38.703 4.900 -28.366 1.00 90.88 520 THR A O 1
ATOM 4155 N N . ARG A 1 521 ? 38.019 3.095 -27.219 1.00 92.75 521 ARG A N 1
ATOM 4156 C CA . ARG A 1 521 ? 38.143 2.176 -28.357 1.00 92.75 521 ARG A CA 1
ATOM 4157 C C . ARG A 1 521 ? 37.154 2.501 -29.481 1.00 92.75 521 ARG A C 1
ATOM 4159 O O . ARG A 1 521 ? 37.555 2.433 -30.638 1.00 92.75 521 ARG A O 1
ATOM 4166 N N . PHE A 1 522 ? 35.919 2.892 -29.165 1.00 94.12 522 PHE A N 1
ATOM 4167 C CA . PHE A 1 522 ? 34.939 3.358 -30.153 1.00 94.12 522 PHE A CA 1
ATOM 4168 C C . PHE A 1 522 ? 35.454 4.583 -30.925 1.00 94.12 522 PHE A C 1
ATOM 4170 O O . PHE A 1 522 ? 35.484 4.561 -32.156 1.00 94.12 522 PHE A O 1
ATOM 4177 N N . LYS A 1 523 ? 35.973 5.602 -30.225 1.00 93.94 523 LYS A N 1
ATOM 4178 C CA . LYS A 1 523 ? 36.575 6.787 -30.866 1.00 93.94 523 LYS A CA 1
ATOM 4179 C C . LYS A 1 523 ? 37.808 6.449 -31.699 1.00 93.94 523 LYS A C 1
ATOM 4181 O O . LYS A 1 523 ? 38.006 7.025 -32.768 1.00 93.94 523 LYS A O 1
ATOM 4186 N N . GLN A 1 524 ? 38.613 5.485 -31.254 1.00 93.56 524 GLN A N 1
ATOM 4187 C CA . GLN A 1 524 ? 39.743 5.007 -32.044 1.00 93.56 524 GLN A CA 1
ATOM 4188 C C . GLN A 1 524 ? 39.281 4.316 -33.333 1.00 93.56 524 GLN A C 1
ATOM 4190 O O . GLN A 1 524 ? 39.828 4.614 -34.386 1.00 93.56 524 GLN A O 1
ATOM 4195 N N . LEU A 1 525 ? 38.253 3.460 -33.286 1.00 94.25 525 LEU A N 1
ATOM 4196 C CA . LEU A 1 525 ? 37.704 2.807 -34.483 1.00 94.25 525 LEU A CA 1
ATOM 4197 C C . LEU A 1 525 ? 37.124 3.818 -35.484 1.00 94.25 525 LEU A C 1
ATOM 4199 O O . LEU A 1 525 ? 37.325 3.665 -36.687 1.00 94.25 525 LEU A O 1
ATOM 4203 N N . GLN A 1 526 ? 36.470 4.879 -34.998 1.00 94.06 526 GLN A N 1
ATOM 4204 C CA . GLN A 1 526 ? 36.013 5.991 -35.840 1.00 94.06 526 GLN A CA 1
ATOM 4205 C C . GLN A 1 526 ? 37.194 6.676 -36.550 1.00 94.06 526 GLN A C 1
ATOM 4207 O O . GLN A 1 526 ? 37.147 6.935 -37.754 1.00 94.06 526 GLN A O 1
ATOM 4212 N N . LYS A 1 527 ? 38.286 6.939 -35.823 1.00 92.81 527 LYS A N 1
ATOM 4213 C CA . LYS A 1 527 ? 39.504 7.524 -36.398 1.00 92.81 527 LYS A CA 1
ATOM 4214 C C . LYS A 1 527 ? 40.163 6.588 -37.416 1.00 92.81 527 LYS A C 1
ATOM 4216 O O . LYS A 1 527 ? 40.536 7.043 -38.496 1.00 92.81 527 LYS A O 1
ATOM 4221 N N . ASP A 1 528 ? 40.266 5.300 -37.092 1.00 91.19 528 ASP A N 1
ATOM 4222 C CA . ASP A 1 528 ? 40.830 4.268 -37.968 1.00 91.19 528 ASP A CA 1
ATOM 4223 C C . ASP A 1 528 ? 40.037 4.176 -39.285 1.00 91.19 528 ASP A C 1
ATOM 4225 O O . ASP A 1 528 ? 40.635 4.064 -40.360 1.00 91.19 528 ASP A O 1
ATOM 4229 N N . PHE A 1 529 ? 38.703 4.294 -39.223 1.00 95.44 529 PHE A N 1
ATOM 4230 C CA . PHE A 1 529 ? 37.855 4.382 -40.413 1.00 95.44 529 PHE A CA 1
ATOM 4231 C C . PHE A 1 529 ? 38.150 5.639 -41.234 1.00 95.44 529 PHE A C 1
ATOM 4233 O O . PHE A 1 529 ? 38.379 5.532 -42.435 1.00 95.44 529 PHE A O 1
ATOM 4240 N N . GLY A 1 530 ? 38.225 6.818 -40.609 1.00 92.56 530 GLY A N 1
ATOM 4241 C CA . GLY A 1 530 ? 38.544 8.062 -41.320 1.00 92.56 530 GLY A CA 1
ATOM 4242 C C . GLY A 1 530 ? 39.920 8.033 -42.004 1.00 92.56 530 GLY A C 1
ATOM 4243 O O . GLY A 1 530 ? 40.096 8.566 -43.101 1.00 92.56 530 GLY A O 1
ATOM 4244 N N . GLU A 1 531 ? 40.911 7.373 -41.398 1.00 91.12 531 GLU A N 1
ATOM 4245 C CA . GLU A 1 531 ? 42.217 7.134 -42.028 1.00 91.12 531 GLU A CA 1
ATOM 4246 C C . GLU A 1 531 ? 42.132 6.127 -43.185 1.00 91.12 531 GLU A C 1
ATOM 4248 O O . GLU A 1 531 ? 42.788 6.312 -44.215 1.00 91.12 531 GLU A O 1
ATOM 4253 N N . ALA A 1 532 ? 41.316 5.078 -43.051 1.00 91.31 532 ALA A N 1
ATOM 4254 C CA . ALA A 1 532 ? 41.036 4.149 -44.138 1.00 91.31 532 ALA A CA 1
ATOM 4255 C C . ALA A 1 532 ? 40.309 4.835 -45.307 1.00 91.31 532 ALA A C 1
ATOM 4257 O O . ALA A 1 532 ? 40.693 4.595 -46.451 1.00 91.31 532 ALA A O 1
ATOM 4258 N N . ASN A 1 533 ? 39.361 5.739 -45.038 1.00 93.50 533 ASN A N 1
ATOM 4259 C CA . ASN A 1 533 ? 38.599 6.433 -46.077 1.00 93.50 533 ASN A CA 1
ATOM 4260 C C . ASN A 1 533 ? 39.518 7.346 -46.900 1.00 93.50 533 ASN A C 1
ATOM 4262 O O . ASN A 1 533 ? 39.611 7.206 -48.115 1.00 93.50 533 ASN A O 1
ATOM 4266 N N . LYS A 1 534 ? 40.367 8.137 -46.230 1.00 92.94 534 LYS A N 1
ATOM 4267 C CA . LYS A 1 534 ? 41.417 8.935 -46.895 1.00 92.94 534 LYS A CA 1
ATOM 4268 C C . LYS A 1 534 ? 42.368 8.096 -47.746 1.00 92.94 534 LYS A C 1
ATOM 4270 O O . LYS A 1 534 ? 42.904 8.582 -48.741 1.00 92.94 534 LYS A O 1
ATOM 4275 N N . ARG A 1 535 ? 42.653 6.848 -47.349 1.00 90.38 535 ARG A N 1
ATOM 4276 C CA . ARG A 1 535 ? 43.429 5.926 -48.194 1.00 90.38 535 ARG A CA 1
ATOM 4277 C C . ARG A 1 535 ? 42.619 5.485 -49.410 1.00 90.38 535 ARG A C 1
ATOM 4279 O O . ARG A 1 535 ? 43.194 5.471 -50.491 1.00 90.38 535 ARG A O 1
ATOM 4286 N N . GLY A 1 536 ? 41.334 5.173 -49.248 1.00 91.56 536 GLY A N 1
ATOM 4287 C CA . GLY A 1 536 ? 40.407 4.878 -50.345 1.00 91.56 536 GLY A CA 1
ATOM 4288 C C . GLY A 1 536 ? 40.344 6.004 -51.377 1.00 91.56 536 GLY A C 1
ATOM 4289 O O . GLY A 1 536 ? 40.632 5.760 -52.543 1.00 91.56 536 GLY A O 1
ATOM 4290 N N . GLU A 1 537 ? 40.112 7.243 -50.939 1.00 92.12 537 GLU A N 1
ATOM 4291 C CA . GLU A 1 537 ? 40.105 8.436 -51.803 1.00 92.12 537 GLU A CA 1
ATOM 4292 C C . GLU A 1 537 ? 41.428 8.618 -52.562 1.00 92.12 537 GLU A C 1
ATOM 4294 O O . GLU A 1 537 ? 41.440 8.901 -53.758 1.00 92.12 537 GLU A O 1
ATOM 4299 N N . ARG A 1 538 ? 42.571 8.405 -51.893 1.00 93.44 538 ARG A N 1
ATOM 4300 C CA . ARG A 1 538 ? 43.884 8.448 -52.557 1.00 93.44 538 ARG A CA 1
ATOM 4301 C C . ARG A 1 538 ? 44.035 7.349 -53.603 1.00 93.44 538 ARG A C 1
ATOM 4303 O O . ARG A 1 538 ? 44.599 7.616 -54.655 1.00 93.44 538 ARG A O 1
ATOM 4310 N N . ARG A 1 539 ? 43.564 6.127 -53.327 1.00 91.94 539 ARG A N 1
ATOM 4311 C CA . ARG A 1 539 ? 43.608 5.021 -54.299 1.00 91.94 539 ARG A CA 1
ATOM 4312 C C . ARG A 1 539 ? 42.710 5.283 -55.498 1.00 91.94 539 ARG A C 1
ATOM 4314 O O . ARG A 1 539 ? 43.129 4.994 -56.611 1.00 91.94 539 ARG A O 1
ATOM 4321 N N . LEU A 1 540 ? 41.537 5.871 -55.275 1.00 92.19 540 LEU A N 1
ATOM 4322 C CA . LEU A 1 540 ? 40.652 6.304 -56.349 1.00 92.19 540 LEU A CA 1
ATOM 4323 C C . LEU A 1 540 ? 41.331 7.365 -57.223 1.00 92.19 540 LEU A C 1
ATOM 4325 O O . LEU A 1 540 ? 41.357 7.217 -58.436 1.00 92.19 540 LEU A O 1
ATOM 4329 N N . LYS A 1 541 ? 41.979 8.363 -56.616 1.00 92.31 541 LYS A N 1
ATOM 4330 C CA . LYS A 1 541 ? 42.751 9.352 -57.374 1.00 92.31 541 LYS A CA 1
ATOM 4331 C C . LYS A 1 541 ? 43.919 8.731 -58.149 1.00 92.31 541 LYS A C 1
ATOM 4333 O O . LYS A 1 541 ? 44.139 9.076 -59.296 1.00 92.31 541 LYS A O 1
ATOM 4338 N N . GLU A 1 542 ? 44.658 7.797 -57.547 1.00 93.00 542 GLU A N 1
ATOM 4339 C CA . GLU A 1 542 ? 45.722 7.068 -58.255 1.00 93.00 542 GLU A CA 1
ATOM 4340 C C . GLU A 1 542 ? 45.185 6.242 -59.438 1.00 93.00 542 GLU A C 1
ATOM 4342 O O . GLU A 1 542 ? 45.921 6.016 -60.396 1.00 93.00 542 GLU A O 1
ATOM 4347 N N . LEU A 1 543 ? 43.947 5.745 -59.349 1.00 93.00 543 LEU A N 1
ATOM 4348 C CA . LEU A 1 543 ? 43.272 5.059 -60.449 1.00 93.00 543 LEU A CA 1
ATOM 4349 C C . LEU A 1 543 ? 42.916 6.046 -61.565 1.00 93.00 543 LEU A C 1
ATOM 4351 O O . LEU A 1 543 ? 43.265 5.776 -62.709 1.00 93.00 543 LEU A O 1
ATOM 4355 N N . ASP A 1 544 ? 42.301 7.178 -61.226 1.00 90.62 544 ASP A N 1
ATOM 4356 C CA . ASP A 1 544 ? 41.967 8.254 -62.169 1.00 90.62 544 ASP A CA 1
ATOM 4357 C C . ASP A 1 544 ? 43.224 8.765 -62.904 1.00 90.62 544 ASP A C 1
ATOM 4359 O O . ASP A 1 544 ? 43.310 8.703 -64.130 1.00 90.62 544 ASP A O 1
ATOM 4363 N N . ASP A 1 545 ? 44.290 9.086 -62.158 1.00 91.12 545 ASP A N 1
ATOM 4364 C CA . ASP A 1 545 ? 45.589 9.491 -62.717 1.00 91.12 545 ASP A CA 1
ATOM 4365 C C . ASP A 1 545 ? 46.160 8.420 -63.685 1.00 91.12 545 ASP A C 1
ATOM 4367 O O . ASP A 1 545 ? 46.753 8.749 -64.718 1.00 91.12 545 ASP A O 1
ATOM 4371 N N . ALA A 1 546 ? 45.993 7.123 -63.382 1.00 92.31 546 ALA A N 1
ATOM 4372 C CA . ALA A 1 546 ? 46.450 6.029 -64.248 1.00 92.31 546 ALA A CA 1
ATOM 4373 C C . ALA A 1 546 ? 45.596 5.883 -65.523 1.00 92.31 546 ALA A C 1
ATOM 4375 O O . ALA A 1 546 ? 46.131 5.556 -66.590 1.00 92.31 546 ALA A O 1
ATOM 4376 N N . ILE A 1 547 ? 44.287 6.141 -65.428 1.00 90.56 547 ILE A N 1
ATOM 4377 C CA . ILE A 1 547 ? 43.358 6.177 -66.565 1.00 90.56 547 ILE A CA 1
ATOM 4378 C C . ILE A 1 547 ? 43.718 7.333 -67.499 1.00 90.56 547 ILE A C 1
ATOM 4380 O O . ILE A 1 547 ? 43.890 7.124 -68.706 1.00 90.56 547 ILE A O 1
ATOM 4384 N N . GLU A 1 548 ? 43.912 8.534 -66.953 1.00 89.69 548 GLU A N 1
ATOM 4385 C CA . GLU A 1 548 ? 44.361 9.695 -67.721 1.00 89.69 548 GLU A CA 1
ATOM 4386 C C . GLU A 1 548 ? 45.711 9.436 -68.397 1.00 89.69 548 GLU A C 1
ATOM 4388 O O . GLU A 1 548 ? 45.888 9.748 -69.579 1.00 89.69 548 GLU A O 1
ATOM 4393 N N . GLU A 1 549 ? 46.657 8.808 -67.692 1.00 91.00 549 GLU A N 1
ATOM 4394 C CA . GLU A 1 549 ? 47.966 8.473 -68.247 1.00 91.00 549 GLU A CA 1
ATOM 4395 C C . GLU A 1 549 ? 47.863 7.504 -69.430 1.00 91.00 549 GLU A C 1
ATOM 4397 O O . GLU A 1 549 ? 48.502 7.710 -70.467 1.00 91.00 549 GLU A O 1
ATOM 4402 N N . PHE A 1 550 ? 47.044 6.458 -69.310 1.00 93.62 550 PHE A N 1
ATOM 4403 C CA . PHE A 1 550 ? 46.786 5.523 -70.404 1.00 93.62 550 PHE A CA 1
ATOM 4404 C C . PHE A 1 550 ? 46.219 6.239 -71.634 1.00 93.62 550 PHE A C 1
ATOM 4406 O O . PHE A 1 550 ? 46.755 6.094 -72.740 1.00 93.62 550 PHE A O 1
ATOM 4413 N N . ARG A 1 551 ? 45.198 7.082 -71.438 1.00 90.44 551 ARG A N 1
ATOM 4414 C CA . ARG A 1 551 ? 44.602 7.895 -72.509 1.00 90.44 551 ARG A CA 1
ATOM 4415 C C . ARG A 1 551 ? 45.641 8.833 -73.126 1.00 90.44 551 ARG A C 1
ATOM 4417 O O . ARG A 1 551 ? 45.734 8.938 -74.349 1.00 90.44 551 ARG A O 1
ATOM 4424 N N . ARG A 1 552 ? 46.510 9.436 -72.311 1.00 88.81 552 ARG A N 1
ATOM 4425 C CA . ARG A 1 552 ? 47.614 10.293 -72.765 1.00 88.81 552 ARG A CA 1
ATOM 4426 C C . ARG A 1 552 ? 48.649 9.537 -73.599 1.00 88.81 552 ARG A C 1
ATOM 4428 O O . ARG A 1 552 ? 49.142 10.087 -74.584 1.00 88.81 552 ARG A O 1
ATOM 4435 N N . ILE A 1 553 ? 48.982 8.290 -73.254 1.00 87.88 553 ILE A N 1
ATOM 4436 C CA . ILE A 1 553 ? 49.877 7.442 -74.062 1.00 87.88 553 ILE A CA 1
ATOM 4437 C C . ILE A 1 553 ? 49.281 7.187 -75.449 1.00 87.88 553 ILE A C 1
ATOM 4439 O O . ILE A 1 553 ? 50.013 7.279 -76.440 1.00 87.88 553 ILE A O 1
ATOM 4443 N N . ILE A 1 554 ? 47.969 6.940 -75.536 1.00 84.50 554 ILE A N 1
ATOM 4444 C CA . ILE A 1 554 ? 47.258 6.841 -76.820 1.00 84.50 554 ILE A CA 1
ATOM 4445 C C . ILE A 1 554 ? 47.366 8.169 -77.579 1.00 84.50 554 ILE A C 1
ATOM 4447 O O . ILE A 1 554 ? 47.831 8.185 -78.722 1.00 84.50 554 ILE A O 1
ATOM 4451 N N . LEU A 1 555 ? 47.036 9.286 -76.919 1.00 80.00 555 LEU A N 1
ATOM 4452 C CA . LEU A 1 555 ? 47.095 10.633 -77.495 1.00 80.00 555 LEU A CA 1
ATOM 4453 C C . LEU A 1 555 ? 48.490 11.039 -77.986 1.00 80.00 555 LEU A C 1
ATOM 4455 O O . LEU A 1 555 ? 48.616 11.787 -78.947 1.00 80.00 555 LEU A O 1
ATOM 4459 N N . LYS A 1 556 ? 49.558 10.557 -77.356 1.00 77.94 556 LYS A N 1
ATOM 4460 C CA . LYS A 1 556 ? 50.927 10.945 -77.712 1.00 77.94 556 LYS A CA 1
ATOM 4461 C C . LYS A 1 556 ? 51.545 10.054 -78.786 1.00 77.94 556 LYS A C 1
ATOM 4463 O O . LYS A 1 556 ? 52.273 10.550 -79.643 1.00 77.94 556 LYS A O 1
ATOM 4468 N N . ASN A 1 557 ? 51.311 8.745 -78.706 1.00 78.12 557 ASN A N 1
ATOM 4469 C CA . ASN A 1 557 ? 52.112 7.760 -79.437 1.00 78.12 557 ASN A CA 1
ATOM 4470 C C . ASN A 1 557 ? 51.340 7.016 -80.530 1.00 78.12 557 ASN A C 1
ATOM 4472 O O . ASN A 1 557 ? 51.973 6.427 -81.403 1.00 78.12 557 ASN A O 1
ATOM 4476 N N . PHE A 1 558 ? 50.006 7.041 -80.497 1.00 73.06 558 PHE A N 1
ATOM 4477 C CA . PHE A 1 558 ? 49.141 6.333 -81.444 1.00 73.06 558 PHE A CA 1
ATOM 4478 C C . PHE A 1 558 ? 48.359 7.317 -82.319 1.00 73.06 558 PHE A C 1
ATOM 4480 O O . PHE A 1 558 ? 47.179 7.117 -82.608 1.00 73.06 558 PHE A O 1
ATOM 4487 N N . LEU A 1 559 ? 49.027 8.393 -82.747 1.00 63.72 559 LEU A N 1
ATOM 4488 C CA . LEU A 1 559 ? 48.442 9.449 -83.570 1.00 63.72 559 LEU A CA 1
ATOM 4489 C C . LEU A 1 559 ? 47.765 8.874 -84.820 1.00 63.72 559 LEU A C 1
ATOM 4491 O O . LEU A 1 559 ? 48.283 7.957 -85.468 1.00 63.72 559 LEU A O 1
ATOM 4495 N N . ASN A 1 560 ? 46.631 9.471 -85.187 1.00 59.31 560 ASN A N 1
ATOM 4496 C CA . ASN A 1 560 ? 45.849 9.127 -86.375 1.00 59.31 560 ASN A CA 1
ATOM 4497 C C . ASN A 1 560 ? 45.220 7.716 -86.374 1.00 59.31 560 ASN A C 1
ATOM 4499 O O . ASN A 1 560 ? 44.891 7.192 -87.439 1.00 59.31 560 ASN A O 1
ATOM 4503 N N . THR A 1 561 ? 45.031 7.101 -85.205 1.00 67.38 561 THR A N 1
ATOM 4504 C CA . THR A 1 561 ? 44.244 5.864 -85.030 1.00 67.38 561 THR A CA 1
ATOM 4505 C C . THR A 1 561 ? 42.784 6.173 -84.659 1.00 67.38 561 THR A C 1
ATOM 4507 O O . THR A 1 561 ? 42.506 7.268 -84.161 1.00 67.38 561 THR A O 1
ATOM 4510 N N . PRO A 1 562 ? 41.821 5.253 -84.878 1.00 65.06 562 PRO A N 1
ATOM 4511 C CA . PRO A 1 562 ? 40.450 5.429 -84.391 1.00 65.06 562 PRO A CA 1
ATOM 4512 C C . PRO A 1 562 ? 40.376 5.693 -82.883 1.00 65.06 562 PRO A C 1
ATOM 4514 O O . PRO A 1 562 ? 39.563 6.495 -82.442 1.00 65.06 562 PRO A O 1
ATOM 4517 N N . GLU A 1 563 ? 41.258 5.074 -82.100 1.00 77.12 563 GLU A N 1
ATOM 4518 C CA . GLU A 1 563 ? 41.311 5.195 -80.643 1.00 77.12 563 GLU A CA 1
ATOM 4519 C C . GLU A 1 563 ? 41.862 6.559 -80.207 1.00 77.12 563 GLU A C 1
ATOM 4521 O O . GLU A 1 563 ? 41.313 7.183 -79.300 1.00 77.12 563 GLU A O 1
ATOM 4526 N N . TYR A 1 564 ? 42.886 7.064 -80.906 1.00 74.38 564 TYR A N 1
ATOM 4527 C CA . TYR A 1 564 ? 43.377 8.437 -80.758 1.00 74.38 564 TYR A CA 1
ATOM 4528 C C . TYR A 1 564 ? 42.274 9.461 -81.009 1.00 74.38 564 TYR A C 1
ATOM 4530 O O . TYR A 1 564 ? 42.047 10.350 -80.192 1.00 74.38 564 TYR A O 1
ATOM 4538 N N . TRP A 1 565 ? 41.549 9.312 -82.116 1.00 62.69 565 TRP A N 1
ATOM 4539 C CA . TRP A 1 565 ? 40.477 10.235 -82.462 1.00 62.69 565 TRP A CA 1
ATOM 4540 C C . TRP A 1 565 ? 39.244 10.083 -81.571 1.00 62.69 565 TRP A C 1
ATOM 4542 O O . TRP A 1 565 ? 38.592 11.083 -81.310 1.00 62.69 565 TRP A O 1
ATOM 4552 N N . ALA A 1 566 ? 38.952 8.893 -81.043 1.00 70.25 566 ALA A N 1
ATOM 4553 C CA . ALA A 1 566 ? 37.884 8.707 -80.060 1.00 70.25 566 ALA A CA 1
ATOM 4554 C C . ALA A 1 566 ? 38.171 9.432 -78.733 1.00 70.25 566 ALA A C 1
ATOM 4556 O O . ALA A 1 566 ? 37.237 9.881 -78.078 1.00 70.25 566 ALA A O 1
ATOM 4557 N N . LEU A 1 567 ? 39.446 9.561 -78.342 1.00 73.38 567 LEU A N 1
ATOM 4558 C CA . LEU A 1 567 ? 39.857 10.326 -77.158 1.00 73.38 567 LEU A CA 1
ATOM 4559 C C . LEU A 1 567 ? 39.992 11.830 -77.444 1.00 73.38 567 LEU A C 1
ATOM 4561 O O . LEU A 1 567 ? 39.668 12.648 -76.590 1.00 73.38 567 LEU A O 1
ATOM 4565 N N . GLN A 1 568 ? 40.460 12.202 -78.639 1.00 65.44 568 GLN A N 1
ATOM 4566 C CA . GLN A 1 568 ? 40.665 13.599 -79.040 1.00 65.44 568 GLN A CA 1
ATOM 4567 C C . GLN A 1 568 ? 39.368 14.296 -79.506 1.00 65.44 568 GLN A C 1
ATOM 4569 O O . GLN A 1 568 ? 39.258 15.514 -79.383 1.00 65.44 568 GLN A O 1
ATOM 4574 N N . TYR A 1 569 ? 38.405 13.550 -80.062 1.00 55.72 569 TYR A N 1
ATOM 4575 C CA . TYR A 1 569 ? 37.150 14.048 -80.642 1.00 55.72 569 TYR A CA 1
ATOM 4576 C C . TYR A 1 569 ? 35.920 13.360 -80.037 1.00 55.72 569 TYR A C 1
ATOM 4578 O O . TYR A 1 569 ? 35.147 12.701 -80.738 1.00 55.72 569 TYR A O 1
ATOM 4586 N N . ALA A 1 570 ? 35.688 13.575 -78.742 1.00 52.16 570 ALA A N 1
ATOM 4587 C CA . ALA A 1 570 ? 34.325 13.511 -78.224 1.00 52.16 570 ALA A CA 1
ATOM 4588 C C . ALA A 1 570 ? 33.467 14.531 -79.004 1.00 52.16 570 ALA A C 1
ATOM 4590 O O . ALA A 1 570 ? 33.880 15.676 -79.193 1.00 52.16 570 ALA A O 1
ATOM 4591 N N . ILE A 1 571 ? 32.315 14.114 -79.539 1.00 48.84 571 ILE A N 1
ATOM 4592 C CA . ILE A 1 571 ? 31.408 15.008 -80.274 1.00 48.84 571 ILE A CA 1
ATOM 4593 C C . ILE A 1 571 ? 30.883 16.061 -79.290 1.00 48.84 571 ILE A C 1
ATOM 4595 O O . ILE A 1 571 ? 30.155 15.719 -78.364 1.00 48.84 571 ILE A O 1
ATOM 4599 N N . GLU A 1 572 ? 31.214 17.335 -79.504 1.00 42.12 572 GLU A N 1
ATOM 4600 C CA . GLU A 1 572 ? 30.502 18.440 -78.860 1.00 42.12 572 GLU A CA 1
ATOM 4601 C C . GLU A 1 572 ? 29.210 18.711 -79.643 1.00 42.12 572 GLU A C 1
ATOM 4603 O O . GLU A 1 572 ? 29.239 19.147 -80.796 1.00 42.12 572 GLU A O 1
ATOM 4608 N N . GLU A 1 573 ? 28.055 18.446 -79.029 1.00 40.00 573 GLU A N 1
ATOM 4609 C CA . GLU A 1 573 ? 26.790 19.009 -79.497 1.00 40.00 573 GLU A CA 1
ATOM 4610 C C . GLU A 1 573 ? 26.833 20.531 -79.295 1.00 40.00 573 GLU A C 1
ATOM 4612 O O . GLU A 1 573 ? 26.670 21.031 -78.178 1.00 40.00 573 GLU A O 1
ATOM 4617 N N . GLU A 1 574 ? 27.059 21.301 -80.365 1.00 35.81 574 GLU A N 1
ATOM 4618 C CA . GLU A 1 574 ? 26.927 22.756 -80.283 1.00 35.81 574 GLU A CA 1
ATOM 4619 C C . GLU A 1 574 ? 25.495 23.125 -79.864 1.00 35.81 574 GLU A C 1
ATOM 4621 O O . GLU A 1 574 ? 24.497 22.764 -80.493 1.00 35.81 574 GLU A O 1
ATOM 4626 N N . SER A 1 575 ? 25.427 23.853 -78.750 1.00 30.66 575 SER A N 1
ATOM 4627 C CA . SER A 1 575 ? 24.231 24.206 -77.993 1.00 30.66 575 SER A CA 1
ATOM 4628 C C . SER A 1 575 ? 22.992 24.587 -78.825 1.00 30.66 575 SER A C 1
ATOM 4630 O O . SER A 1 575 ? 23.039 25.357 -79.783 1.00 30.66 575 SER A O 1
ATOM 4632 N N . VAL A 1 576 ? 21.837 24.120 -78.337 1.00 36.69 576 VAL A N 1
ATOM 4633 C CA . VAL A 1 576 ? 20.441 24.205 -78.832 1.00 36.69 576 VAL A CA 1
ATOM 4634 C C . VAL A 1 576 ? 19.912 25.626 -79.163 1.00 36.69 576 VAL A C 1
ATOM 4636 O O . VAL A 1 576 ? 18.723 25.821 -79.405 1.00 36.69 576 VAL A O 1
ATOM 4639 N N . ARG A 1 577 ? 20.735 26.680 -79.203 1.00 37.88 577 ARG A N 1
ATOM 4640 C CA . ARG A 1 577 ? 20.257 28.068 -79.329 1.00 37.88 577 ARG A CA 1
ATOM 4641 C C . ARG A 1 577 ? 21.084 28.925 -80.291 1.00 37.88 577 ARG A C 1
ATOM 4643 O O . ARG A 1 577 ? 21.645 29.928 -79.867 1.00 37.88 577 ARG A O 1
ATOM 4650 N N . ARG A 1 578 ? 21.066 28.579 -81.587 1.00 36.09 578 ARG A N 1
ATOM 4651 C CA . ARG A 1 578 ? 20.965 29.466 -82.783 1.00 36.09 578 ARG A CA 1
ATOM 4652 C C . ARG A 1 578 ? 21.537 28.730 -84.006 1.00 36.09 578 ARG A C 1
ATOM 4654 O O . ARG A 1 578 ? 22.705 28.392 -84.021 1.00 36.09 578 ARG A O 1
ATOM 4661 N N . ALA A 1 579 ? 20.700 28.537 -85.031 1.00 39.16 579 ALA A N 1
ATOM 4662 C CA . ALA A 1 579 ? 21.041 27.961 -86.341 1.00 39.16 579 ALA A CA 1
ATOM 4663 C C . ALA A 1 579 ? 21.675 26.551 -86.301 1.00 39.16 579 ALA A C 1
ATOM 4665 O O . ALA A 1 579 ? 22.857 26.372 -86.557 1.00 39.16 579 ALA A O 1
ATOM 4666 N N . SER A 1 580 ? 20.845 25.536 -86.041 1.00 48.03 580 SER A N 1
ATOM 4667 C CA . SER A 1 580 ? 21.235 24.122 -86.005 1.00 48.03 580 SER A CA 1
ATOM 4668 C C . SER A 1 580 ? 21.840 23.648 -87.334 1.00 48.03 580 SER A C 1
ATOM 4670 O O . SER A 1 580 ? 21.133 23.482 -88.339 1.00 48.03 580 SER A O 1
ATOM 4672 N N . GLY A 1 581 ? 23.139 23.400 -87.325 1.00 57.50 581 GLY A N 1
ATOM 4673 C CA . GLY A 1 581 ? 23.854 22.664 -88.351 1.00 57.50 581 GLY A CA 1
ATOM 4674 C C . GLY A 1 581 ? 24.798 21.686 -87.670 1.00 57.50 581 GLY A C 1
ATOM 4675 O O . GLY A 1 581 ? 25.461 22.058 -86.713 1.00 57.50 581 GLY A O 1
ATOM 4676 N N . MET A 1 582 ? 24.839 20.435 -88.122 1.00 62.22 582 MET A N 1
ATOM 4677 C CA . MET A 1 582 ? 25.888 19.502 -87.705 1.00 62.22 582 MET A CA 1
ATOM 4678 C C . MET A 1 582 ? 27.055 19.666 -88.673 1.00 62.22 582 MET A C 1
ATOM 4680 O O . MET A 1 582 ? 26.860 19.493 -89.879 1.00 62.22 582 MET A O 1
ATOM 4684 N N . SER A 1 583 ? 28.241 19.991 -88.170 1.00 62.34 583 SER A N 1
ATOM 4685 C CA . SER A 1 583 ? 29.476 19.984 -88.951 1.00 62.34 583 SER A CA 1
ATOM 4686 C C . SER A 1 583 ? 30.437 18.986 -88.344 1.00 62.34 583 SER A C 1
ATOM 4688 O O . SER A 1 583 ? 30.685 19.011 -87.144 1.00 62.34 583 SER A O 1
ATOM 4690 N N . GLU A 1 584 ? 31.019 18.129 -89.172 1.00 64.81 584 GLU A N 1
ATOM 4691 C CA . GLU A 1 584 ? 32.205 17.403 -88.744 1.00 64.81 584 GLU A CA 1
ATOM 4692 C C . GLU A 1 584 ? 33.330 18.410 -88.475 1.00 64.81 584 GLU A C 1
ATOM 4694 O O . GLU A 1 584 ? 33.616 19.273 -89.312 1.00 64.81 584 GLU A O 1
ATOM 4699 N N . ASN A 1 585 ? 33.984 18.292 -87.319 1.00 54.44 585 ASN A N 1
ATOM 4700 C CA . ASN A 1 585 ? 35.120 19.147 -86.977 1.00 54.44 585 ASN A CA 1
ATOM 4701 C C . ASN A 1 585 ? 36.334 18.833 -87.878 1.00 54.44 585 ASN A C 1
ATOM 4703 O O . ASN A 1 585 ? 37.001 19.750 -88.363 1.00 54.44 585 ASN A O 1
ATOM 4707 N N . PHE A 1 586 ? 36.562 17.550 -88.195 1.00 57.38 586 PHE A N 1
ATOM 4708 C CA . PHE A 1 586 ? 37.681 17.044 -89.008 1.00 57.38 586 PHE A CA 1
ATOM 4709 C C . PHE A 1 586 ? 37.232 15.897 -89.931 1.00 57.38 586 PHE A C 1
ATOM 4711 O O . PHE A 1 586 ? 36.256 15.213 -89.637 1.00 57.38 586 PHE A O 1
ATOM 4718 N N . GLY A 1 587 ? 37.914 15.690 -91.068 1.00 64.44 587 GLY A N 1
ATOM 4719 C CA . GLY A 1 587 ? 37.450 14.755 -92.105 1.00 64.44 587 GLY A CA 1
ATOM 4720 C C . GLY A 1 587 ? 38.541 14.232 -93.037 1.00 64.44 587 GLY A C 1
ATOM 4721 O O . GLY A 1 587 ? 38.417 14.282 -94.258 1.00 64.44 587 GLY A O 1
ATOM 4722 N N . TYR A 1 588 ? 39.642 13.743 -92.488 1.00 68.00 588 TYR A N 1
ATOM 4723 C CA . TYR A 1 588 ? 40.744 13.265 -93.314 1.00 68.00 588 TYR A CA 1
ATOM 4724 C C . TYR A 1 588 ? 40.373 12.061 -94.197 1.00 68.00 588 TYR A C 1
ATOM 4726 O O . TYR A 1 588 ? 39.533 11.228 -93.843 1.00 68.00 588 TYR A O 1
ATOM 4734 N N . LEU A 1 589 ? 41.002 11.987 -95.369 1.00 71.25 589 LEU A N 1
ATOM 4735 C CA . LEU A 1 589 ? 40.823 10.892 -96.322 1.00 71.25 589 LEU A CA 1
ATOM 4736 C C . LEU A 1 589 ? 41.876 9.802 -96.118 1.00 71.25 589 LEU A C 1
ATOM 4738 O O . LEU A 1 589 ? 42.937 10.073 -95.570 1.00 71.25 589 LEU A O 1
ATOM 4742 N N . LEU A 1 590 ? 41.619 8.592 -96.609 1.00 65.38 590 LEU A N 1
ATOM 4743 C CA . LEU A 1 590 ? 42.611 7.528 -96.642 1.00 65.38 590 LEU A CA 1
ATOM 4744 C C . LEU A 1 590 ? 43.527 7.694 -97.866 1.00 65.38 590 LEU A C 1
ATOM 4746 O O . LEU A 1 590 ? 43.028 7.591 -98.988 1.00 65.38 590 LEU A O 1
ATOM 4750 N N . ASP A 1 591 ? 44.822 7.977 -97.693 1.00 68.62 591 ASP A N 1
ATOM 4751 C CA . ASP A 1 591 ? 45.787 8.095 -98.799 1.00 68.62 591 ASP A CA 1
ATOM 4752 C C . ASP A 1 591 ? 46.163 6.719 -99.345 1.00 68.62 591 ASP A C 1
ATOM 4754 O O . ASP A 1 591 ? 46.908 5.962 -98.729 1.00 68.62 591 ASP A O 1
ATOM 4758 N N . MET A 1 592 ? 45.669 6.412 -100.544 1.00 63.59 592 MET A N 1
ATOM 4759 C CA . MET A 1 592 ? 45.952 5.145 -101.217 1.00 63.59 592 MET A CA 1
ATOM 4760 C C . MET A 1 592 ? 47.291 5.171 -101.976 1.00 63.59 592 MET A C 1
ATOM 4762 O O . MET A 1 592 ? 47.648 4.174 -102.602 1.00 63.59 592 MET A O 1
ATOM 4766 N N . ASN A 1 593 ? 48.016 6.301 -101.974 1.00 59.47 593 ASN A N 1
ATOM 4767 C CA . ASN A 1 593 ? 49.215 6.520 -102.793 1.00 59.47 593 ASN A CA 1
ATOM 4768 C C . ASN A 1 593 ? 50.537 6.507 -102.000 1.00 59.47 593 ASN A C 1
ATOM 4770 O O . ASN A 1 593 ? 51.597 6.469 -102.626 1.00 59.47 593 ASN A O 1
ATOM 4774 N N . ARG A 1 594 ? 50.524 6.562 -100.660 1.00 53.16 594 ARG A N 1
ATOM 4775 C CA . ARG A 1 594 ? 51.750 6.608 -99.836 1.00 53.16 594 ARG A CA 1
ATOM 4776 C C . ARG A 1 594 ? 52.062 5.247 -99.201 1.00 53.16 594 ARG A C 1
ATOM 4778 O O . ARG A 1 594 ? 51.273 4.715 -98.433 1.00 53.16 594 ARG A O 1
ATOM 4785 N N . TYR A 1 595 ? 53.274 4.739 -99.442 1.00 47.97 595 TYR A N 1
ATOM 4786 C CA . TYR A 1 595 ? 53.908 3.708 -98.613 1.00 47.97 595 TYR A CA 1
ATOM 4787 C C . TYR A 1 595 ? 55.186 4.271 -97.967 1.00 47.97 595 TYR A C 1
ATOM 4789 O O . TYR A 1 595 ? 56.084 4.710 -98.684 1.00 47.97 595 TYR A O 1
ATOM 4797 N N . ARG A 1 596 ? 55.280 4.112 -96.630 1.00 44.19 596 ARG A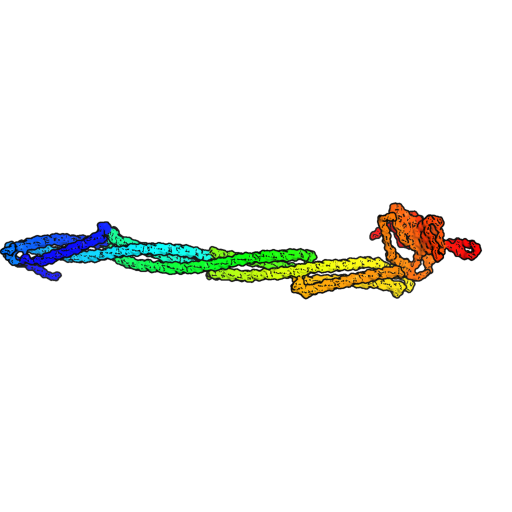 N 1
ATOM 4798 C CA . ARG A 1 596 ? 56.395 4.426 -95.689 1.00 44.19 596 ARG A CA 1
ATOM 4799 C C . ARG A 1 596 ? 56.420 5.912 -95.256 1.00 44.19 596 ARG A C 1
ATOM 4801 O O . ARG A 1 596 ? 56.457 6.777 -96.114 1.00 44.19 596 ARG A O 1
ATOM 4808 N N . VAL A 1 597 ? 56.327 6.268 -93.957 1.00 41.22 597 VAL A N 1
ATOM 4809 C CA . VAL A 1 597 ? 57.421 6.262 -92.943 1.00 41.22 597 VAL A CA 1
ATOM 4810 C C . VAL A 1 597 ? 56.922 6.313 -91.472 1.00 41.22 597 VAL A C 1
ATOM 4812 O O . VAL A 1 597 ? 56.116 7.156 -91.122 1.00 41.22 597 VAL A O 1
ATOM 4815 N N . GLN A 1 598 ? 57.549 5.508 -90.594 1.00 45.62 598 GLN A N 1
ATOM 4816 C CA . GLN A 1 598 ? 57.364 5.301 -89.133 1.00 45.62 598 GLN A CA 1
ATOM 4817 C C . GLN A 1 598 ? 56.103 4.523 -88.710 1.00 45.62 598 GLN A C 1
ATOM 4819 O O . GLN A 1 598 ? 55.023 5.075 -88.558 1.00 45.62 598 GLN A O 1
ATOM 4824 N N . LYS A 1 599 ? 56.282 3.210 -88.486 1.00 48.50 599 LYS A N 1
ATOM 4825 C CA . LYS A 1 599 ? 55.246 2.172 -88.279 1.00 48.50 599 LYS A CA 1
ATOM 4826 C C . LYS A 1 599 ? 54.220 2.418 -87.151 1.00 48.50 599 LYS A C 1
ATOM 4828 O O . LYS A 1 599 ? 53.282 1.641 -87.052 1.00 48.50 599 LYS A O 1
ATOM 4833 N N . TYR A 1 600 ? 54.397 3.431 -86.306 1.00 50.03 600 TYR A N 1
ATOM 4834 C CA . TYR A 1 600 ? 53.563 3.673 -85.121 1.00 50.03 600 TYR A CA 1
ATOM 4835 C C . TYR A 1 600 ? 52.590 4.859 -85.260 1.00 50.03 600 TYR A C 1
ATOM 4837 O O . TYR A 1 600 ? 51.692 5.001 -84.441 1.00 50.03 600 TYR A O 1
ATOM 4845 N N . HIS A 1 601 ? 52.727 5.671 -86.312 1.00 52.81 601 HIS A N 1
ATOM 4846 C CA . HIS A 1 601 ? 51.718 6.656 -86.705 1.00 52.81 601 HIS A CA 1
ATOM 4847 C C . HIS A 1 601 ? 50.771 5.982 -87.702 1.00 52.81 601 HIS A C 1
ATOM 4849 O O . HIS A 1 601 ? 51.251 5.352 -88.647 1.00 52.81 601 HIS A O 1
ATOM 4855 N N . GLY A 1 602 ? 49.452 6.074 -87.506 1.00 52.75 602 GLY A N 1
ATOM 4856 C CA . GLY A 1 602 ? 48.460 5.464 -88.398 1.00 52.75 602 GLY A CA 1
ATOM 4857 C C . GLY A 1 602 ? 48.681 5.868 -89.863 1.00 52.75 602 GLY A C 1
ATOM 4858 O O . GLY A 1 602 ? 48.368 6.988 -90.262 1.00 52.75 602 GLY A O 1
ATOM 4859 N N . HIS A 1 603 ? 49.240 4.959 -90.671 1.00 52.88 603 HIS A N 1
ATOM 4860 C CA . HIS A 1 603 ? 49.671 5.201 -92.060 1.00 52.88 603 HIS A CA 1
ATOM 4861 C C . HIS A 1 603 ? 48.553 5.138 -93.080 1.00 52.88 603 HIS A C 1
ATOM 4863 O O . HIS A 1 603 ? 48.652 4.425 -94.075 1.00 52.88 603 HIS A O 1
ATOM 4869 N N . LEU A 1 604 ? 47.475 5.872 -92.853 1.00 52.78 604 LEU A N 1
ATOM 4870 C CA . LEU A 1 604 ? 46.449 5.979 -93.879 1.00 52.78 604 LEU A CA 1
ATOM 4871 C C . LEU A 1 604 ? 45.889 7.381 -94.036 1.00 52.78 604 LEU A C 1
ATOM 4873 O O . LEU A 1 604 ? 45.115 7.574 -94.945 1.00 52.78 604 LEU A O 1
ATOM 4877 N N . VAL A 1 605 ? 46.263 8.382 -93.249 1.00 55.62 605 VAL A N 1
ATOM 4878 C CA . VAL A 1 605 ? 45.551 9.666 -93.267 1.00 55.62 605 VAL A CA 1
ATOM 4879 C C . VAL A 1 605 ? 46.201 10.670 -94.238 1.00 55.62 605 VAL A C 1
ATOM 4881 O O . VAL A 1 605 ? 47.396 10.929 -94.181 1.00 55.62 605 VAL A O 1
ATOM 4884 N N . SER A 1 606 ? 45.401 11.196 -95.164 1.00 61.78 606 SER A N 1
ATOM 4885 C CA . SER A 1 606 ? 45.737 12.139 -96.240 1.00 61.78 606 SER A CA 1
ATOM 4886 C C . SER A 1 606 ? 46.014 13.558 -95.740 1.00 61.78 606 SER A C 1
ATOM 4888 O O . SER A 1 606 ? 45.316 14.030 -94.848 1.00 61.78 606 SER A O 1
ATOM 4890 N N . ASP A 1 607 ? 46.915 14.291 -96.412 1.00 69.38 607 ASP A N 1
ATOM 4891 C CA . ASP A 1 607 ? 47.114 15.749 -96.224 1.00 69.38 607 ASP A CA 1
ATOM 4892 C C . ASP A 1 607 ? 45.861 16.571 -96.629 1.00 69.38 607 ASP A C 1
ATOM 4894 O O . ASP A 1 607 ? 45.749 17.770 -96.367 1.00 69.38 607 ASP A O 1
ATOM 4898 N N . PHE A 1 608 ? 44.902 15.906 -97.278 1.00 77.62 608 PHE A N 1
ATOM 4899 C CA . PHE A 1 608 ? 43.589 16.424 -97.633 1.00 77.62 608 PHE A CA 1
ATOM 4900 C C . PHE A 1 608 ? 42.485 15.883 -96.725 1.00 77.62 608 PHE A C 1
ATOM 4902 O O . PHE A 1 608 ? 42.379 14.677 -96.470 1.00 77.62 608 PHE A O 1
ATOM 4909 N N . GLN A 1 609 ? 41.597 16.788 -96.346 1.00 79.50 609 GLN A N 1
ATOM 4910 C CA . GLN A 1 609 ? 40.353 16.548 -95.649 1.00 79.50 609 GLN A CA 1
ATOM 4911 C C . GLN A 1 609 ? 39.178 16.814 -96.580 1.00 79.50 609 GLN A C 1
ATOM 4913 O O . GLN A 1 609 ? 39.168 17.746 -97.372 1.00 79.50 609 GLN A O 1
ATOM 4918 N N . LEU A 1 610 ? 38.138 16.022 -96.437 1.00 84.50 610 LEU A N 1
ATOM 4919 C CA . LEU A 1 610 ? 36.802 16.310 -96.931 1.00 84.50 610 LEU A CA 1
ATOM 4920 C C . LEU A 1 610 ? 35.932 16.287 -95.693 1.00 84.50 610 LEU A C 1
ATOM 4922 O O . LEU A 1 610 ? 36.024 15.281 -95.038 1.00 84.50 610 LEU A O 1
ATOM 4926 N N . ARG A 1 611 ? 35.131 17.280 -95.324 1.00 84.56 611 ARG A N 1
ATOM 4927 C CA . ARG A 1 611 ? 34.218 17.262 -94.157 1.00 84.56 611 ARG A CA 1
ATOM 4928 C C . ARG A 1 611 ? 32.784 17.419 -94.625 1.00 84.56 611 ARG A C 1
ATOM 4930 O O . ARG A 1 611 ? 32.561 18.086 -95.626 1.00 84.56 611 ARG A O 1
ATOM 4937 N N . LEU A 1 612 ? 31.827 16.836 -93.921 1.00 84.81 612 LEU A N 1
ATOM 4938 C CA . LEU A 1 612 ? 30.414 17.076 -94.154 1.00 84.81 612 LEU A CA 1
ATOM 4939 C C . LEU A 1 612 ? 29.909 18.116 -93.158 1.00 84.81 612 LEU A C 1
ATOM 4941 O O . LEU A 1 612 ? 29.994 17.933 -91.944 1.00 84.81 612 LEU A O 1
ATOM 4945 N N . ALA A 1 613 ? 29.352 19.194 -93.691 1.00 82.25 613 ALA A N 1
ATOM 4946 C CA . ALA A 1 613 ? 28.593 20.166 -92.932 1.00 82.25 613 ALA A CA 1
ATOM 4947 C C . ALA A 1 613 ? 27.141 20.162 -93.405 1.00 82.25 613 ALA A C 1
ATOM 4949 O O . ALA A 1 613 ? 26.848 20.090 -94.598 1.00 82.25 613 ALA A O 1
ATOM 4950 N N . SER A 1 614 ? 26.223 20.258 -92.456 1.00 81.81 614 SER A N 1
ATOM 4951 C CA . SER A 1 614 ? 24.802 20.468 -92.694 1.00 81.81 614 SER A CA 1
ATOM 4952 C C . SER A 1 614 ? 24.390 21.799 -92.083 1.00 81.81 614 SER A C 1
ATOM 4954 O O . SER A 1 614 ? 24.908 22.199 -91.042 1.00 81.81 614 SER A O 1
ATOM 4956 N N . LYS A 1 615 ? 23.457 22.500 -92.725 1.00 74.69 615 LYS A N 1
ATOM 4957 C CA . LYS A 1 615 ? 22.851 23.728 -92.198 1.00 74.69 615 LYS A CA 1
ATOM 4958 C C . LYS A 1 615 ? 21.330 23.619 -92.265 1.00 74.69 615 LYS A C 1
ATOM 4960 O O . LYS A 1 615 ? 20.792 23.213 -93.293 1.00 74.69 615 LYS A O 1
ATOM 4965 N N . GLY A 1 616 ? 20.660 24.034 -91.187 1.00 66.62 616 GLY A N 1
ATOM 4966 C CA . GLY A 1 616 ? 19.200 24.109 -91.067 1.00 66.62 616 GLY A CA 1
ATOM 4967 C C . GLY A 1 616 ? 18.548 22.788 -90.638 1.00 66.62 616 GLY A C 1
ATOM 4968 O O . GLY A 1 616 ? 18.797 21.751 -91.236 1.00 66.62 616 GLY A O 1
ATOM 4969 N N . ALA A 1 617 ? 17.675 22.813 -89.620 1.00 57.62 617 ALA A N 1
ATOM 4970 C CA . ALA A 1 617 ? 17.001 21.607 -89.114 1.00 57.62 617 ALA A CA 1
ATOM 4971 C C . ALA A 1 617 ? 15.942 21.026 -90.072 1.00 57.62 617 ALA A C 1
ATOM 4973 O O . ALA A 1 617 ? 15.860 19.808 -90.202 1.00 57.62 617 ALA A O 1
ATOM 4974 N N . ALA A 1 618 ? 15.135 21.878 -90.719 1.00 56.62 618 ALA A N 1
ATOM 4975 C CA . ALA A 1 618 ? 13.953 21.460 -91.489 1.00 56.62 618 ALA A CA 1
ATOM 4976 C C . ALA A 1 618 ? 14.211 21.283 -93.000 1.00 56.62 618 ALA A C 1
ATOM 4978 O O . ALA A 1 618 ? 13.656 20.379 -93.610 1.00 56.62 618 ALA A O 1
ATOM 4979 N N . ASN A 1 619 ? 15.084 22.108 -93.589 1.00 62.75 619 ASN A N 1
ATOM 4980 C CA . ASN A 1 619 ? 15.540 22.000 -94.979 1.00 62.75 619 ASN A CA 1
ATOM 4981 C C . ASN A 1 619 ? 17.068 21.881 -94.973 1.00 62.75 619 ASN A C 1
ATOM 4983 O O . ASN A 1 619 ? 17.765 22.869 -95.204 1.00 62.75 619 ASN A O 1
ATOM 4987 N N . ARG A 1 620 ? 17.581 20.691 -94.629 1.00 71.62 620 ARG A N 1
ATOM 4988 C CA . ARG A 1 620 ? 19.026 20.445 -94.518 1.00 71.62 620 ARG A CA 1
ATOM 4989 C C . ARG A 1 620 ? 19.700 20.668 -95.871 1.00 71.62 620 ARG A C 1
ATOM 4991 O O . ARG A 1 620 ? 19.506 19.891 -96.805 1.00 71.62 620 ARG A O 1
ATOM 4998 N N . SER A 1 621 ? 20.515 21.713 -95.963 1.00 80.31 621 SER A N 1
ATOM 4999 C CA . SER A 1 621 ? 21.484 21.869 -97.050 1.00 80.31 621 SER A CA 1
ATOM 5000 C C . SER A 1 621 ? 22.813 21.266 -96.617 1.00 80.31 621 SER A C 1
ATOM 5002 O O . SER A 1 621 ? 23.260 21.535 -95.498 1.00 80.31 621 SER A O 1
ATOM 5004 N N . PHE A 1 622 ? 23.447 20.496 -97.498 1.00 86.00 622 PHE A N 1
ATOM 5005 C CA . PHE A 1 622 ? 24.720 19.842 -97.221 1.00 86.00 622 PHE A CA 1
ATOM 5006 C C . PHE A 1 622 ? 25.854 20.489 -98.022 1.00 86.00 622 PHE A C 1
ATOM 5008 O O . PHE A 1 622 ? 25.714 20.808 -99.204 1.00 86.00 622 PHE A O 1
ATOM 5015 N N . GLU A 1 623 ? 26.992 20.672 -97.366 1.00 88.56 623 GLU A N 1
ATOM 5016 C CA . GLU A 1 623 ? 28.230 21.175 -97.950 1.00 88.56 623 GLU A CA 1
ATOM 5017 C C . GLU A 1 623 ? 29.348 20.177 -97.638 1.00 88.56 623 GLU A C 1
ATOM 5019 O O . GLU A 1 623 ? 29.572 19.816 -96.481 1.00 88.56 623 GLU A O 1
ATOM 5024 N N . LEU A 1 624 ? 30.073 19.748 -98.670 1.00 87.88 624 LEU A N 1
ATOM 5025 C CA . LEU A 1 624 ? 31.350 19.069 -98.513 1.00 87.88 624 LEU A CA 1
ATOM 5026 C C . LEU A 1 624 ? 32.455 20.122 -98.401 1.00 87.88 624 LEU A C 1
ATOM 5028 O O . LEU A 1 624 ? 32.740 20.843 -99.354 1.00 87.88 624 LEU A O 1
ATOM 5032 N N . ILE A 1 625 ? 33.086 20.228 -97.240 1.00 88.00 625 ILE A N 1
ATOM 5033 C CA . ILE A 1 625 ? 34.214 21.126 -97.006 1.00 88.00 625 ILE A CA 1
ATOM 5034 C C . ILE A 1 625 ? 35.501 20.367 -97.326 1.00 88.00 625 ILE A C 1
ATOM 5036 O O . ILE A 1 625 ? 35.989 19.580 -96.519 1.00 88.00 625 ILE A O 1
ATOM 5040 N N . PHE A 1 626 ? 36.034 20.571 -98.522 1.00 88.44 626 PHE A N 1
ATOM 5041 C CA . PHE A 1 626 ? 37.268 19.954 -98.986 1.00 88.44 626 PHE A CA 1
ATOM 5042 C C . PHE A 1 626 ? 38.455 20.880 -98.723 1.00 88.44 626 PHE A C 1
ATOM 5044 O O . PHE A 1 626 ? 38.551 21.946 -99.321 1.00 88.44 626 PHE A O 1
ATOM 5051 N N . SER A 1 627 ? 39.355 20.493 -97.831 1.00 86.38 627 SER A N 1
ATOM 5052 C CA . SER A 1 627 ? 40.509 21.292 -97.426 1.00 86.38 627 SER A CA 1
ATOM 5053 C C . SER A 1 627 ? 41.793 20.475 -97.419 1.00 86.38 627 SER A C 1
ATOM 5055 O O . SER A 1 627 ? 41.778 19.251 -97.511 1.00 86.38 627 SER A O 1
ATOM 5057 N N . GLY A 1 628 ? 42.933 21.141 -97.323 1.00 83.44 628 GLY A N 1
ATOM 5058 C CA . GLY A 1 628 ? 44.218 20.474 -97.168 1.00 83.44 628 GLY A CA 1
ATOM 5059 C C . GLY A 1 628 ? 45.385 21.420 -97.367 1.00 83.44 628 GLY A C 1
ATOM 5060 O O . GLY A 1 628 ? 45.202 22.581 -97.737 1.00 83.44 628 GLY A O 1
ATOM 5061 N N . SER A 1 629 ? 46.587 20.904 -97.142 1.00 79.06 629 SER A N 1
ATOM 5062 C CA . SER A 1 629 ? 47.833 21.606 -97.442 1.00 79.06 629 SER A CA 1
ATOM 5063 C C . SER A 1 629 ? 48.705 20.733 -98.331 1.00 79.06 629 SER A C 1
ATOM 5065 O O . SER A 1 629 ? 48.878 19.544 -98.069 1.00 79.06 629 SER A O 1
ATOM 5067 N N . HIS A 1 630 ? 49.196 21.289 -99.434 1.00 77.25 630 HIS A N 1
ATOM 5068 C CA . HIS A 1 630 ? 49.934 20.529 -100.433 1.00 77.25 630 HIS A CA 1
ATOM 5069 C C . HIS A 1 630 ? 50.955 21.411 -101.155 1.00 77.25 630 HIS A C 1
ATOM 5071 O O . HIS A 1 630 ? 50.704 22.585 -101.388 1.00 77.25 630 HIS A O 1
ATOM 5077 N N . GLU A 1 631 ? 52.087 20.851 -101.583 1.00 71.88 631 GLU A N 1
ATOM 5078 C CA . GLU A 1 631 ? 53.173 21.589 -102.269 1.00 71.88 631 GLU A CA 1
ATOM 5079 C C . GLU A 1 631 ? 52.743 22.244 -103.597 1.00 71.88 631 GLU A C 1
ATOM 5081 O O . GLU A 1 631 ? 53.397 23.142 -104.119 1.00 71.88 631 GLU A O 1
ATOM 5086 N N . PHE A 1 632 ? 51.616 21.805 -104.153 1.00 75.44 632 PHE A N 1
ATOM 5087 C CA . PHE A 1 632 ? 51.129 22.212 -105.465 1.00 75.44 632 PHE A CA 1
ATOM 5088 C C . PHE A 1 632 ? 49.646 22.594 -105.414 1.00 75.44 632 PHE A C 1
ATOM 5090 O O . PHE A 1 632 ? 48.884 21.928 -104.704 1.00 75.44 632 PHE A O 1
ATOM 5097 N N . PRO A 1 633 ? 49.194 23.579 -106.218 1.00 77.94 633 PRO A N 1
ATOM 5098 C CA . PRO A 1 633 ? 47.797 23.990 -106.248 1.00 77.94 633 PRO A CA 1
ATOM 5099 C C . PRO A 1 633 ? 46.858 22.861 -106.679 1.00 77.94 633 PRO A C 1
ATOM 5101 O O . PRO A 1 633 ? 47.027 22.251 -107.744 1.00 77.94 633 PRO A O 1
ATOM 5104 N N . VAL A 1 634 ? 45.809 22.641 -105.889 1.00 83.56 634 VAL A N 1
ATOM 5105 C CA . VAL A 1 634 ? 44.728 21.710 -106.229 1.00 83.56 634 VAL A CA 1
ATOM 5106 C C . VAL A 1 634 ? 43.857 22.320 -107.328 1.00 83.56 634 VAL A C 1
ATOM 5108 O O . VAL A 1 634 ? 43.518 23.494 -107.287 1.00 83.56 634 VAL A O 1
ATOM 5111 N N . LYS A 1 635 ? 43.520 21.550 -108.363 1.00 83.81 635 LYS A N 1
ATOM 5112 C CA . LYS A 1 635 ? 42.764 21.997 -109.550 1.00 83.81 635 LYS A CA 1
ATOM 5113 C C . LYS A 1 635 ? 41.335 21.476 -109.609 1.00 83.81 635 LYS A C 1
ATOM 5115 O O . LYS A 1 635 ? 40.532 22.013 -110.366 1.00 83.81 635 LYS A O 1
ATOM 5120 N N . GLY A 1 636 ? 41.011 20.463 -108.825 1.00 85.75 636 GLY A N 1
ATOM 5121 C CA . GLY A 1 636 ? 39.686 19.868 -108.802 1.00 85.75 636 GLY A CA 1
ATOM 5122 C C . GLY A 1 636 ? 39.667 18.592 -107.983 1.00 85.75 636 GLY A C 1
ATOM 5123 O O . GLY A 1 636 ? 40.714 18.060 -107.607 1.00 85.75 636 GLY A O 1
ATOM 5124 N N . VAL A 1 637 ? 38.467 18.103 -107.720 1.00 87.94 637 VAL A N 1
ATOM 5125 C CA . VAL A 1 637 ? 38.223 16.889 -106.957 1.00 87.94 637 VAL A CA 1
ATOM 5126 C C . VAL A 1 637 ? 37.071 16.111 -107.575 1.00 87.94 637 VAL A C 1
ATOM 5128 O O . VAL A 1 637 ? 36.063 16.691 -107.973 1.00 87.94 637 VAL A O 1
ATOM 5131 N N . GLN A 1 638 ? 37.238 14.796 -107.671 1.00 88.75 638 GLN A N 1
ATOM 5132 C CA . GLN A 1 638 ? 36.245 13.868 -108.200 1.00 88.75 638 GLN A CA 1
ATOM 5133 C C . GLN A 1 638 ? 36.042 12.724 -107.209 1.00 88.75 638 GLN A C 1
ATOM 5135 O O . GLN A 1 638 ? 37.011 12.116 -106.762 1.00 88.75 638 GLN A O 1
ATOM 5140 N N . LEU A 1 639 ? 34.796 12.392 -106.896 1.00 86.94 639 LEU A N 1
ATOM 5141 C CA . LEU A 1 639 ? 34.415 11.167 -106.201 1.00 86.94 639 LEU A CA 1
ATOM 5142 C C . LEU A 1 639 ? 33.851 10.188 -107.219 1.00 86.94 639 LEU A C 1
ATOM 5144 O O . LEU A 1 639 ? 32.941 10.519 -107.978 1.00 86.94 639 LEU A O 1
ATOM 5148 N N . LEU A 1 640 ? 34.417 8.988 -107.228 1.00 85.06 640 LEU A N 1
ATOM 5149 C CA . LEU A 1 640 ? 34.108 7.942 -108.187 1.00 85.06 640 LEU A CA 1
ATOM 5150 C C . LEU A 1 640 ? 33.577 6.708 -107.471 1.00 85.06 640 LEU A C 1
ATOM 5152 O O . LEU A 1 640 ? 34.098 6.338 -106.413 1.00 85.06 640 LEU A O 1
ATOM 5156 N N . SER A 1 641 ? 32.614 6.036 -108.092 1.00 82.75 641 SER A N 1
ATOM 5157 C CA . SER A 1 641 ? 32.208 4.685 -107.707 1.00 82.75 641 SER A CA 1
ATOM 5158 C C . SER A 1 641 ? 33.291 3.652 -108.059 1.00 82.75 641 SER A C 1
ATOM 5160 O O . SER A 1 641 ? 34.253 3.937 -108.785 1.00 82.75 641 SER A O 1
ATOM 5162 N N . SER A 1 642 ? 33.117 2.418 -107.588 1.00 76.12 642 SER A N 1
ATOM 5163 C CA . SER A 1 642 ? 33.966 1.274 -107.945 1.00 76.12 642 SER A CA 1
ATOM 5164 C C . SER A 1 642 ? 33.955 0.938 -109.445 1.00 76.12 642 SER A C 1
ATOM 5166 O O . SER A 1 642 ? 34.967 0.469 -109.964 1.00 76.12 642 SER A O 1
ATOM 5168 N N . SER A 1 643 ? 32.862 1.236 -110.162 1.00 78.44 643 SER A N 1
ATOM 5169 C CA . SER A 1 643 ? 32.753 1.086 -111.624 1.00 78.44 643 SER A CA 1
ATOM 5170 C C . SER A 1 643 ? 33.392 2.240 -112.410 1.00 78.44 643 SER A C 1
ATOM 5172 O O . SER A 1 643 ? 33.477 2.178 -113.636 1.00 78.44 643 SER A O 1
ATOM 5174 N N . GLY A 1 644 ? 33.883 3.277 -111.719 1.00 76.69 644 GLY A N 1
ATOM 5175 C CA . GLY A 1 644 ? 34.510 4.451 -112.327 1.00 76.69 644 GLY A CA 1
ATOM 5176 C C . GLY A 1 644 ? 33.533 5.551 -112.749 1.00 76.69 644 GLY A C 1
ATOM 5177 O O . GLY A 1 644 ? 33.953 6.483 -113.433 1.00 76.69 644 GLY A O 1
ATOM 5178 N N . GLU A 1 645 ? 32.265 5.467 -112.341 1.00 84.19 645 GLU A N 1
ATOM 5179 C CA . GLU A 1 645 ? 31.259 6.514 -112.548 1.00 84.19 645 GLU A CA 1
ATOM 5180 C C . GLU A 1 645 ? 31.535 7.722 -111.644 1.00 84.19 645 GLU A C 1
ATOM 5182 O O . GLU A 1 645 ? 31.889 7.560 -110.475 1.00 84.19 645 GLU A O 1
ATOM 5187 N N . VAL A 1 646 ? 31.379 8.938 -112.176 1.00 86.25 646 VAL A N 1
ATOM 5188 C CA . VAL A 1 646 ? 31.559 10.188 -111.423 1.00 86.25 646 VAL A CA 1
ATOM 5189 C C . VAL A 1 646 ? 30.306 10.475 -110.606 1.00 86.25 646 VAL A C 1
ATOM 5191 O O . VAL A 1 646 ? 29.285 10.873 -111.154 1.00 86.25 646 VAL A O 1
ATOM 5194 N N . LEU A 1 647 ? 30.406 10.305 -109.287 1.00 86.50 647 LEU A N 1
ATOM 5195 C CA . LEU A 1 647 ? 29.323 10.598 -108.343 1.00 86.50 647 LEU A CA 1
ATOM 5196 C C . LEU A 1 647 ? 29.267 12.084 -107.990 1.00 86.50 647 LEU A C 1
ATOM 5198 O O . LEU A 1 647 ? 28.198 12.656 -107.801 1.00 86.50 647 LEU A O 1
ATOM 5202 N N . PHE A 1 648 ? 30.435 12.712 -107.877 1.00 89.56 648 PHE A N 1
ATOM 5203 C CA . PHE A 1 648 ? 30.554 14.130 -107.576 1.00 89.56 648 PHE A CA 1
ATOM 5204 C C . PHE A 1 648 ? 31.843 14.680 -108.181 1.00 89.56 648 PHE A C 1
ATOM 5206 O O . PHE A 1 648 ? 32.902 14.065 -108.059 1.00 89.56 648 PHE A O 1
ATOM 5213 N N . GLU A 1 649 ? 31.772 15.849 -108.809 1.00 89.56 649 GLU A N 1
ATOM 5214 C CA . GLU A 1 649 ? 32.928 16.551 -109.357 1.00 89.56 649 GLU A CA 1
ATOM 5215 C C . GLU A 1 649 ? 32.842 18.037 -109.028 1.00 89.56 649 GLU A C 1
ATOM 5217 O O . GLU A 1 649 ? 31.784 18.656 -109.131 1.00 89.56 649 GLU A O 1
ATOM 5222 N N . SER A 1 650 ? 33.985 18.617 -108.669 1.00 88.56 650 SER A N 1
ATOM 5223 C CA . SER A 1 650 ? 34.142 20.060 -108.582 1.00 88.56 650 SER A CA 1
ATOM 5224 C C . SER A 1 650 ? 35.524 20.483 -109.065 1.00 88.56 650 SER A C 1
ATOM 5226 O O . SER A 1 650 ? 36.545 19.939 -108.640 1.00 88.56 650 SER A O 1
ATOM 5228 N N . LEU A 1 651 ? 35.567 21.469 -109.958 1.00 86.31 651 LEU A N 1
ATOM 5229 C CA . LEU A 1 651 ? 36.802 22.066 -110.462 1.00 86.31 651 LEU A CA 1
ATOM 5230 C C . LEU A 1 651 ? 37.094 23.363 -109.705 1.00 86.31 651 LEU A C 1
ATOM 5232 O O . LEU A 1 651 ? 36.175 24.120 -109.392 1.00 86.31 651 LEU A O 1
ATOM 5236 N N . ARG A 1 652 ? 38.375 23.671 -109.465 1.00 83.88 652 ARG A N 1
ATOM 5237 C CA . ARG A 1 652 ? 38.807 24.855 -108.693 1.00 83.88 652 ARG A CA 1
ATOM 5238 C C . ARG A 1 652 ? 38.135 26.149 -109.147 1.00 83.88 652 ARG A C 1
ATOM 5240 O O . ARG A 1 652 ? 37.776 26.985 -108.319 1.00 83.88 652 ARG A O 1
ATOM 5247 N N . ASP A 1 653 ? 38.004 26.332 -110.456 1.00 81.50 653 ASP A N 1
ATOM 5248 C CA . ASP A 1 653 ? 37.485 27.570 -111.043 1.00 81.50 653 ASP A CA 1
ATOM 5249 C C . ASP A 1 653 ? 35.955 27.683 -110.909 1.00 81.50 653 ASP A C 1
ATOM 5251 O O . ASP A 1 653 ? 35.418 28.783 -110.977 1.00 81.50 653 ASP A O 1
ATOM 5255 N N . SER A 1 654 ? 35.266 26.567 -110.640 1.00 80.75 654 SER A N 1
ATOM 5256 C CA . SER A 1 654 ? 33.819 26.518 -110.379 1.00 80.75 654 SER A CA 1
ATOM 5257 C C . SER A 1 654 ? 33.436 26.646 -108.897 1.00 80.75 654 SER A C 1
ATOM 5259 O O . SER A 1 654 ? 32.255 26.786 -108.586 1.00 80.75 654 SER A O 1
ATOM 5261 N N . VAL A 1 655 ? 34.402 26.618 -107.970 1.00 83.56 655 VAL A N 1
ATOM 5262 C CA . VAL A 1 655 ? 34.128 26.741 -106.529 1.00 83.56 655 VAL A CA 1
ATOM 5263 C C . VAL A 1 655 ? 33.881 28.201 -106.154 1.00 83.56 655 VAL A C 1
ATOM 5265 O O . VAL A 1 655 ? 34.795 29.027 -106.197 1.00 83.56 655 VAL A O 1
ATOM 5268 N N . THR A 1 656 ? 32.649 28.505 -105.747 1.00 76.12 656 THR A N 1
ATOM 5269 C CA . THR A 1 656 ? 32.200 29.854 -105.364 1.00 76.12 656 THR A CA 1
ATOM 5270 C C . THR A 1 656 ? 32.639 30.270 -103.962 1.00 76.12 656 THR A C 1
ATOM 5272 O O . THR A 1 656 ? 32.845 31.454 -103.717 1.00 76.12 656 THR A O 1
ATOM 5275 N N . SER A 1 657 ? 32.808 29.316 -103.044 1.00 80.06 657 SER A N 1
ATOM 5276 C CA . SER A 1 657 ? 33.256 29.559 -101.671 1.00 80.06 657 SER A CA 1
ATOM 5277 C C . SER A 1 657 ? 34.557 28.801 -101.414 1.00 80.06 657 SER A C 1
ATOM 5279 O O . SER A 1 657 ? 34.553 27.590 -101.191 1.00 80.06 657 SER A O 1
ATOM 5281 N N . LYS A 1 658 ? 35.683 29.515 -101.500 1.00 84.25 658 LYS A N 1
ATOM 5282 C CA . LYS A 1 658 ? 37.025 28.975 -101.258 1.00 84.25 658 LYS A CA 1
ATOM 5283 C C . LYS A 1 658 ? 37.921 29.978 -100.538 1.00 84.25 658 LYS A C 1
ATOM 5285 O O . LYS A 1 658 ? 37.901 31.157 -100.875 1.00 84.25 658 LYS A O 1
ATOM 5290 N N . ASN A 1 659 ? 38.732 29.474 -99.616 1.00 84.00 659 ASN A N 1
ATOM 5291 C CA . ASN A 1 659 ? 39.890 30.152 -99.042 1.00 84.00 659 ASN A CA 1
ATOM 5292 C C . ASN A 1 659 ? 41.148 29.435 -99.525 1.00 84.00 659 ASN A C 1
ATOM 5294 O O . ASN A 1 659 ? 41.213 28.209 -99.480 1.00 84.00 659 ASN A O 1
ATOM 5298 N N . GLU A 1 660 ? 42.127 30.185 -100.018 1.00 86.44 660 GLU A N 1
ATOM 5299 C CA . GLU A 1 660 ? 43.384 29.650 -100.537 1.00 86.44 660 GLU A CA 1
ATOM 5300 C C . GLU A 1 660 ? 44.524 30.582 -100.126 1.00 86.44 660 GLU A C 1
ATOM 5302 O O . GLU A 1 660 ? 44.487 31.774 -100.429 1.00 86.44 660 GLU A O 1
ATOM 5307 N N . GLU A 1 661 ? 45.537 30.039 -99.460 1.00 82.88 661 GLU A N 1
ATOM 5308 C CA . GLU A 1 661 ? 46.714 30.772 -98.998 1.00 82.88 661 GLU A CA 1
ATOM 5309 C C . GLU A 1 661 ? 47.981 30.001 -99.371 1.00 82.88 661 GLU A C 1
ATOM 5311 O O . GLU A 1 661 ? 48.036 28.774 -99.276 1.00 82.88 661 GLU A O 1
ATOM 5316 N N . THR A 1 662 ? 49.018 30.725 -99.788 1.00 76.38 662 THR A N 1
ATOM 5317 C CA . THR A 1 662 ? 50.330 30.138 -100.079 1.00 76.38 662 THR A CA 1
ATOM 5318 C C . THR A 1 662 ? 51.327 30.648 -99.050 1.00 76.38 662 THR A C 1
ATOM 5320 O O . THR A 1 662 ? 51.600 31.847 -98.998 1.00 76.38 662 THR A O 1
ATOM 5323 N N . SER A 1 663 ? 51.878 29.739 -98.251 1.00 69.12 663 SER A N 1
ATOM 5324 C CA . SER A 1 663 ? 52.817 30.033 -97.165 1.00 69.12 663 SER A CA 1
ATOM 5325 C C . SER A 1 663 ? 53.942 28.999 -97.173 1.00 69.12 663 SER A C 1
ATOM 5327 O O . SER A 1 663 ? 53.682 27.814 -97.356 1.00 69.12 663 SER A O 1
ATOM 5329 N N . GLU A 1 664 ? 55.192 29.447 -97.022 1.00 64.38 664 GLU A N 1
ATOM 5330 C CA . GLU A 1 664 ? 56.381 28.581 -96.876 1.00 64.38 664 GLU A CA 1
ATOM 5331 C C . GLU A 1 664 ? 56.527 27.465 -97.936 1.00 64.38 664 GLU A C 1
ATOM 5333 O O . GLU A 1 664 ? 57.031 26.381 -97.664 1.00 64.38 664 GLU A O 1
ATOM 5338 N N . GLY A 1 665 ? 56.098 27.726 -99.176 1.00 65.00 665 GLY A N 1
ATOM 5339 C CA . GLY A 1 665 ? 56.185 26.750 -100.270 1.00 65.00 665 GLY A CA 1
ATOM 5340 C C . GLY A 1 665 ? 55.054 25.714 -100.309 1.00 65.00 665 GLY A C 1
ATOM 5341 O O . GLY A 1 665 ? 55.039 24.888 -101.218 1.00 65.00 665 GLY A O 1
ATOM 5342 N N . PHE A 1 666 ? 54.078 25.794 -99.400 1.00 73.31 666 PHE A N 1
ATOM 5343 C CA . PHE A 1 666 ? 52.856 24.989 -99.415 1.00 73.31 666 PHE A CA 1
ATOM 5344 C C . PHE A 1 666 ? 51.633 25.835 -99.790 1.00 73.31 666 PHE A C 1
ATOM 5346 O O . PHE A 1 666 ? 51.506 27.007 -99.432 1.00 73.31 666 PHE A O 1
ATOM 5353 N N . PHE A 1 667 ? 50.717 25.216 -100.527 1.00 76.38 667 PHE A N 1
ATOM 5354 C CA . PHE A 1 667 ? 49.399 25.734 -100.856 1.00 76.38 667 PHE A CA 1
ATOM 5355 C C . PHE A 1 667 ? 48.373 25.116 -99.907 1.00 76.38 667 PHE A C 1
ATOM 5357 O O . PHE A 1 667 ? 48.096 23.915 -99.967 1.00 76.38 667 PHE A O 1
ATOM 5364 N N . THR A 1 668 ? 47.799 25.945 -99.044 1.00 81.12 668 THR A N 1
ATOM 5365 C CA . THR A 1 668 ? 46.735 25.558 -98.120 1.00 81.12 668 THR A CA 1
ATOM 5366 C C . THR A 1 668 ? 45.407 26.068 -98.653 1.00 81.12 668 THR A C 1
ATOM 5368 O O . THR A 1 668 ? 45.300 27.210 -99.096 1.00 81.12 668 THR A O 1
ATOM 5371 N N . PHE A 1 669 ? 44.382 25.223 -98.632 1.00 85.19 669 PHE A N 1
ATOM 5372 C CA . PHE A 1 669 ? 43.068 25.583 -99.146 1.00 85.19 669 PHE A CA 1
ATOM 5373 C C . PHE A 1 669 ? 41.934 24.984 -98.321 1.00 85.19 669 PHE A C 1
ATOM 5375 O O . PHE A 1 669 ? 42.075 23.937 -97.693 1.00 85.19 669 PHE A O 1
ATOM 5382 N N . GLU A 1 670 ? 40.781 25.639 -98.389 1.00 87.69 670 GLU A N 1
ATOM 5383 C CA . GLU A 1 670 ? 39.490 25.134 -97.945 1.00 87.69 670 GLU A CA 1
ATOM 5384 C C . GLU A 1 670 ? 38.428 25.539 -98.965 1.00 87.69 670 GLU A C 1
ATOM 5386 O O . GLU A 1 670 ? 38.212 26.720 -99.230 1.00 87.69 670 GLU A O 1
ATOM 5391 N N . TRP A 1 671 ? 37.759 24.557 -99.551 1.00 90.88 671 TRP A N 1
ATOM 5392 C CA . TRP A 1 671 ? 36.689 24.715 -100.525 1.00 90.88 671 TRP A CA 1
ATOM 5393 C C . TRP A 1 671 ? 35.388 24.211 -99.924 1.00 90.88 671 TRP A C 1
ATOM 5395 O O . TRP A 1 671 ? 35.320 23.081 -99.448 1.00 90.88 671 TRP A O 1
ATOM 5405 N N . ARG A 1 672 ? 34.330 25.014 -99.989 1.00 88.19 672 ARG A N 1
ATOM 5406 C CA . ARG A 1 672 ? 32.984 24.591 -99.602 1.00 88.19 672 ARG A CA 1
ATOM 5407 C C . ARG A 1 672 ? 32.210 24.227 -100.853 1.00 88.19 672 ARG A C 1
ATOM 5409 O O . ARG A 1 672 ? 31.968 25.064 -101.721 1.00 88.19 672 ARG A O 1
ATOM 5416 N N . LEU A 1 673 ? 31.870 22.951 -100.953 1.00 88.94 673 LEU A N 1
ATOM 5417 C CA . LEU A 1 673 ? 31.318 22.327 -102.142 1.00 88.94 673 LEU A CA 1
ATOM 5418 C C . LEU A 1 673 ? 29.857 21.943 -101.867 1.00 88.94 673 LEU A C 1
ATOM 5420 O O . LEU A 1 673 ? 29.616 20.987 -101.128 1.00 88.94 673 LEU A O 1
ATOM 5424 N N . PRO A 1 674 ? 28.867 22.672 -102.408 1.00 86.50 674 PRO A N 1
ATOM 5425 C CA . PRO A 1 674 ? 27.463 22.329 -102.212 1.00 86.50 674 PRO A CA 1
ATOM 5426 C C . PRO A 1 674 ? 27.170 20.932 -102.768 1.00 86.50 674 PRO A C 1
ATOM 5428 O O . PRO A 1 674 ? 27.534 20.632 -103.906 1.00 86.50 674 PRO A O 1
ATOM 5431 N N . VAL A 1 675 ? 26.497 20.088 -101.985 1.00 87.31 675 VAL A N 1
ATOM 5432 C CA . VAL A 1 675 ? 26.095 18.740 -102.408 1.00 87.31 675 VAL A CA 1
ATOM 5433 C C . VAL A 1 675 ? 24.611 18.528 -102.123 1.00 87.31 675 VAL A C 1
ATOM 5435 O O . VAL A 1 675 ? 24.083 18.942 -101.091 1.00 87.31 675 VAL A O 1
ATOM 5438 N N . THR A 1 676 ? 23.901 17.900 -103.059 1.00 86.25 676 THR A N 1
ATOM 5439 C CA . THR A 1 676 ? 22.486 17.573 -102.859 1.00 86.25 676 THR A CA 1
ATOM 5440 C C . THR A 1 676 ? 22.350 16.335 -101.977 1.00 86.25 676 THR A C 1
ATOM 5442 O O . THR A 1 676 ? 23.199 15.443 -102.012 1.00 86.25 676 THR A O 1
ATOM 5445 N N . SER A 1 677 ? 21.253 16.245 -101.217 1.00 81.88 677 SER A N 1
ATOM 5446 C CA . SER A 1 677 ? 20.977 15.081 -100.361 1.00 81.88 677 SER A CA 1
ATOM 5447 C C . SER A 1 677 ? 21.014 13.766 -101.156 1.00 81.88 677 SER A C 1
ATOM 5449 O O . SER A 1 677 ? 21.663 12.821 -100.734 1.00 81.88 677 SER A O 1
ATOM 5451 N N . SER A 1 678 ? 20.445 13.737 -102.371 1.00 83.81 678 SER A N 1
ATOM 5452 C CA . SER A 1 678 ? 20.465 12.553 -103.250 1.00 83.81 678 SER A CA 1
ATOM 5453 C C . SER A 1 678 ? 21.879 12.080 -103.602 1.00 83.81 678 SER A C 1
ATOM 5455 O O . SER A 1 678 ? 22.143 10.880 -103.572 1.00 83.81 678 SER A O 1
ATOM 5457 N N . VAL A 1 679 ? 22.787 13.000 -103.947 1.00 85.12 679 VAL A N 1
ATOM 5458 C CA . VAL A 1 679 ? 24.180 12.658 -104.290 1.00 85.12 679 VAL A CA 1
ATOM 5459 C C . VAL A 1 679 ? 24.932 12.200 -103.043 1.00 85.12 679 VAL A C 1
ATOM 5461 O O . VAL A 1 679 ? 25.661 11.213 -103.079 1.00 85.12 679 VAL A O 1
ATOM 5464 N N . LEU A 1 680 ? 24.710 12.867 -101.911 1.00 86.38 680 LEU A N 1
ATOM 5465 C CA . LEU A 1 680 ? 25.335 12.497 -100.647 1.00 86.38 680 LEU A CA 1
ATOM 5466 C C . LEU A 1 680 ? 24.851 11.128 -100.139 1.00 86.38 680 LEU A C 1
ATOM 5468 O O . LEU A 1 680 ? 25.664 10.343 -99.659 1.00 86.38 680 LEU A O 1
ATOM 5472 N N . THR A 1 681 ? 23.565 10.798 -100.303 1.00 84.06 681 THR A N 1
ATOM 5473 C CA . THR A 1 681 ? 23.016 9.461 -100.024 1.00 84.06 681 THR A CA 1
ATOM 5474 C C . THR A 1 681 ? 23.683 8.391 -100.884 1.00 84.06 681 THR A C 1
ATOM 5476 O O . THR A 1 681 ? 24.050 7.344 -100.355 1.00 84.06 681 THR A O 1
ATOM 5479 N N . GLN A 1 682 ? 23.890 8.647 -102.179 1.00 84.12 682 GLN A N 1
ATOM 5480 C CA . GLN A 1 682 ? 24.607 7.721 -103.066 1.00 84.12 682 GLN A CA 1
ATOM 5481 C C . GLN A 1 682 ? 26.055 7.503 -102.602 1.00 84.12 682 GLN A C 1
ATOM 5483 O O . GLN A 1 682 ? 26.485 6.360 -102.464 1.00 84.12 682 GLN A O 1
ATOM 5488 N N . ILE A 1 683 ? 26.775 8.580 -102.265 1.00 85.81 683 ILE A N 1
ATOM 5489 C CA . ILE A 1 683 ? 28.145 8.493 -101.731 1.00 85.81 683 ILE A CA 1
ATOM 5490 C C . ILE A 1 683 ? 28.181 7.752 -100.385 1.00 85.81 683 ILE A C 1
ATOM 5492 O O . ILE A 1 683 ? 29.117 7.015 -100.107 1.00 85.81 683 ILE A O 1
ATOM 5496 N N . ALA A 1 684 ? 27.183 7.927 -99.520 1.00 83.00 684 ALA A N 1
ATOM 5497 C CA . ALA A 1 684 ? 27.164 7.272 -98.215 1.00 83.00 684 ALA A CA 1
ATOM 5498 C C . ALA A 1 684 ? 26.841 5.768 -98.298 1.00 83.00 684 ALA A C 1
ATOM 5500 O O . ALA A 1 684 ? 27.195 5.025 -97.387 1.00 83.00 684 ALA A O 1
ATOM 5501 N N . THR A 1 685 ? 26.156 5.310 -99.353 1.00 80.25 685 THR A N 1
ATOM 5502 C CA . THR A 1 685 ? 25.593 3.945 -99.441 1.00 80.25 685 THR A CA 1
ATOM 5503 C C . THR A 1 685 ? 26.382 2.977 -100.318 1.00 80.25 685 THR A C 1
ATOM 5505 O O . THR A 1 685 ? 26.236 1.772 -100.142 1.00 80.25 685 THR A O 1
ATOM 5508 N N . ILE A 1 686 ? 27.227 3.459 -101.229 1.00 80.06 686 ILE A N 1
ATOM 5509 C CA . ILE A 1 686 ? 28.092 2.597 -102.048 1.00 80.06 686 ILE A CA 1
ATOM 5510 C C . ILE A 1 686 ? 29.294 2.097 -101.213 1.00 80.06 686 ILE A C 1
ATOM 5512 O O . ILE A 1 686 ? 29.957 2.859 -100.508 1.00 80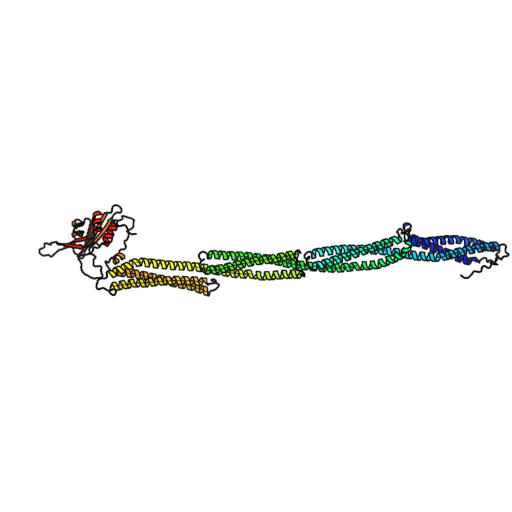.06 686 ILE A O 1
ATOM 5516 N N . ASP A 1 687 ? 29.610 0.804 -101.316 1.00 64.00 687 ASP A N 1
ATOM 5517 C CA . ASP A 1 687 ? 30.616 0.153 -100.458 1.00 64.00 687 ASP A CA 1
ATOM 5518 C C . ASP A 1 687 ? 32.075 0.530 -100.783 1.00 64.00 687 ASP A C 1
ATOM 5520 O O . ASP A 1 687 ? 32.946 0.515 -99.901 1.00 64.00 687 ASP A O 1
ATOM 5524 N N . ASP A 1 688 ? 32.357 0.886 -102.041 1.00 71.00 688 ASP A N 1
ATOM 5525 C CA . ASP A 1 688 ? 33.698 1.207 -102.534 1.00 71.00 688 ASP A CA 1
ATOM 5526 C C . ASP A 1 688 ? 33.704 2.475 -103.398 1.00 71.00 688 ASP A C 1
ATOM 5528 O O . ASP A 1 688 ? 33.158 2.518 -104.502 1.00 71.00 688 ASP A O 1
ATOM 5532 N N . HIS A 1 689 ? 34.413 3.490 -102.900 1.00 75.56 689 HIS A N 1
ATOM 5533 C CA . HIS A 1 689 ? 34.629 4.772 -103.561 1.00 75.56 689 HIS A CA 1
ATOM 5534 C C . HIS A 1 689 ? 36.111 5.060 -103.734 1.00 75.56 689 HIS A C 1
ATOM 5536 O O . HIS A 1 689 ? 36.922 4.734 -102.863 1.00 75.56 689 HIS A O 1
ATOM 5542 N N . SER A 1 690 ? 36.454 5.764 -104.810 1.00 79.56 690 SER A N 1
ATOM 5543 C CA . SER A 1 690 ? 37.764 6.398 -104.934 1.00 79.56 690 SER A CA 1
ATOM 5544 C C . SER A 1 690 ? 37.610 7.891 -105.175 1.00 79.56 690 SER A C 1
ATOM 5546 O O . SER A 1 690 ? 36.922 8.332 -106.091 1.00 79.56 690 SER A O 1
ATOM 5548 N N . MET A 1 691 ? 38.265 8.684 -104.342 1.00 82.69 691 MET A N 1
ATOM 5549 C CA . MET A 1 691 ? 38.340 10.125 -104.486 1.00 82.69 691 MET A CA 1
ATOM 5550 C C . MET A 1 691 ? 39.624 10.476 -105.226 1.00 82.69 691 MET A C 1
ATOM 5552 O O . MET A 1 691 ? 40.720 10.175 -104.760 1.00 82.69 691 MET A O 1
ATOM 5556 N N . ARG A 1 692 ? 39.509 11.083 -106.402 1.00 83.75 692 ARG A N 1
ATOM 5557 C CA . ARG A 1 692 ? 40.640 11.590 -107.173 1.00 83.75 692 ARG A CA 1
ATOM 5558 C C . ARG A 1 692 ? 40.799 13.080 -106.936 1.00 83.75 692 ARG A C 1
ATOM 5560 O O . ARG A 1 692 ? 39.909 13.863 -107.253 1.00 83.75 692 ARG A O 1
ATOM 5567 N N . ILE A 1 693 ? 41.959 13.466 -106.430 1.00 83.38 693 ILE A N 1
ATOM 5568 C CA . ILE A 1 693 ? 42.335 14.867 -106.260 1.00 83.38 693 ILE A CA 1
ATOM 5569 C C . ILE A 1 693 ? 43.255 15.241 -107.415 1.00 83.38 693 ILE A C 1
ATOM 5571 O O . ILE A 1 693 ? 44.274 14.587 -107.651 1.00 83.38 693 ILE A O 1
ATOM 5575 N N . MET A 1 694 ? 42.856 16.270 -108.159 1.00 83.56 694 MET A N 1
ATOM 5576 C CA . MET A 1 694 ? 43.591 16.792 -109.302 1.00 83.56 694 MET A CA 1
ATOM 5577 C C . MET A 1 694 ? 44.553 17.859 -108.813 1.00 83.56 694 MET A C 1
ATOM 5579 O O . MET A 1 694 ? 44.121 18.883 -108.290 1.00 83.56 694 MET A O 1
ATOM 5583 N N . VAL A 1 695 ? 45.844 17.657 -109.023 1.00 77.06 695 VAL A N 1
ATOM 5584 C CA . VAL A 1 695 ? 46.886 18.608 -108.630 1.00 77.06 695 VAL A CA 1
ATOM 5585 C C . VAL A 1 695 ? 47.641 19.061 -109.879 1.00 77.06 695 VAL A C 1
ATOM 5587 O O . VAL A 1 695 ? 47.854 18.266 -110.797 1.00 77.06 695 VAL A O 1
ATOM 5590 N N . ALA A 1 696 ? 47.989 20.348 -109.955 1.00 68.56 696 ALA A N 1
ATOM 5591 C CA . ALA A 1 696 ? 48.810 20.880 -111.041 1.00 68.56 696 ALA A CA 1
ATOM 5592 C C . ALA A 1 696 ? 50.295 20.726 -110.717 1.00 68.56 696 ALA A C 1
ATOM 5594 O O . ALA A 1 696 ? 50.790 21.415 -109.831 1.00 68.56 696 ALA A O 1
ATOM 5595 N N . ASP A 1 697 ? 50.989 19.875 -111.468 1.00 59.88 697 ASP A N 1
ATOM 5596 C CA . ASP A 1 697 ? 52.442 19.735 -111.381 1.00 59.88 697 ASP A CA 1
ATOM 5597 C C . ASP A 1 697 ? 53.135 20.530 -112.504 1.00 59.88 697 ASP A C 1
ATOM 5599 O O . ASP A 1 697 ? 52.616 20.642 -113.625 1.00 59.88 697 ASP A O 1
ATOM 5603 N N . ILE A 1 698 ? 54.299 21.103 -112.193 1.00 57.22 698 ILE A N 1
ATOM 5604 C CA . ILE A 1 698 ? 55.147 21.855 -113.121 1.00 57.22 698 ILE A CA 1
ATOM 5605 C C . ILE A 1 698 ? 56.401 21.020 -113.390 1.00 57.22 698 ILE A C 1
ATOM 5607 O O . ILE A 1 698 ? 57.382 21.088 -112.652 1.00 57.22 698 ILE A O 1
ATOM 5611 N N . ASN A 1 699 ? 56.414 20.287 -114.503 1.00 49.47 699 ASN A N 1
ATOM 5612 C CA . ASN A 1 699 ? 57.620 19.591 -114.945 1.00 49.47 699 ASN A CA 1
ATOM 5613 C C . ASN A 1 699 ? 58.536 20.537 -115.741 1.00 49.47 699 ASN A C 1
ATOM 5615 O O . ASN A 1 699 ? 58.203 20.907 -116.860 1.00 49.47 699 ASN A O 1
ATOM 5619 N N . SER A 1 700 ? 59.698 20.868 -115.159 1.00 46.19 700 SER A N 1
ATOM 5620 C CA . SER A 1 700 ? 60.941 21.378 -115.782 1.00 46.19 700 SER A CA 1
ATOM 5621 C C . SER A 1 700 ? 60.873 22.609 -116.717 1.00 46.19 700 SER A C 1
ATOM 5623 O O . SER A 1 700 ? 60.220 22.629 -117.757 1.00 46.19 700 SER A O 1
ATOM 5625 N N . ARG A 1 701 ? 61.672 23.641 -116.399 1.00 45.69 701 ARG A N 1
ATOM 5626 C CA . ARG A 1 701 ? 61.912 24.816 -117.258 1.00 45.69 701 ARG A CA 1
ATOM 5627 C C . ARG A 1 701 ? 62.946 24.499 -118.345 1.00 45.69 701 ARG A C 1
ATOM 5629 O O . ARG A 1 701 ? 64.137 24.705 -118.137 1.00 45.69 701 ARG A O 1
ATOM 5636 N N . VAL A 1 702 ? 62.491 24.121 -119.536 1.00 41.19 702 VAL A N 1
ATOM 5637 C CA . VAL A 1 702 ? 63.259 24.314 -120.778 1.00 41.19 702 VAL A CA 1
ATOM 5638 C C . VAL A 1 702 ? 62.354 25.044 -121.776 1.00 41.19 702 VAL A C 1
ATOM 5640 O O . VAL A 1 702 ? 61.254 24.588 -122.062 1.00 41.19 702 VAL A O 1
ATOM 5643 N N . ASN A 1 703 ? 62.810 26.202 -122.266 1.00 42.00 703 ASN A N 1
ATOM 5644 C CA . ASN A 1 703 ? 62.152 27.072 -123.259 1.00 42.00 703 ASN A CA 1
ATOM 5645 C C . ASN A 1 703 ? 60.873 27.836 -122.846 1.00 42.00 703 ASN A C 1
ATOM 5647 O O . ASN A 1 703 ? 59.995 28.020 -123.678 1.00 42.00 703 ASN A O 1
ATOM 5651 N N . LEU A 1 704 ? 60.786 28.362 -121.612 1.00 47.12 704 LEU A N 1
ATOM 5652 C CA . LEU A 1 704 ? 59.799 29.388 -121.178 1.00 47.12 704 LEU A CA 1
ATOM 5653 C C . LEU A 1 704 ? 58.293 29.079 -121.400 1.00 47.12 704 LEU A C 1
ATOM 5655 O O . LEU A 1 704 ? 57.450 29.879 -121.004 1.00 47.12 704 LEU A O 1
ATOM 5659 N N . THR A 1 705 ? 57.930 27.908 -121.921 1.00 44.09 705 THR A N 1
ATOM 5660 C CA . THR A 1 705 ? 56.566 27.369 -121.966 1.00 44.09 705 THR A CA 1
ATOM 5661 C C . THR A 1 705 ? 56.421 26.313 -120.877 1.00 44.09 705 THR A C 1
ATOM 5663 O O . THR A 1 705 ? 56.887 25.186 -121.033 1.00 44.09 705 THR A O 1
ATOM 5666 N N . GLY A 1 706 ? 55.813 26.674 -119.746 1.00 46.97 706 GLY A N 1
ATOM 5667 C CA . GLY A 1 706 ? 55.470 25.703 -118.707 1.00 46.97 706 GLY A CA 1
ATOM 5668 C C . GLY A 1 706 ? 54.279 24.853 -119.147 1.00 46.97 706 GLY A C 1
ATOM 5669 O O . GLY A 1 706 ? 53.200 25.393 -119.379 1.00 46.97 706 GLY A O 1
ATOM 5670 N N . TYR A 1 707 ? 54.452 23.534 -119.239 1.00 51.66 707 TYR A N 1
ATOM 5671 C CA . TYR A 1 707 ? 53.338 22.605 -119.428 1.00 51.66 707 TYR A CA 1
ATOM 5672 C C . TYR A 1 707 ? 52.824 22.170 -118.056 1.00 51.66 707 TYR A C 1
ATOM 5674 O O . TYR A 1 707 ? 53.556 21.571 -117.271 1.00 51.66 707 TYR A O 1
ATOM 5682 N N . THR A 1 708 ? 51.567 22.487 -117.749 1.00 56.84 708 THR A N 1
ATOM 5683 C CA . THR A 1 708 ? 50.910 21.995 -116.534 1.00 56.84 708 THR A CA 1
ATOM 5684 C C . THR A 1 708 ? 50.414 20.574 -116.782 1.00 56.84 708 THR A C 1
ATOM 5686 O O . THR A 1 708 ? 49.523 20.373 -117.610 1.00 56.84 708 THR A O 1
ATOM 5689 N N . VAL A 1 709 ? 50.957 19.587 -116.068 1.00 57.97 709 VAL A N 1
ATOM 5690 C CA . VAL A 1 709 ? 50.441 18.210 -116.109 1.00 57.97 709 VAL A CA 1
ATOM 5691 C C . VAL A 1 709 ? 49.474 18.021 -114.942 1.00 57.97 709 VAL A C 1
ATOM 5693 O O . VAL A 1 709 ? 49.763 18.396 -113.807 1.00 57.97 709 VAL A O 1
ATOM 5696 N N . LYS A 1 710 ? 48.292 17.462 -115.223 1.00 65.00 710 LYS A N 1
ATOM 5697 C CA . LYS A 1 710 ? 47.306 17.109 -114.193 1.00 65.00 710 LYS A CA 1
ATOM 5698 C C . LYS A 1 710 ? 47.683 15.756 -113.591 1.00 65.00 710 LYS A C 1
ATOM 5700 O O . LYS A 1 710 ? 47.596 14.742 -114.281 1.00 65.00 710 LYS A O 1
ATOM 5705 N N . ILE A 1 711 ? 48.069 15.739 -112.318 1.00 68.69 711 ILE A N 1
ATOM 5706 C CA . ILE A 1 711 ? 48.292 14.503 -111.559 1.00 68.69 711 ILE A CA 1
ATOM 5707 C C . ILE A 1 711 ? 47.022 14.168 -110.782 1.00 68.69 711 ILE A C 1
ATOM 5709 O O . ILE A 1 711 ? 46.434 15.038 -110.141 1.00 68.69 711 ILE A O 1
ATOM 5713 N N . TYR A 1 712 ? 46.609 12.902 -110.833 1.00 73.69 712 TYR A N 1
ATOM 5714 C CA . TYR A 1 712 ? 45.482 12.383 -110.064 1.00 73.69 712 TYR A CA 1
ATOM 5715 C C . TYR A 1 712 ? 46.000 11.549 -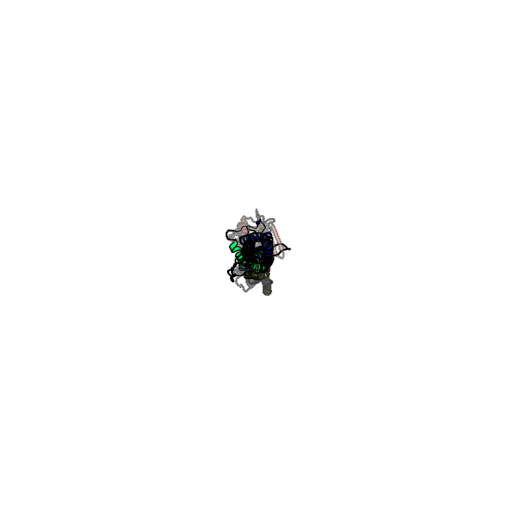108.896 1.00 73.69 712 TYR A C 1
ATOM 5717 O O . TYR A 1 712 ? 46.555 10.471 -109.106 1.00 73.69 712 TYR A O 1
ATOM 5725 N N . LYS A 1 713 ? 45.781 12.023 -107.671 1.00 72.75 713 LYS A N 1
ATOM 5726 C CA . LYS A 1 713 ? 46.042 11.250 -106.450 1.00 72.75 713 LYS A CA 1
ATOM 5727 C C . LYS A 1 713 ? 44.755 10.579 -105.979 1.00 72.75 713 LYS A C 1
ATOM 5729 O O . LYS A 1 713 ? 43.709 11.227 -105.974 1.00 72.75 713 LYS A O 1
ATOM 5734 N N . ARG A 1 714 ? 44.806 9.287 -105.637 1.00 75.38 714 ARG A N 1
ATOM 5735 C CA . ARG A 1 714 ? 43.632 8.507 -105.208 1.00 75.38 714 ARG A CA 1
ATOM 5736 C C . ARG A 1 714 ? 43.539 8.402 -103.693 1.00 75.38 714 ARG A C 1
ATOM 5738 O O . ARG A 1 714 ? 44.501 8.044 -103.028 1.00 75.38 714 ARG A O 1
ATOM 5745 N N . TYR A 1 715 ? 42.349 8.636 -103.179 1.00 77.88 715 TYR A N 1
ATOM 5746 C CA . TYR A 1 715 ? 42.025 8.583 -101.768 1.00 77.88 715 TYR A CA 1
ATOM 5747 C C . TYR A 1 715 ? 40.743 7.787 -101.551 1.00 77.88 715 TYR A C 1
ATOM 5749 O O . TYR A 1 715 ? 39.982 7.564 -102.495 1.00 77.88 715 TYR A O 1
ATOM 5757 N N . ARG A 1 716 ? 40.479 7.369 -100.317 1.00 76.50 716 ARG A N 1
ATOM 5758 C CA . ARG A 1 716 ? 39.235 6.687 -99.945 1.00 76.50 716 ARG A CA 1
ATOM 5759 C C . ARG A 1 716 ? 38.618 7.342 -98.712 1.00 76.50 716 ARG A C 1
ATOM 5761 O O . ARG A 1 716 ? 39.331 7.731 -97.801 1.00 76.50 716 ARG A O 1
ATOM 5768 N N . ILE A 1 717 ? 37.297 7.461 -98.662 1.00 75.38 717 ILE A N 1
ATOM 5769 C CA . ILE A 1 717 ? 36.611 7.891 -97.435 1.00 75.38 717 ILE A CA 1
ATOM 5770 C C . ILE A 1 717 ? 36.524 6.669 -96.497 1.00 75.38 717 ILE A C 1
ATOM 5772 O O . ILE A 1 717 ? 36.102 5.606 -96.965 1.00 75.38 717 ILE A O 1
ATOM 5776 N N . PRO A 1 718 ? 36.941 6.769 -95.218 1.00 69.81 718 PRO A N 1
ATOM 5777 C CA . PRO A 1 718 ? 36.807 5.674 -94.253 1.00 69.81 718 PRO A CA 1
ATOM 5778 C C . PRO A 1 718 ? 35.366 5.156 -94.151 1.00 69.81 718 PRO A C 1
ATOM 5780 O O . PRO A 1 718 ? 34.421 5.945 -94.205 1.00 69.81 718 PRO A O 1
ATOM 5783 N N . LYS A 1 719 ? 35.186 3.841 -93.975 1.00 69.56 719 LYS A N 1
ATOM 5784 C CA . LYS A 1 719 ? 33.847 3.223 -93.915 1.00 69.56 719 LYS A CA 1
ATOM 5785 C C . LYS A 1 719 ? 33.049 3.718 -92.710 1.00 69.56 719 LYS A C 1
ATOM 5787 O O . LYS A 1 719 ? 31.885 4.071 -92.848 1.00 69.56 719 LYS A O 1
ATOM 5792 N N . GLU A 1 720 ? 33.704 3.842 -91.562 1.00 65.25 720 GLU A N 1
ATOM 5793 C CA . GLU A 1 720 ? 33.143 4.353 -90.305 1.00 65.25 720 GLU A CA 1
ATOM 5794 C C . GLU A 1 720 ? 32.577 5.767 -90.476 1.00 65.25 720 GLU A C 1
ATOM 5796 O O . GLU A 1 720 ? 31.592 6.160 -89.856 1.00 65.25 720 GLU A O 1
ATOM 5801 N N . ARG A 1 721 ? 33.186 6.536 -91.376 1.00 73.12 721 ARG A N 1
ATOM 5802 C CA . ARG A 1 721 ? 32.773 7.897 -91.666 1.00 73.12 721 ARG A CA 1
ATOM 5803 C C . ARG A 1 721 ? 31.574 7.968 -92.603 1.00 73.12 721 ARG A C 1
ATOM 5805 O O . ARG A 1 721 ? 30.714 8.821 -92.413 1.00 73.12 721 ARG A O 1
ATOM 5812 N N . LEU A 1 722 ? 31.481 7.048 -93.562 1.00 75.50 722 LEU A N 1
ATOM 5813 C CA . LEU A 1 722 ? 30.270 6.885 -94.366 1.00 75.50 722 LEU A CA 1
ATOM 5814 C C . LEU A 1 722 ? 29.073 6.515 -93.474 1.00 75.50 722 LEU A C 1
ATOM 5816 O O . LEU A 1 722 ? 27.989 7.053 -93.676 1.00 75.50 722 LEU A O 1
ATOM 5820 N N . GLU A 1 723 ? 29.272 5.699 -92.431 1.00 72.50 723 GLU A N 1
ATOM 5821 C CA . GLU A 1 723 ? 28.232 5.415 -91.427 1.00 72.50 723 GLU A CA 1
ATOM 5822 C C . GLU A 1 723 ? 27.812 6.667 -90.638 1.00 72.50 723 GLU A C 1
ATOM 5824 O O . GLU A 1 723 ? 26.620 6.919 -90.451 1.00 72.50 723 GLU A O 1
ATOM 5829 N N . ASN A 1 724 ? 28.760 7.524 -90.245 1.00 70.19 724 ASN A N 1
ATOM 5830 C CA . ASN A 1 724 ? 28.432 8.811 -89.620 1.00 70.19 724 ASN A CA 1
ATOM 5831 C C . ASN A 1 724 ? 27.671 9.746 -90.573 1.00 70.19 724 ASN A C 1
ATOM 5833 O O . ASN A 1 724 ? 26.718 10.408 -90.160 1.00 70.19 724 ASN A O 1
ATOM 5837 N N . TRP A 1 725 ? 28.018 9.763 -91.861 1.00 81.19 725 TRP A N 1
ATOM 5838 C CA . TRP A 1 725 ? 27.263 10.511 -92.868 1.00 81.19 725 TRP A CA 1
ATOM 5839 C C . TRP A 1 725 ? 25.847 9.954 -93.046 1.00 81.19 725 TRP A C 1
ATOM 5841 O O . TRP A 1 725 ? 24.908 10.743 -93.164 1.00 81.19 725 TRP A O 1
ATOM 5851 N N . LYS A 1 726 ? 25.651 8.627 -92.978 1.00 77.94 726 LYS A N 1
ATOM 5852 C CA . LYS A 1 726 ? 24.310 8.013 -92.943 1.00 77.94 726 LYS A CA 1
ATOM 5853 C C . LYS A 1 726 ? 23.502 8.493 -91.732 1.00 77.94 726 LYS A C 1
ATOM 5855 O O . LYS A 1 726 ? 22.325 8.811 -91.899 1.00 77.94 726 LYS A O 1
ATOM 5860 N N . ARG A 1 727 ? 24.119 8.638 -90.551 1.00 71.31 727 ARG A N 1
ATOM 5861 C CA . ARG A 1 727 ? 23.467 9.230 -89.361 1.00 71.31 727 ARG A CA 1
ATOM 5862 C C . ARG A 1 727 ? 23.111 10.707 -89.571 1.00 71.31 727 ARG A C 1
ATOM 5864 O O . ARG A 1 727 ? 21.974 11.099 -89.322 1.00 71.31 727 ARG A O 1
ATOM 5871 N N . MET A 1 728 ? 24.028 11.521 -90.104 1.00 71.94 728 MET A N 1
ATOM 5872 C CA . MET A 1 728 ? 23.767 12.941 -90.416 1.00 71.94 728 MET A CA 1
ATOM 5873 C C . MET A 1 728 ? 22.677 13.132 -91.487 1.00 71.94 728 MET A C 1
ATOM 5875 O O . MET A 1 728 ? 21.956 14.133 -91.471 1.00 71.94 728 MET A O 1
ATOM 5879 N N . LEU A 1 729 ? 22.528 12.173 -92.403 1.00 73.25 729 LEU A N 1
ATOM 5880 C CA . LEU A 1 729 ? 21.450 12.116 -93.393 1.00 73.25 729 LEU A CA 1
ATOM 5881 C C . LEU A 1 729 ? 20.117 11.594 -92.822 1.00 73.25 729 LEU A C 1
ATOM 5883 O O . LEU A 1 729 ? 19.093 11.743 -93.482 1.00 73.25 729 LEU A O 1
ATOM 5887 N N . GLY A 1 730 ? 20.110 10.999 -91.623 1.00 69.94 730 GLY A N 1
ATOM 5888 C CA . GLY A 1 730 ? 18.931 10.351 -91.036 1.00 69.94 730 GLY A CA 1
ATOM 5889 C C . GLY A 1 730 ? 18.569 9.001 -91.673 1.00 69.94 730 GLY A C 1
ATOM 5890 O O . GLY A 1 730 ? 17.410 8.606 -91.632 1.00 69.94 730 GLY A O 1
ATOM 5891 N N . LEU A 1 731 ? 19.534 8.308 -92.291 1.00 71.00 731 LEU A N 1
ATOM 5892 C CA . LEU A 1 731 ? 19.340 7.008 -92.958 1.00 71.00 731 LEU A CA 1
ATOM 5893 C C . LEU A 1 731 ? 19.442 5.805 -92.006 1.00 71.00 731 LEU A C 1
ATOM 5895 O O . LEU A 1 731 ? 19.100 4.691 -92.392 1.00 71.00 731 LEU A O 1
ATOM 5899 N N . ILE A 1 732 ? 19.947 6.018 -90.791 1.00 61.66 732 ILE A N 1
ATOM 5900 C CA . ILE A 1 732 ? 20.072 5.017 -89.728 1.00 61.66 732 ILE A CA 1
ATOM 5901 C C . ILE A 1 732 ? 19.596 5.691 -88.437 1.00 61.66 732 ILE A C 1
ATOM 5903 O O . ILE A 1 732 ? 19.989 6.829 -88.171 1.00 61.66 732 ILE A O 1
ATOM 5907 N N . GLU A 1 733 ? 18.744 5.021 -87.658 1.00 44.28 733 GLU A N 1
ATOM 5908 C CA . GLU A 1 733 ? 18.306 5.521 -86.351 1.00 44.28 733 GLU A CA 1
ATOM 5909 C C . GLU A 1 733 ? 19.488 5.617 -85.376 1.00 44.28 733 GLU A C 1
ATOM 5911 O O . GLU A 1 733 ? 20.410 4.798 -85.393 1.00 44.28 733 GLU A O 1
ATOM 5916 N N . THR A 1 734 ? 19.466 6.634 -84.514 1.00 40.19 734 THR A N 1
ATOM 5917 C CA . THR A 1 734 ? 20.358 6.719 -83.355 1.00 40.19 734 THR A CA 1
ATOM 5918 C C . THR A 1 734 ? 20.150 5.480 -82.496 1.00 40.19 734 THR A C 1
ATOM 5920 O O . THR A 1 734 ? 19.089 5.326 -81.895 1.00 40.19 734 THR A O 1
ATOM 5923 N N . VAL A 1 735 ? 21.146 4.596 -82.442 1.00 32.47 735 VAL A N 1
ATOM 5924 C CA . VAL A 1 735 ? 21.197 3.580 -81.390 1.00 32.47 735 VAL A CA 1
ATOM 5925 C C . VAL A 1 735 ? 21.388 4.349 -80.086 1.00 32.47 735 VAL A C 1
ATOM 5927 O O . VAL A 1 735 ? 22.399 5.035 -79.936 1.00 32.47 735 VAL A O 1
ATOM 5930 N N . SER A 1 736 ? 20.358 4.324 -79.241 1.00 27.25 736 SER A N 1
ATOM 5931 C CA . SER A 1 736 ? 20.353 4.895 -77.892 1.00 27.25 736 SER A CA 1
ATOM 5932 C C . SER A 1 736 ? 21.352 4.200 -76.988 1.00 27.25 736 SER A C 1
ATOM 5934 O O . SER A 1 736 ? 21.351 2.945 -77.042 1.00 27.25 736 SER A O 1
#

Radius of gyration: 84.36 Å; chains: 1; bounding box: 134×59×253 Å

Foldseek 3Di:
DDDDDPDPPQKDFLCNCVVLLVVLLVLLVVLLVLLVVLVVLLCVLQPPLQCLFLLNVLLVVLNVLLVVLSVLSVVLNVVLVVLSVVLNCLQDDPVHGNRMDGPPHPCVVVNSVSVVVNVVSSVSSVVSSVSNVVSSVVSVVSSVVSVVLVVLLVVLVVLLVVLVVLLVVLVVLLVVLLVLLCVLCQLVVQFVLNVVLVVLNVVLVVLSVVLVVLSVVSVVLSVLSVRNRRNRDDVPSSVCVVVVSVVSSVVNVVSSVVNVVSSVVSVVSSVVSVVSSVVSVVVLVVLVVLLVVLVVLLVVLVVLLVVLVVLLVVLVVLLVVLCVPVVVFLLNVVLVVLNVVLVVLSVVLVVLSVVSVVLSVQSVCSSNNVDNDDPPDHNVNSSVVSSVSSVVSSVVNVCSSVVSVVSSVLSNLSSVLSVVVVVLLVVLVVLLVVLVVLLVVVVVVCVLVVVLLVVCVVPDDPPDDCCDPPNVVLCVLNVQLVVLSVVLVVLSVVSVVLSVVLSVLSSPDSGCPVDVPSVVVSVVSSVVSVVSSVVSVVSSVSSVVSVVSSLVSCCPFQAPDPSNCVSVDDDDPDDPPDWDKDKDPWAWWFFPPDDDDDSRYPNGTDQKGWIWMWTDDPDTWIKTKIWGKALFDWFWKFKAAPVGDTLDIDGPVRQPDKDWDDDPSIITMITIHTDDLVSLLVVLPGPDMKMWIWTWDFPDDDPPDTDTDTDTGITHGDNVVSVVSCVSSVVDDPPD

Sequence (736 aa):
MAIISTLPAQTYKRDQFTHRIDMAVSSIKETEGKYKDIDKELKKQFPKRARSSPIYLSLKSEYTELRGIVDRIITAGPLFKKNNNAFEKLFGGPLKRKPEIRSADEEFSDAKRLSGELEAVLSSVTNDLTKAAPLEQFLAESLERAGKVQDVSKEMEKQISSFSRDVERNRKAVQRAESQVSEVIAWLRHYPLSIEGETIRKDLSAMQQAYSDRHSSLQNMAKQMKHFLSGAASKGEEETVWAKFDQIDGDRIQLAVQMEETPENIEKELKKLAEFTEKIGDFKREVSSSKNDLDGEIRSVTREVEKNSKLGGVVSTQFDKSKSGMEPYPIIIKSDSVRARLLAMQSDYDVMIDSLNGIARRYDRFLSGNFVPSEGTTARITYDGLLERQKNRLRVIEQQPDLLALQREKLDDLIGLIGEFKEVLEDMERDIASLDTAIREEEDSLVDDSLRYVSLTERMPDGFTASIFPYRDLNGTYSDIKVKLNASRQALSDLRKAHEHLISHVGKMDGIKTDDTQYTRFKQLQKDFGEANKRGERRLKELDDAIEEFRRIILKNFLNTPEYWALQYAIEEESVRRASGMSENFGYLLDMNRYRVQKYHGHLVSDFQLRLASKGAANRSFELIFSGSHEFPVKGVQLLSSSGEVLFESLRDSVTSKNEETSEGFFTFEWRLPVTSSVLTQIATIDDHSMRIMVADINSRVNLTGYTVKIYKRYRIPKERLENWKRMLGLIETVS

Secondary structure (DSSP, 8-state):
---------SEEETTTTHHHHHHHHHHHHHHHHHHHHHHHHHHHHS-GGGTTSHHHHHHHHHHHHHHHHHHHHHHHHHHHHHHHHHHHHTT--TTS--SEEETTSTTHHHHHHHHHHHHHHHHHHHHHHHHHHHHHHHHHHHHHHHHHHHHHHHHHHHHHHHHHHHHHHHHHHHHHHHHHHHHHHGGGTTSHHHHHHHHHHHHHHHHHHHHHHHHHHHHHHHHHHHHHHHSPPPTTGGGTHHHHHHHHHHHHHHHHHHHHHHHHHHHHHHHHHHHHHHHHHHHHHHHHHHHHHHHHHHHHHHHHHHHHHHHHHHHHHHHHHHHTT-TTSHHHHHHHHHHHHHHHHHHHHHHHHHHHHHHHHHHHHHHTT---PPTT--HHHHHHHHHHHHHHHHHHHHTHHHHHHHHHHHHHHHHHHHHHHHHHHHHHHHHHHHHHHHHHHHHHHHHHHHHHHHHHHHTPPTT--TTSTTHHHHHHHHHHHHHHHHHHHHHHHHHHHHHHHHHHHHTT---SSS-HHHHHHHHHHHHHHHHHHHHHHHHHHHHHHHHHHHHHHHHHHSTTSHHHHHHH-------SSS----B-S--EEEESS---S-TTS-TTEEEEEEEEEEE-SSS-EEEEEEEEEESS-EEEEEEEETT--EEEEEEGGG-SEEEEEEETTEEEEEEEEEE-HHHHHHHHH-S-EEEEEEEEEE---SSS---EEEEEEEEE--HHHHHHHHHHHTSS----

pLDDT: mean 83.38, std 13.54, range [27.19, 96.06]